Protein AF-0000000085033030 (afdb_homodimer)

Nearest PDB structures (foldseek):
  1t72-assembly1_A  TM=8.599E-01  e=4.851E-03  Aquifex aeolicus
  2iiu-assembly1_A  TM=5.570E-01  e=2.449E-01  Shewanella oneidensis
  4nqi-assembly2_D  TM=3.067E-01  e=5.147E+00  Dictyostelium discoideum
  4nqi-assembly1_A  TM=3.037E-01  e=9.820E+00  Dictyostelium discoideum
  1t72-assembly1_A  TM=8.599E-01  e=5.139E-03  Aquifex aeolicus

Radius of gyration: 25.36 Å; Cα contacts (8 Å, |Δi|>4): 1031; chains: 2; bounding box: 78×80×55 Å

Foldseek 3Di:
DDDWDWDDDPPDDIDTDDDPCVCVVQPHDVVFDWDWQDDPVDIDIGRPPCCVPQAEDEEEDADLVVVLVVVLVCLLLQHFKYKYYYPCPPSNCVSPPPQAPQWDWDQDPRIIMIGRRDDLPDDLLVLLVVLVVLLLLLLVLLLVCLVHPLPVSLVVLVVSLSVSSRSLSVSSSNCNSCCVNPVVLCVLSNLSSVLSNLLSVLSNVLSVLPVVDDDPPSVQVSVLSVVLSVLLVLLVVLQSVLPQVSLVVSLVCLVVSLVVLCDDPDPSCNSNSVSSSSNSVSSNSSSVSSNVNNVVD/DDDWDWDDDPPDDIDTDDDPVVCVVQPHDVVFDWDWQDDPVDIDIGRPCCCVPQAEDEEEDADLVVVLVVVLVCLLLQHFKYKYYYPCPPSNCVSPPPQAPQWDWDQDPRIIMIGRRDDLPDDLLVLLVVLVVLLLLLLVLLLVCLVDPLPVSLVVLVVSLSVSSRSLSVSSSNCNSCCSNPVVLCVLSNLSSVLSNLLSVLSNVLSVLPVVDDDPPSVQVSVLSVVLSVLLVLLVVLQSVLPQVSLVVSLVCLVVSLVVLCDDPDPSCNSNSVSSSSNSVSSNSSSVSSNVNNVVD

Organism: Pyrobaculum neutrophilum (strain DSM 2338 / JCM 9278 / NBRC 100436 / V24Sta) (NCBI:txid444157)

pLDDT: mean 90.23, std 9.38, range [47.38, 98.81]

Sequence (594 aa):
MELRRIIRVGERSFGVTLPKEWVESHGLTVGSPVKLLVDRDKITIFPSSEATAARRVRVGGEDVEKLTRDVIAYYIEGVDEIEVETGDISALVTKIEGKLPGVVLMEVGGLLRLKIVTREDVDIDEAVRSMYTTVDAMFALFLQMLSGGALKYAEEILRLDDQLDKLYFFSLRTVKRNIAQRPEHYVDYVITIKNLEHVGDAIDRATNYYLQNEMLCTAGVKTIFEKVYRYLQDSFNAFYNNDAGKALEVLLRRADLARETLQPPCPQATAVMHEAASIVGFAADIAEAAYSKASRRMELRRIIRVGERSFGVTLPKEWVESHGLTVGSPVKLLVDRDKITIFPSSEATAARRVRVGGEDVEKLTRDVIAYYIEGVDEIEVETGDISALVTKIEGKLPGVVLMEVGGLLRLKIVTREDVDIDEAVRSMYTTVDAMFALFLQMLSGGALKYAEEILRLDDQLDKLYFFSLRTVKRNIAQRPEHYVDYVITIKNLEHVGDAIDRATNYYLQNEMLCTAGVKTIFEKVYRYLQDSFNAFYNNDAGKALEVLLRRADLARETLQPPCPQATAVMHEAASIVGFAADIAEAAYSKASRR

Structure (mmCIF, N/CA/C/O backbone):
data_AF-0000000085033030-model_v1
#
loop_
_entity.id
_entity.type
_entity.pdbx_description
1 polymer 'Phosphate uptake regulator, PhoU'
#
loop_
_atom_site.group_PDB
_atom_site.id
_atom_site.type_symbol
_atom_site.label_atom_id
_atom_site.label_alt_id
_atom_site.label_comp_id
_atom_site.label_asym_id
_atom_site.label_entity_id
_atom_site.label_seq_id
_atom_site.pdbx_PDB_ins_code
_atom_site.Cartn_x
_atom_site.Cartn_y
_atom_site.Cartn_z
_atom_site.occupancy
_atom_site.B_iso_or_equiv
_atom_site.auth_seq_id
_atom_site.auth_comp_id
_atom_site.auth_asym_id
_atom_site.auth_atom_id
_atom_site.pdbx_PDB_model_num
ATOM 1 N N . MET A 1 1 ? -0.149 17.125 21.844 1 65.62 1 MET A N 1
ATOM 2 C CA . MET A 1 1 ? -1.284 17.922 21.406 1 65.62 1 MET A CA 1
ATOM 3 C C . MET A 1 1 ? -1.633 18.984 22.422 1 65.62 1 MET A C 1
ATOM 5 O O . MET A 1 1 ? -1.578 18.734 23.641 1 65.62 1 MET A O 1
ATOM 9 N N . GLU A 1 2 ? -1.591 20.219 21.938 1 81.44 2 GLU A N 1
ATOM 10 C CA . GLU A 1 2 ? -1.804 21.359 22.828 1 81.44 2 GLU A CA 1
ATOM 11 C C . GLU A 1 2 ? -3.041 22.156 22.422 1 81.44 2 GLU A C 1
ATOM 13 O O . GLU A 1 2 ? -3.338 22.281 21.234 1 81.44 2 GLU A O 1
ATOM 18 N N . LEU A 1 3 ? -3.871 22.438 23.359 1 88.12 3 LEU A N 1
ATOM 19 C CA . LEU A 1 3 ? -5.023 23.312 23.109 1 88.12 3 LEU A CA 1
ATOM 20 C C . LEU A 1 3 ? -4.633 24.781 23.188 1 88.12 3 LEU A C 1
ATOM 22 O O . LEU A 1 3 ? -3.871 25.172 24.078 1 88.12 3 LEU A O 1
ATOM 26 N N . ARG A 1 4 ? -5 25.469 22.188 1 91.62 4 ARG A N 1
ATOM 27 C CA . ARG A 1 4 ? -4.82 26.922 22.172 1 91.62 4 ARG A CA 1
ATOM 28 C C . ARG A 1 4 ? -6.133 27.625 21.828 1 91.62 4 ARG A C 1
ATOM 30 O O . ARG A 1 4 ? -7.125 26.969 21.516 1 91.62 4 ARG A O 1
ATOM 37 N N . ARG A 1 5 ? -6.156 28.875 22.047 1 92.19 5 ARG A N 1
ATOM 38 C CA . ARG A 1 5 ? -7.344 29.656 21.734 1 92.19 5 ARG A CA 1
ATOM 39 C C . ARG A 1 5 ? -7.051 30.688 20.641 1 92.19 5 ARG A C 1
ATOM 41 O O . ARG A 1 5 ? -5.957 31.25 20.594 1 92.19 5 ARG A O 1
ATOM 48 N N . ILE A 1 6 ? -8.031 30.812 19.828 1 94.19 6 ILE A N 1
ATOM 49 C CA . ILE A 1 6 ? -7.93 31.859 18.812 1 94.19 6 ILE A CA 1
ATOM 50 C C . ILE A 1 6 ? -7.859 33.219 19.469 1 94.19 6 ILE A C 1
ATOM 52 O O . ILE A 1 6 ? -8.586 33.5 20.422 1 94.19 6 ILE A O 1
ATOM 56 N N . ILE A 1 7 ? -6.949 33.969 19.047 1 93.62 7 ILE A N 1
ATOM 57 C CA . ILE A 1 7 ? -6.797 35.312 19.609 1 93.62 7 ILE A CA 1
ATOM 58 C C . ILE A 1 7 ? -7.039 36.344 18.516 1 93.62 7 ILE A C 1
ATOM 60 O O . ILE A 1 7 ? -7.004 36.031 17.328 1 93.62 7 ILE A O 1
ATOM 64 N N . ARG A 1 8 ? -7.336 37.531 18.906 1 91.62 8 ARG A N 1
ATOM 65 C CA . ARG A 1 8 ? -7.461 38.688 18 1 91.62 8 ARG A CA 1
ATOM 66 C C . ARG A 1 8 ? -6.105 39.312 17.734 1 91.62 8 ARG A C 1
ATOM 68 O O . ARG A 1 8 ? -5.324 39.531 18.656 1 91.62 8 ARG A O 1
ATOM 75 N N . VAL A 1 9 ? -5.785 39.281 16.516 1 88.44 9 VAL A N 1
ATOM 76 C CA . VAL A 1 9 ? -4.574 40 16.109 1 88.44 9 VAL A CA 1
ATOM 77 C C . VAL A 1 9 ? -4.949 41.281 15.367 1 88.44 9 VAL A C 1
ATOM 79 O O . VAL A 1 9 ? -5.492 41.219 14.258 1 88.44 9 VAL A O 1
ATOM 82 N N . GLY A 1 10 ? -4.531 42.469 15.93 1 81.44 10 GLY A N 1
ATOM 83 C CA . GLY A 1 10 ? -4.973 43.719 15.367 1 81.44 10 GLY A CA 1
ATOM 84 C C . GLY A 1 10 ? -6.477 43.906 15.445 1 81.44 10 GLY A C 1
ATOM 85 O O . GLY A 1 10 ? -7.121 43.438 16.391 1 81.44 10 GLY A O 1
ATOM 86 N N . GLU A 1 11 ? -7.078 44.688 14.578 1 79.56 11 GLU A N 1
ATOM 87 C CA . GLU A 1 11 ? -8.508 45 14.609 1 79.56 11 GLU A CA 1
ATOM 88 C C . GLU A 1 11 ? -9.312 43.938 13.875 1 79.56 11 GLU A C 1
ATOM 90 O O . GLU A 1 11 ? -10.477 43.688 14.195 1 79.56 11 GLU A O 1
ATOM 95 N N . ARG A 1 12 ? -8.742 43.188 12.961 1 86 12 ARG A N 1
ATOM 96 C CA . ARG A 1 12 ? -9.602 42.406 12.086 1 86 12 ARG A CA 1
ATOM 97 C C . ARG A 1 12 ? -8.977 41.031 11.805 1 86 12 ARG A C 1
ATOM 99 O O . ARG A 1 12 ? -9.383 40.344 10.859 1 86 12 ARG A O 1
ATOM 106 N N . SER A 1 13 ? -7.941 40.719 12.578 1 90.06 13 SER A N 1
ATOM 107 C CA . SER A 1 13 ? -7.277 39.469 12.211 1 90.06 13 SER A CA 1
ATOM 108 C C . SER A 1 13 ? -7.305 38.469 13.367 1 90.06 13 SER A C 1
ATOM 110 O O . SER A 1 13 ? -7.363 38.875 14.531 1 90.06 13 SER A O 1
ATOM 112 N N . PHE A 1 14 ? -7.508 37.25 12.922 1 94.31 14 PHE A N 1
ATOM 113 C CA . PHE A 1 14 ? -7.434 36.156 13.875 1 94.31 14 PHE A CA 1
ATOM 114 C C . PHE A 1 14 ? -6.031 35.562 13.906 1 94.31 14 PHE A C 1
ATOM 116 O O . PHE A 1 14 ? -5.316 35.594 12.906 1 94.31 14 PHE A O 1
ATOM 123 N N . GLY A 1 15 ? -5.648 35.094 15.062 1 94.56 15 GLY A N 1
ATOM 124 C CA . GLY A 1 15 ? -4.352 34.438 15.188 1 94.56 15 GLY A CA 1
ATOM 125 C C . GLY A 1 15 ? -4.332 33.344 16.25 1 94.56 15 GLY A C 1
ATOM 126 O O . GLY A 1 15 ? -5.336 33.125 16.922 1 94.56 15 GLY A O 1
ATOM 127 N N . VAL A 1 16 ? -3.238 32.656 16.266 1 94.5 16 VAL A N 1
ATOM 128 C CA . VAL A 1 16 ? -3 31.641 17.281 1 94.5 16 VAL A CA 1
ATOM 129 C C . VAL A 1 16 ? -1.549 31.703 17.766 1 94.5 16 VAL A C 1
ATOM 131 O O . VAL A 1 16 ? -0.658 32.062 16.984 1 94.5 16 VAL A O 1
ATOM 134 N N . THR A 1 17 ? -1.376 31.469 19.016 1 94.31 17 THR A N 1
ATOM 135 C CA . THR A 1 17 ? -0.016 31.453 19.547 1 94.31 17 THR A CA 1
ATOM 136 C C . THR A 1 17 ? 0.703 30.172 19.172 1 94.31 17 THR A C 1
ATOM 138 O O . THR A 1 17 ? 0.092 29.094 19.125 1 94.31 17 THR A O 1
ATOM 141 N N . LEU A 1 18 ? 1.915 30.25 18.859 1 94.25 18 LEU A N 1
ATOM 142 C CA . LEU A 1 18 ? 2.762 29.109 18.516 1 94.25 18 LEU A CA 1
ATOM 143 C C . LEU A 1 18 ? 3.648 28.719 19.688 1 94.25 18 LEU A C 1
ATOM 145 O O . LEU A 1 18 ? 4.047 29.578 20.484 1 94.25 18 LEU A O 1
ATOM 149 N N . PRO A 1 19 ? 3.914 27.453 19.797 1 92.88 19 PRO A N 1
ATOM 150 C CA . PRO A 1 19 ? 4.848 27.047 20.844 1 92.88 19 PRO A CA 1
ATOM 151 C C . PRO A 1 19 ? 6.227 27.688 20.688 1 92.88 19 PRO A C 1
ATOM 153 O O . PRO A 1 19 ? 6.844 27.578 19.625 1 92.88 19 PRO A O 1
ATOM 156 N N . LYS A 1 20 ? 6.684 28.297 21.828 1 90.69 20 LYS A N 1
ATOM 157 C CA . LYS A 1 20 ? 7.961 29.016 21.812 1 90.69 20 LYS A CA 1
ATOM 158 C C . LYS A 1 20 ? 9.102 28.078 21.406 1 90.69 20 LYS A C 1
ATOM 160 O O . LYS A 1 20 ? 9.969 28.453 20.625 1 90.69 20 LYS A O 1
ATOM 165 N N . GLU A 1 21 ? 9.086 26.922 21.953 1 89.88 21 GLU A N 1
ATOM 166 C CA . GLU A 1 21 ? 10.141 25.953 21.672 1 89.88 21 GLU A CA 1
ATOM 167 C C . GLU A 1 21 ? 10.234 25.641 20.188 1 89.88 21 GLU A C 1
ATOM 169 O O . GLU A 1 21 ? 11.336 25.5 19.641 1 89.88 21 GLU A O 1
ATOM 174 N N . TRP A 1 22 ? 9.109 25.469 19.516 1 89.25 22 TRP A N 1
ATOM 175 C CA . TRP A 1 22 ? 9.086 25.172 18.078 1 89.25 22 TRP A CA 1
ATOM 176 C C . TRP A 1 22 ? 9.656 26.328 17.281 1 89.25 22 TRP A C 1
ATOM 178 O O . TRP A 1 22 ? 10.461 26.125 16.375 1 89.25 22 TRP A O 1
ATOM 188 N N . VAL A 1 23 ? 9.352 27.547 17.641 1 89.94 23 VAL A N 1
ATOM 189 C CA . VAL A 1 23 ? 9.805 28.75 16.953 1 89.94 23 VAL A CA 1
ATOM 190 C C . VAL A 1 23 ? 11.32 28.891 17.094 1 89.94 23 VAL A C 1
ATOM 192 O O . VAL A 1 23 ? 12.023 29.109 16.109 1 89.94 23 VAL A O 1
ATOM 195 N N . GLU A 1 24 ? 11.703 28.641 18.266 1 88.31 24 GLU A N 1
ATOM 196 C CA . GLU A 1 24 ? 13.125 28.812 18.547 1 88.31 24 GLU A CA 1
ATOM 197 C C . GLU A 1 24 ? 13.945 27.703 17.922 1 88.31 24 GLU A C 1
ATOM 199 O O . GLU A 1 24 ? 15.047 27.938 17.422 1 88.31 24 GLU A O 1
ATOM 204 N N . SER A 1 25 ? 13.391 26.531 17.969 1 86.19 25 SER A N 1
ATOM 205 C CA . SER A 1 25 ? 14.117 25.391 17.438 1 86.19 25 SER A CA 1
ATOM 206 C C . SER A 1 25 ? 14.328 25.531 15.93 1 86.19 25 SER A C 1
ATOM 208 O O . SER A 1 25 ? 15.273 24.969 15.375 1 86.19 25 SER A O 1
ATOM 210 N N . HIS A 1 26 ? 13.516 26.344 15.281 1 85.31 26 HIS A N 1
ATOM 211 C CA . HIS A 1 26 ? 13.625 26.547 13.836 1 85.31 26 HIS A CA 1
ATOM 212 C C . HIS A 1 26 ? 14.305 27.875 13.516 1 85.31 26 HIS A C 1
ATOM 214 O O . HIS A 1 26 ? 14.328 28.312 12.367 1 85.31 26 HIS A O 1
ATOM 220 N N . GLY A 1 27 ? 14.75 28.453 14.594 1 85.88 27 GLY A N 1
ATOM 221 C CA . GLY A 1 27 ? 15.453 29.703 14.422 1 85.88 27 GLY A CA 1
ATOM 222 C C . GLY A 1 27 ? 14.555 30.828 13.922 1 85.88 27 GLY A C 1
ATOM 223 O O . GLY A 1 27 ? 15.008 31.719 13.211 1 85.88 27 GLY A O 1
ATOM 224 N N . LEU A 1 28 ? 13.344 30.672 14.172 1 88.56 28 LEU A N 1
ATOM 225 C CA . LEU A 1 28 ? 12.391 31.688 13.734 1 88.56 28 LEU A CA 1
ATOM 226 C C . LEU A 1 28 ? 12.289 32.812 14.758 1 88.56 28 LEU A C 1
ATOM 228 O O . LEU A 1 28 ? 12.492 32.594 15.953 1 88.56 28 LEU A O 1
ATOM 232 N N . THR A 1 29 ? 12.141 33.969 14.219 1 90.31 29 THR A N 1
ATOM 233 C CA . THR A 1 29 ? 11.938 35.156 15.031 1 90.31 29 THR A CA 1
ATOM 234 C C . THR A 1 29 ? 10.719 35.938 14.547 1 90.31 29 THR A C 1
ATOM 236 O O . THR A 1 29 ? 10.094 35.562 13.555 1 90.31 29 THR A O 1
ATOM 239 N N . VAL A 1 30 ? 10.391 36.938 15.305 1 92.06 30 VAL A N 1
ATOM 240 C CA . VAL A 1 30 ? 9.328 37.812 14.852 1 92.06 30 VAL A CA 1
ATOM 241 C C . VAL A 1 30 ? 9.664 38.375 13.469 1 92.06 30 VAL A C 1
ATOM 243 O O . VAL A 1 30 ? 10.781 38.844 13.234 1 92.06 30 VAL A O 1
ATOM 246 N N . GLY A 1 31 ? 8.719 38.25 12.602 1 92.5 31 GLY A N 1
ATOM 247 C CA . GLY A 1 31 ? 8.953 38.656 11.234 1 92.5 31 GLY A CA 1
ATOM 248 C C . GLY A 1 31 ? 9.359 37.531 10.305 1 92.5 31 GLY A C 1
ATOM 249 O O . GLY A 1 31 ? 9.297 37.688 9.086 1 92.5 31 GLY A O 1
ATOM 250 N N . SER A 1 32 ? 9.867 36.438 10.852 1 90.62 32 SER A N 1
ATOM 251 C CA . SER A 1 32 ? 10.242 35.281 10.047 1 90.62 32 SER A CA 1
ATOM 252 C C . SER A 1 32 ? 9.055 34.75 9.25 1 90.62 32 SER A C 1
ATOM 254 O O . SER A 1 32 ? 7.934 34.688 9.766 1 90.62 32 SER A O 1
ATOM 256 N N . PRO A 1 33 ? 9.32 34.438 8.008 1 91.06 33 PRO A N 1
ATOM 257 C CA . PRO A 1 33 ? 8.227 33.906 7.195 1 91.06 33 PRO A CA 1
ATOM 258 C C . PRO A 1 33 ? 7.914 32.438 7.527 1 91.06 33 PRO A C 1
ATOM 260 O O . PRO A 1 33 ? 8.82 31.656 7.84 1 91.06 33 PRO A O 1
ATOM 263 N N . VAL A 1 34 ? 6.605 32.156 7.59 1 90.44 34 VAL A N 1
ATOM 264 C CA . VAL A 1 34 ? 6.141 30.781 7.703 1 90.44 34 VAL A CA 1
ATOM 265 C C . VAL A 1 34 ? 5.117 30.484 6.609 1 90.44 34 VAL A C 1
ATOM 267 O O . VAL A 1 34 ? 4.422 31.391 6.141 1 90.44 34 VAL A O 1
ATOM 270 N N . LYS A 1 35 ? 5.176 29.219 6.125 1 87.75 35 LYS A N 1
ATOM 271 C CA . LYS A 1 35 ? 4.23 28.781 5.102 1 87.75 35 LYS A CA 1
ATOM 272 C C . LYS A 1 35 ? 3.004 28.125 5.738 1 87.75 35 LYS A C 1
ATOM 274 O O . LYS A 1 35 ? 3.133 27.234 6.578 1 87.75 35 LYS A O 1
ATOM 279 N N . LEU A 1 36 ? 1.797 28.688 5.355 1 88.12 36 LEU A N 1
ATOM 280 C CA . LEU A 1 36 ? 0.544 28.109 5.816 1 88.12 36 LEU A CA 1
ATOM 281 C C . LEU A 1 36 ? -0.129 27.312 4.699 1 88.12 36 LEU A C 1
ATOM 283 O O . LEU A 1 36 ? -0.34 27.828 3.602 1 88.12 36 LEU A O 1
ATOM 287 N N . LEU A 1 37 ? -0.273 26.016 4.934 1 82.56 37 LEU A N 1
ATOM 288 C CA . LEU A 1 37 ? -1.14 25.219 4.082 1 82.56 37 LEU A CA 1
ATOM 289 C C . LEU A 1 37 ? -2.531 25.078 4.691 1 82.56 37 LEU A C 1
ATOM 291 O O . LEU A 1 37 ? -2.689 24.484 5.758 1 82.56 37 LEU A O 1
ATOM 295 N N . VAL A 1 38 ? -3.531 25.703 3.982 1 81.38 38 VAL A N 1
ATOM 296 C CA . VAL A 1 38 ? -4.891 25.734 4.512 1 81.38 38 VAL A CA 1
ATOM 297 C C . VAL A 1 38 ? -5.73 24.656 3.842 1 81.38 38 VAL A C 1
ATOM 299 O O . VAL A 1 38 ? -5.859 24.625 2.617 1 81.38 38 VAL A O 1
ATOM 302 N N . ASP A 1 39 ? -6.09 23.797 4.648 1 74.31 39 ASP A N 1
ATOM 303 C CA . ASP A 1 39 ? -7.039 22.781 4.219 1 74.31 39 ASP A CA 1
ATOM 304 C C . ASP A 1 39 ? -8.414 23.016 4.836 1 74.31 39 ASP A C 1
ATOM 306 O O . ASP A 1 39 ? -8.594 23.938 5.629 1 74.31 39 ASP A O 1
ATOM 310 N N . ARG A 1 40 ? -9.344 22.203 4.395 1 68.94 40 ARG A N 1
ATOM 311 C CA . ARG A 1 40 ? -10.719 22.359 4.859 1 68.94 40 ARG A CA 1
ATOM 312 C C . ARG A 1 40 ? -10.797 22.266 6.379 1 68.94 40 ARG A C 1
ATOM 314 O O . ARG A 1 40 ? -11.461 23.078 7.027 1 68.94 40 ARG A O 1
ATOM 321 N N . ASP A 1 41 ? -10.047 21.328 6.871 1 70.5 41 ASP A N 1
ATOM 322 C CA . ASP A 1 41 ? -10.297 21.062 8.281 1 70.5 41 ASP A CA 1
ATOM 323 C C . ASP A 1 41 ? -9.039 21.312 9.117 1 70.5 41 ASP A C 1
ATOM 325 O O . ASP A 1 41 ? -9.023 21.031 10.32 1 70.5 41 ASP A O 1
ATOM 329 N N . LYS A 1 42 ? -8.047 21.781 8.383 1 81.25 42 LYS A N 1
ATOM 330 C CA . LYS A 1 42 ? -6.82 22 9.156 1 81.25 42 LYS A CA 1
ATOM 331 C C . LYS A 1 42 ? -5.945 23.078 8.5 1 81.25 42 LYS A C 1
ATOM 333 O O . LYS A 1 42 ? -6.109 23.375 7.32 1 81.25 42 LYS A O 1
ATOM 338 N N . ILE A 1 43 ? -5.125 23.734 9.281 1 86.75 43 ILE A N 1
ATOM 339 C CA . ILE A 1 43 ? -4.051 24.594 8.805 1 86.75 43 ILE A CA 1
ATOM 340 C C . ILE A 1 43 ? -2.699 24.016 9.203 1 86.75 43 ILE A C 1
ATOM 342 O O . ILE A 1 43 ? -2.506 23.609 10.352 1 86.75 43 ILE A O 1
ATOM 346 N N . THR A 1 44 ? -1.874 23.844 8.25 1 85.69 44 THR A N 1
ATOM 347 C CA . THR A 1 44 ? -0.518 23.391 8.531 1 85.69 44 THR A CA 1
ATOM 348 C C . THR A 1 44 ? 0.488 24.516 8.336 1 85.69 44 THR A C 1
ATOM 350 O O . THR A 1 44 ? 0.469 25.203 7.316 1 85.69 44 THR A O 1
ATOM 353 N N . ILE A 1 45 ? 1.283 24.766 9.383 1 88.44 45 ILE A N 1
ATOM 354 C CA . ILE A 1 45 ? 2.283 25.828 9.367 1 88.44 45 ILE A CA 1
ATOM 355 C C . ILE A 1 45 ? 3.676 25.219 9.195 1 88.44 45 ILE A C 1
ATOM 357 O O . ILE A 1 45 ? 4.066 24.328 9.945 1 88.44 45 ILE A O 1
ATOM 361 N N . PHE A 1 46 ? 4.383 25.688 8.203 1 84.25 46 PHE A N 1
ATOM 362 C CA . PHE A 1 46 ? 5.766 25.297 7.949 1 84.25 46 PHE A CA 1
ATOM 363 C C . PHE A 1 46 ? 6.699 26.5 8.078 1 84.25 46 PHE A C 1
ATOM 365 O O . PHE A 1 46 ? 6.348 27.609 7.695 1 84.25 46 PHE A O 1
ATOM 372 N N . PRO A 1 47 ? 7.867 26.359 8.734 1 80.88 47 PRO A N 1
ATOM 373 C CA . PRO A 1 47 ? 8.852 27.422 8.625 1 80.88 47 PRO A CA 1
ATOM 374 C C . PRO A 1 47 ? 9.227 27.734 7.172 1 80.88 47 PRO A C 1
ATOM 376 O O . PRO A 1 47 ? 9.273 26.828 6.336 1 80.88 47 PRO A O 1
ATOM 379 N N . SER A 1 48 ? 9.016 29.141 6.547 1 68.88 48 SER A N 1
ATOM 380 C CA . SER A 1 48 ? 9.32 29.5 5.168 1 68.88 48 SER A CA 1
ATOM 381 C C . SER A 1 48 ? 10.773 29.188 4.828 1 68.88 48 SER A C 1
ATOM 383 O O . SER A 1 48 ? 11.086 28.844 3.689 1 68.88 48 SER A O 1
ATOM 385 N N . SER A 1 49 ? 11.711 29.953 5.484 1 56.12 49 SER A N 1
ATOM 386 C CA . SER A 1 49 ? 13.133 29.734 5.211 1 56.12 49 SER A CA 1
ATOM 387 C C . SER A 1 49 ? 13.516 28.266 5.406 1 56.12 49 SER A C 1
ATOM 389 O O . SER A 1 49 ? 14.016 27.891 6.465 1 56.12 49 SER A O 1
ATOM 391 N N . GLU A 1 50 ? 12.609 27.5 5.262 1 49.38 50 GLU A N 1
ATOM 392 C CA . GLU A 1 50 ? 13.086 26.156 5.582 1 49.38 50 GLU A CA 1
ATOM 393 C C . GLU A 1 50 ? 14.461 25.891 4.969 1 49.38 50 GLU A C 1
ATOM 395 O O . GLU A 1 50 ? 14.555 25.406 3.836 1 49.38 50 GLU A O 1
ATOM 400 N N . ALA A 1 51 ? 15.297 26.781 4.84 1 47.38 51 ALA A N 1
ATOM 401 C CA . ALA A 1 51 ? 16.625 26.188 4.875 1 47.38 51 ALA A CA 1
ATOM 402 C C . ALA A 1 51 ? 16.672 25 5.824 1 47.38 51 ALA A C 1
ATOM 404 O O . ALA A 1 51 ? 16.875 25.156 7.027 1 47.38 51 ALA A O 1
ATOM 405 N N . THR A 1 52 ? 15.562 24.203 5.809 1 52 52 THR A N 1
ATOM 406 C CA . THR A 1 52 ? 15.539 23.047 6.695 1 52 52 THR A CA 1
ATOM 407 C C . THR A 1 52 ? 16.922 22.406 6.805 1 52 52 THR A C 1
ATOM 409 O O . THR A 1 52 ? 17.609 22.25 5.797 1 52 52 THR A O 1
ATOM 412 N N . ALA A 1 53 ? 17.531 22.703 7.949 1 59.97 53 ALA A N 1
ATOM 413 C CA . ALA A 1 53 ? 18.797 22.016 8.18 1 59.97 53 ALA A CA 1
ATOM 414 C C . ALA A 1 53 ? 18.781 20.641 7.512 1 59.97 53 ALA A C 1
ATOM 416 O O . ALA A 1 53 ? 17.797 19.906 7.582 1 59.97 53 ALA A O 1
ATOM 417 N N . ALA A 1 54 ? 19.641 20.453 6.648 1 72.69 54 ALA A N 1
ATOM 418 C CA . ALA A 1 54 ? 19.812 19.141 6.008 1 72.69 54 ALA A CA 1
ATOM 419 C C . ALA A 1 54 ? 19.734 18.016 7.035 1 72.69 54 ALA A C 1
ATOM 421 O O . ALA A 1 54 ? 20.344 18.109 8.109 1 72.69 54 ALA A O 1
ATOM 422 N N . ARG A 1 55 ? 18.812 17.094 6.883 1 79.12 55 ARG A N 1
ATOM 423 C CA . ARG A 1 55 ? 18.781 15.883 7.684 1 79.12 55 ARG A CA 1
ATOM 424 C C . ARG A 1 55 ? 19.969 14.984 7.375 1 79.12 55 ARG A C 1
ATOM 426 O O . ARG A 1 55 ? 20.141 14.531 6.238 1 79.12 55 ARG A O 1
ATOM 433 N N . ARG A 1 56 ? 20.797 14.859 8.414 1 86.12 56 ARG A N 1
ATOM 434 C CA . ARG A 1 56 ? 22 14.062 8.242 1 86.12 56 ARG A CA 1
ATOM 435 C C . ARG A 1 56 ? 21.984 12.844 9.164 1 86.12 56 ARG A C 1
ATOM 437 O O . ARG A 1 56 ? 21.516 12.93 10.297 1 86.12 56 ARG A O 1
ATOM 444 N N . VAL A 1 57 ? 22.422 11.688 8.609 1 88.44 57 VAL A N 1
ATOM 445 C CA . VAL A 1 57 ? 22.531 10.477 9.422 1 88.44 57 VAL A CA 1
ATOM 446 C C . VAL A 1 57 ? 23.859 9.789 9.172 1 88.44 57 VAL A C 1
ATOM 448 O O . VAL A 1 57 ? 24.438 9.922 8.086 1 88.44 57 VAL A O 1
ATOM 451 N N . ARG A 1 58 ? 24.391 9.188 10.172 1 89.25 58 ARG A N 1
ATOM 452 C CA . ARG A 1 58 ? 25.609 8.391 10.07 1 89.25 58 ARG A CA 1
ATOM 453 C C . ARG A 1 58 ? 25.328 6.926 10.391 1 89.25 58 ARG A C 1
ATOM 455 O O . ARG A 1 58 ? 24.656 6.613 11.367 1 89.25 58 ARG A O 1
ATOM 462 N N . VAL A 1 59 ? 25.75 6.086 9.422 1 89.69 59 VAL A N 1
ATOM 463 C CA . VAL A 1 59 ? 25.625 4.652 9.656 1 89.69 59 VAL A CA 1
ATOM 464 C C . VAL A 1 59 ? 26.969 3.969 9.453 1 89.69 59 VAL A C 1
ATOM 466 O O . VAL A 1 59 ? 27.875 4.531 8.828 1 89.69 59 VAL A O 1
ATOM 469 N N . GLY A 1 60 ? 27.125 2.854 10.141 1 89.69 60 GLY A N 1
ATOM 470 C CA . GLY A 1 60 ? 28.391 2.135 10.023 1 89.69 60 GLY A CA 1
ATOM 471 C C . GLY A 1 60 ? 28.234 0.641 10.242 1 89.69 60 GLY A C 1
ATOM 472 O O . GLY A 1 60 ? 27.219 0.178 10.742 1 89.69 60 GLY A O 1
ATOM 473 N N . GLY A 1 61 ? 29.203 -0.143 9.68 1 89.06 61 GLY A N 1
ATOM 474 C CA . GLY A 1 61 ? 29.219 -1.588 9.836 1 89.06 61 GLY A CA 1
ATOM 475 C C . GLY A 1 61 ? 30.047 -2.293 8.773 1 89.06 61 GLY A C 1
ATOM 476 O O . GLY A 1 61 ? 30.609 -1.646 7.887 1 89.06 61 GLY A O 1
ATOM 477 N N . GLU A 1 62 ? 30.109 -3.58 8.984 1 90.62 62 GLU A N 1
ATOM 478 C CA . GLU A 1 62 ? 30.906 -4.375 8.055 1 90.62 62 GLU A CA 1
ATOM 479 C C . GLU A 1 62 ? 30.016 -5.195 7.121 1 90.62 62 GLU A C 1
ATOM 481 O O . GLU A 1 62 ? 30.484 -5.695 6.094 1 90.62 62 GLU A O 1
ATOM 486 N N . ASP A 1 63 ? 28.828 -5.316 7.457 1 90.94 63 ASP A N 1
ATOM 487 C CA . ASP A 1 63 ? 27.891 -6.066 6.629 1 90.94 63 ASP A CA 1
ATOM 488 C C . ASP A 1 63 ? 27.312 -5.188 5.52 1 90.94 63 ASP A C 1
ATOM 490 O O . ASP A 1 63 ? 26.391 -4.402 5.762 1 90.94 63 ASP A O 1
ATOM 494 N N . VAL A 1 64 ? 27.719 -5.477 4.316 1 92 64 VAL A N 1
ATOM 495 C CA . VAL A 1 64 ? 27.391 -4.637 3.172 1 92 64 VAL A CA 1
ATOM 496 C C . VAL A 1 64 ? 25.891 -4.715 2.887 1 92 64 VAL A C 1
ATOM 498 O O . VAL A 1 64 ? 25.266 -3.723 2.5 1 92 64 VAL A O 1
ATOM 501 N N . GLU A 1 65 ? 25.328 -5.883 3.066 1 89.69 65 GLU A N 1
ATOM 502 C CA . GLU A 1 65 ? 23.891 -6.043 2.822 1 89.69 65 GLU A CA 1
ATOM 503 C C . GLU A 1 65 ? 23.062 -5.203 3.795 1 89.69 65 GLU A C 1
ATOM 505 O O . GLU A 1 65 ? 22.109 -4.539 3.396 1 89.69 65 GLU A O 1
ATOM 510 N N . LYS A 1 66 ? 23.516 -5.301 4.996 1 89.69 66 LYS A N 1
ATOM 511 C CA . LYS A 1 66 ? 22.844 -4.492 6.004 1 89.69 66 LYS A CA 1
ATOM 512 C C . LYS A 1 66 ? 22.984 -3.002 5.699 1 89.69 66 LYS A C 1
ATOM 514 O O . LYS A 1 66 ? 22.016 -2.248 5.809 1 89.69 66 LYS A O 1
ATOM 519 N N . LEU A 1 67 ? 24.172 -2.545 5.379 1 91.62 67 LEU A N 1
ATOM 520 C CA . LEU A 1 67 ? 24.422 -1.137 5.09 1 91.62 67 LEU A CA 1
ATOM 521 C C . LEU A 1 67 ? 23.578 -0.665 3.908 1 91.62 67 LEU A C 1
ATOM 523 O O . LEU A 1 67 ? 23.078 0.46 3.91 1 91.62 67 LEU A O 1
ATOM 527 N N . THR A 1 68 ? 23.469 -1.508 2.941 1 92.12 68 THR A N 1
ATOM 528 C CA . THR A 1 68 ? 22.656 -1.184 1.779 1 92.12 68 THR A CA 1
ATOM 529 C C . THR A 1 68 ? 21.203 -0.933 2.193 1 92.12 68 THR A C 1
ATOM 531 O O . THR A 1 68 ? 20.594 0.045 1.762 1 92.12 68 THR A O 1
ATOM 534 N N . ARG A 1 69 ? 20.734 -1.774 3.039 1 89.44 69 ARG A N 1
ATOM 535 C CA . ARG A 1 69 ? 19.375 -1.628 3.525 1 89.44 69 ARG A CA 1
ATOM 536 C C . ARG A 1 69 ? 19.203 -0.339 4.324 1 89.44 69 ARG A C 1
ATOM 538 O O . ARG A 1 69 ? 18.188 0.344 4.211 1 89.44 69 ARG A O 1
ATOM 545 N N . ASP A 1 70 ? 20.188 -0.007 5.133 1 89.56 70 ASP A N 1
ATOM 546 C CA . ASP A 1 70 ? 20.156 1.236 5.895 1 89.56 70 ASP A CA 1
ATOM 547 C C . ASP A 1 70 ? 20.078 2.447 4.969 1 89.56 70 ASP A C 1
ATOM 549 O O . ASP A 1 70 ? 19.25 3.336 5.176 1 89.56 70 ASP A O 1
ATOM 553 N N . VAL A 1 71 ? 20.922 2.41 4.023 1 91 71 VAL A N 1
ATOM 554 C CA . VAL A 1 71 ? 21 3.537 3.104 1 91 71 VAL A CA 1
ATOM 555 C C . VAL A 1 71 ? 19.656 3.725 2.398 1 91 71 VAL A C 1
ATOM 557 O O . VAL A 1 71 ? 19.141 4.844 2.322 1 91 71 VAL A O 1
ATOM 560 N N . ILE A 1 72 ? 19.078 2.66 1.955 1 91.25 72 ILE A N 1
ATOM 561 C CA . ILE A 1 72 ? 17.812 2.719 1.241 1 91.25 72 ILE A CA 1
ATOM 562 C C . ILE A 1 72 ? 16.719 3.246 2.172 1 91.25 72 ILE A C 1
ATOM 564 O O . ILE A 1 72 ? 15.93 4.105 1.782 1 91.25 72 ILE A O 1
ATOM 568 N N . ALA A 1 73 ? 16.703 2.736 3.367 1 89.12 73 ALA A N 1
ATOM 569 C CA . ALA A 1 73 ? 15.695 3.166 4.34 1 89.12 73 ALA A CA 1
ATOM 570 C C . ALA A 1 73 ? 15.797 4.664 4.602 1 89.12 73 ALA A C 1
ATOM 572 O O . ALA A 1 73 ? 14.789 5.371 4.578 1 89.12 73 ALA A O 1
ATOM 573 N N . TYR A 1 74 ? 16.953 5.156 4.809 1 88.88 74 TYR A N 1
ATOM 574 C CA . TYR A 1 74 ? 17.141 6.574 5.102 1 88.88 74 TYR A CA 1
ATOM 575 C C . TYR A 1 74 ? 16.844 7.43 3.877 1 88.88 74 TYR A C 1
ATOM 577 O O . TYR A 1 74 ? 16.312 8.539 4.004 1 88.88 74 TYR A O 1
ATOM 585 N N . TYR A 1 75 ? 17.25 6.906 2.727 1 90.75 75 TYR A N 1
ATOM 586 C CA . TYR A 1 75 ? 16.875 7.59 1.494 1 90.75 75 TYR A CA 1
ATOM 587 C C . TYR A 1 75 ? 15.367 7.781 1.417 1 90.75 75 TYR A C 1
ATOM 589 O O . TYR A 1 75 ? 14.883 8.898 1.196 1 90.75 75 TYR A O 1
ATOM 597 N N . ILE A 1 76 ? 14.594 6.781 1.661 1 89.44 76 ILE A N 1
ATOM 598 C CA . ILE A 1 76 ? 13.141 6.801 1.572 1 89.44 76 ILE A CA 1
ATOM 599 C C . ILE A 1 76 ? 12.57 7.758 2.617 1 89.44 76 ILE A C 1
ATOM 601 O O . ILE A 1 76 ? 11.602 8.469 2.355 1 89.44 76 ILE A O 1
ATOM 605 N N . GLU A 1 77 ? 13.25 7.828 3.74 1 86.56 77 GLU A N 1
ATOM 606 C CA . GLU A 1 77 ? 12.773 8.68 4.832 1 86.56 77 GLU A CA 1
ATOM 607 C C . GLU A 1 77 ? 13.078 10.148 4.559 1 86.56 77 GLU A C 1
ATOM 609 O O . GLU A 1 77 ? 12.727 11.016 5.355 1 86.56 77 GLU A O 1
ATOM 614 N N . GLY A 1 78 ? 13.781 10.422 3.453 1 85.56 78 GLY A N 1
ATOM 615 C CA . GLY A 1 78 ? 13.977 11.805 3.049 1 85.56 78 GLY A CA 1
ATOM 616 C C . GLY A 1 78 ? 15.234 12.422 3.637 1 85.56 78 GLY A C 1
ATOM 617 O O . GLY A 1 78 ? 15.328 13.648 3.756 1 85.56 78 GLY A O 1
ATOM 618 N N . VAL A 1 79 ? 16.141 11.57 4.066 1 86.38 79 VAL A N 1
ATOM 619 C CA . VAL A 1 79 ? 17.406 12.086 4.582 1 86.38 79 VAL A CA 1
ATOM 620 C C . VAL A 1 79 ? 18.203 12.742 3.455 1 86.38 79 VAL A C 1
ATOM 622 O O . VAL A 1 79 ? 18.25 12.227 2.338 1 86.38 79 VAL A O 1
ATOM 625 N N . ASP A 1 80 ? 18.875 13.859 3.82 1 87.06 80 ASP A N 1
ATOM 626 C CA . ASP A 1 80 ? 19.562 14.633 2.793 1 87.06 80 ASP A CA 1
ATOM 627 C C . ASP A 1 80 ? 20.984 14.148 2.604 1 87.06 80 ASP A C 1
ATOM 629 O O . ASP A 1 80 ? 21.531 14.203 1.497 1 87.06 80 ASP A O 1
ATOM 633 N N . GLU A 1 81 ? 21.531 13.773 3.703 1 89.25 81 GLU A N 1
ATOM 634 C CA . GLU A 1 81 ? 22.922 13.297 3.65 1 89.25 81 GLU A CA 1
ATOM 635 C C . GLU A 1 81 ? 23.109 12.07 4.539 1 89.25 81 GLU A C 1
ATOM 637 O O . GLU A 1 81 ? 22.719 12.078 5.707 1 89.25 81 GLU A O 1
ATOM 642 N N . ILE A 1 82 ? 23.766 11.039 3.916 1 90 82 ILE A N 1
ATOM 643 C CA . ILE A 1 82 ? 24.078 9.82 4.648 1 90 82 ILE A CA 1
ATOM 644 C C . ILE A 1 82 ? 25.578 9.586 4.652 1 90 82 ILE A C 1
ATOM 646 O O . ILE A 1 82 ? 26.203 9.508 3.59 1 90 82 ILE A O 1
ATOM 650 N N . GLU A 1 83 ? 26.141 9.594 5.816 1 91.88 83 GLU A N 1
ATOM 651 C CA . GLU A 1 83 ? 27.547 9.227 5.961 1 91.88 83 GLU A CA 1
ATOM 652 C C . GLU A 1 83 ? 27.703 7.766 6.379 1 91.88 83 GLU A C 1
ATOM 654 O O . GLU A 1 83 ? 27.125 7.34 7.379 1 91.88 83 GLU A O 1
ATOM 659 N N . VAL A 1 84 ? 28.484 7.02 5.598 1 93 84 VAL A N 1
ATOM 660 C CA . VAL A 1 84 ? 28.625 5.59 5.848 1 93 84 VAL A CA 1
ATOM 661 C C . VAL A 1 84 ? 30.078 5.254 6.176 1 93 84 VAL A C 1
ATOM 663 O O . VAL A 1 84 ? 30.984 5.566 5.402 1 93 84 VAL A O 1
ATOM 666 N N . GLU A 1 85 ? 30.281 4.656 7.281 1 92.12 85 GLU A N 1
ATOM 667 C CA . GLU A 1 85 ? 31.578 4.125 7.676 1 92.12 85 GLU A CA 1
ATOM 668 C C . GLU A 1 85 ? 31.641 2.609 7.488 1 92.12 85 GLU A C 1
ATOM 670 O O . GLU A 1 85 ? 30.938 1.867 8.172 1 92.12 85 GLU A O 1
ATOM 675 N N . THR A 1 86 ? 32.438 2.176 6.562 1 92.44 86 THR A N 1
ATOM 676 C CA . THR A 1 86 ? 32.562 0.744 6.312 1 92.44 86 THR A CA 1
ATOM 677 C C . THR A 1 86 ? 33.969 0.417 5.758 1 92.44 86 THR A C 1
ATOM 679 O O . THR A 1 86 ? 34.625 1.281 5.184 1 92.44 86 THR A O 1
ATOM 682 N N . GLY A 1 87 ? 34.438 -0.762 6.039 1 88.56 87 GLY A N 1
ATOM 683 C CA . GLY A 1 87 ? 35.688 -1.233 5.492 1 88.56 87 GLY A CA 1
ATOM 684 C C . GLY A 1 87 ? 35.594 -1.601 4.023 1 88.56 87 GLY A C 1
ATOM 685 O O . GLY A 1 87 ? 36.625 -1.748 3.352 1 88.56 87 GLY A O 1
ATOM 686 N N . ASP A 1 88 ? 34.438 -1.671 3.5 1 92 88 ASP A N 1
ATOM 687 C CA . ASP A 1 88 ? 34.25 -2.092 2.115 1 92 88 ASP A CA 1
ATOM 688 C C . ASP A 1 88 ? 33.406 -1.08 1.34 1 92 88 ASP A C 1
ATOM 690 O O . ASP A 1 88 ? 32.344 -1.415 0.827 1 92 88 ASP A O 1
ATOM 694 N N . ILE A 1 89 ? 34.062 -0.035 1.081 1 92.06 89 ILE A N 1
ATOM 695 C CA . ILE A 1 89 ? 33.375 1.071 0.419 1 92.06 89 ILE A CA 1
ATOM 696 C C . ILE A 1 89 ? 33 0.672 -1.01 1 92.06 89 ILE A C 1
ATOM 698 O O . ILE A 1 89 ? 31.891 0.931 -1.469 1 92.06 89 ILE A O 1
ATOM 702 N N . SER A 1 90 ? 33.844 0.018 -1.646 1 92 90 SER A N 1
ATOM 703 C CA . SER A 1 90 ? 33.625 -0.354 -3.043 1 92 90 SER A CA 1
ATOM 704 C C . SER A 1 90 ? 32.438 -1.263 -3.203 1 92 90 SER A C 1
ATOM 706 O O . SER A 1 90 ? 31.609 -1.072 -4.113 1 92 90 SER A O 1
ATOM 708 N N . ALA A 1 91 ? 32.312 -2.189 -2.326 1 93.06 91 ALA A N 1
ATOM 709 C CA . ALA A 1 91 ? 31.203 -3.121 -2.389 1 93.06 91 ALA A CA 1
ATOM 710 C C . ALA A 1 91 ? 29.875 -2.396 -2.172 1 93.06 91 ALA A C 1
ATOM 712 O O . ALA A 1 91 ? 28.891 -2.684 -2.848 1 93.06 91 ALA A O 1
ATOM 713 N N . LEU A 1 92 ? 29.875 -1.483 -1.323 1 93 92 LEU A N 1
ATOM 714 C CA . LEU A 1 92 ? 28.641 -0.739 -1.037 1 93 92 LEU A CA 1
ATOM 715 C C . LEU A 1 92 ? 28.266 0.162 -2.209 1 93 92 LEU A C 1
ATOM 717 O O . LEU A 1 92 ? 27.094 0.235 -2.592 1 93 92 LEU A O 1
ATOM 721 N N . VAL A 1 93 ? 29.234 0.816 -2.771 1 92.12 93 VAL A N 1
ATOM 722 C CA . VAL A 1 93 ? 29 1.704 -3.906 1 92.12 93 VAL A CA 1
ATOM 723 C C . VAL A 1 93 ? 28.406 0.917 -5.066 1 92.12 93 VAL A C 1
ATOM 725 O O . VAL A 1 93 ? 27.453 1.376 -5.711 1 92.12 93 VAL A O 1
ATOM 728 N N . THR A 1 94 ? 28.859 -0.204 -5.266 1 91.44 94 THR A N 1
ATOM 729 C CA . THR A 1 94 ? 28.359 -1.053 -6.344 1 91.44 94 THR A CA 1
ATOM 730 C C . THR A 1 94 ? 26.891 -1.4 -6.129 1 91.44 94 THR A C 1
ATOM 732 O O . THR A 1 94 ? 26.109 -1.443 -7.086 1 91.44 94 THR A O 1
ATOM 735 N N . LYS A 1 95 ? 26.547 -1.627 -4.922 1 90.56 95 LYS A N 1
ATOM 736 C CA . LYS A 1 95 ? 25.188 -2.047 -4.598 1 90.56 95 LYS A CA 1
ATOM 737 C C . LYS A 1 95 ? 24.203 -0.878 -4.699 1 90.56 95 LYS A C 1
ATOM 739 O O . LYS A 1 95 ? 23.031 -1.066 -5.043 1 90.56 95 LYS A O 1
ATOM 744 N N . ILE A 1 96 ? 24.719 0.288 -4.41 1 91.12 96 ILE A N 1
ATOM 745 C CA . ILE A 1 96 ? 23.812 1.42 -4.266 1 91.12 96 ILE A CA 1
ATOM 746 C C . ILE A 1 96 ? 23.781 2.225 -5.566 1 91.12 96 ILE A C 1
ATOM 748 O O . ILE A 1 96 ? 22.781 2.879 -5.875 1 91.12 96 ILE A O 1
ATOM 752 N N . GLU A 1 97 ? 24.875 2.17 -6.191 1 86.75 97 GLU A N 1
ATOM 753 C CA . GLU A 1 97 ? 25 2.975 -7.402 1 86.75 97 GLU A CA 1
ATOM 754 C C . GLU A 1 97 ? 23.875 2.645 -8.391 1 86.75 97 GLU A C 1
ATOM 756 O O . GLU A 1 97 ? 23.656 1.477 -8.719 1 86.75 97 GLU A O 1
ATOM 761 N N . GLY A 1 98 ? 23.094 3.605 -8.789 1 85.88 98 GLY A N 1
ATOM 762 C CA . GLY A 1 98 ? 22.047 3.438 -9.773 1 85.88 98 GLY A CA 1
ATOM 763 C C . GLY A 1 98 ? 20.719 3.037 -9.164 1 85.88 98 GLY A C 1
ATOM 764 O O . GLY A 1 98 ? 19.703 2.936 -9.867 1 85.88 98 GLY A O 1
ATOM 765 N N . LYS A 1 99 ? 20.688 2.779 -7.91 1 89.94 99 LYS A N 1
ATOM 766 C CA . LYS A 1 99 ? 19.453 2.324 -7.27 1 89.94 99 LYS A CA 1
ATOM 767 C C . LYS A 1 99 ? 18.672 3.5 -6.691 1 89.94 99 LYS A C 1
ATOM 769 O O . LYS A 1 99 ? 17.469 3.393 -6.461 1 89.94 99 LYS A O 1
ATOM 774 N N . LEU A 1 100 ? 19.391 4.57 -6.492 1 91.62 100 LEU A N 1
ATOM 775 C CA . LEU A 1 100 ? 18.766 5.699 -5.812 1 91.62 100 LEU A CA 1
ATOM 776 C C . LEU A 1 100 ? 18.875 6.969 -6.645 1 91.62 100 LEU A C 1
ATOM 778 O O . LEU A 1 100 ? 19.953 7.582 -6.707 1 91.62 100 LEU A O 1
ATOM 782 N N . PRO A 1 101 ? 17.766 7.371 -7.188 1 87.56 101 PRO A N 1
ATOM 783 C CA . PRO A 1 101 ? 17.812 8.578 -8.016 1 87.56 101 PRO A CA 1
ATOM 784 C C . PRO A 1 101 ? 18.203 9.82 -7.219 1 87.56 101 PRO A C 1
ATOM 786 O O . PRO A 1 101 ? 17.75 10 -6.082 1 87.56 101 PRO A O 1
ATOM 789 N N . GLY A 1 102 ? 19.094 10.633 -7.852 1 85.25 102 GLY A N 1
ATOM 790 C CA . GLY A 1 102 ? 19.453 11.914 -7.277 1 85.25 102 GLY A CA 1
ATOM 791 C C . GLY A 1 102 ? 20.531 11.812 -6.215 1 85.25 102 GLY A C 1
ATOM 792 O O . GLY A 1 102 ? 20.688 12.719 -5.398 1 85.25 102 GLY A O 1
ATOM 793 N N . VAL A 1 103 ? 21.25 10.695 -6.18 1 88.06 103 VAL A N 1
ATOM 794 C CA . VAL A 1 103 ? 22.25 10.508 -5.141 1 88.06 103 VAL A CA 1
ATOM 795 C C . VAL A 1 103 ? 23.641 10.68 -5.734 1 88.06 103 VAL A C 1
ATOM 797 O O . VAL A 1 103 ? 23.938 10.141 -6.805 1 88.06 103 VAL A O 1
ATOM 800 N N . VAL A 1 104 ? 24.406 11.477 -5.035 1 86 104 VAL A N 1
ATOM 801 C CA . VAL A 1 104 ? 25.812 11.617 -5.363 1 86 104 VAL A CA 1
ATOM 802 C C . VAL A 1 104 ? 26.656 10.93 -4.297 1 86 104 VAL A C 1
ATOM 804 O O . VAL A 1 104 ? 26.469 11.156 -3.098 1 86 104 VAL A O 1
ATOM 807 N N . LEU A 1 105 ? 27.562 10.031 -4.77 1 88.62 105 LEU A N 1
ATOM 808 C CA . LEU A 1 105 ? 28.438 9.289 -3.877 1 88.62 105 LEU A CA 1
ATOM 809 C C . LEU A 1 105 ? 29.828 9.938 -3.828 1 88.62 105 LEU A C 1
ATOM 811 O O . LEU A 1 105 ? 30.422 10.219 -4.871 1 88.62 105 LEU A O 1
ATOM 815 N N . MET A 1 106 ? 30.266 10.18 -2.604 1 87 106 MET A N 1
ATOM 816 C CA . MET A 1 106 ? 31.578 10.773 -2.434 1 87 106 MET A CA 1
ATOM 817 C C . MET A 1 106 ? 32.375 10.062 -1.342 1 87 106 MET A C 1
ATOM 819 O O . MET A 1 106 ? 31.812 9.703 -0.302 1 87 106 MET A O 1
ATOM 823 N N . GLU A 1 107 ? 33.562 9.719 -1.696 1 86.5 107 GLU A N 1
ATOM 824 C CA . GLU A 1 107 ? 34.469 9.195 -0.661 1 86.5 107 GLU A CA 1
ATOM 825 C C . GLU A 1 107 ? 35.312 10.305 -0.051 1 86.5 107 GLU A C 1
ATOM 827 O O . GLU A 1 107 ? 36.062 10.984 -0.76 1 86.5 107 GLU A O 1
ATOM 832 N N . VAL A 1 108 ? 35.125 10.57 1.195 1 80.25 108 VAL A N 1
ATOM 833 C CA . VAL A 1 108 ? 35.875 11.617 1.9 1 80.25 108 VAL A CA 1
ATOM 834 C C . VAL A 1 108 ? 36.469 11.047 3.18 1 80.25 108 VAL A C 1
ATOM 836 O O . VAL A 1 108 ? 35.75 10.594 4.074 1 80.25 108 VAL A O 1
ATOM 839 N N . GLY A 1 109 ? 37.844 11.117 3.324 1 81.62 109 GLY A N 1
ATOM 840 C CA . GLY A 1 109 ? 38.5 10.695 4.543 1 81.62 109 GLY A CA 1
ATOM 841 C C . GLY A 1 109 ? 38.281 9.227 4.875 1 81.62 109 GLY A C 1
ATOM 842 O O . GLY A 1 109 ? 38.062 8.883 6.035 1 81.62 109 GLY A O 1
ATOM 843 N N . GLY A 1 110 ? 38.031 8.43 3.881 1 78.88 110 GLY A N 1
ATOM 844 C CA . GLY A 1 110 ? 37.844 7.008 4.098 1 78.88 110 GLY A CA 1
ATOM 845 C C . GLY A 1 110 ? 36.375 6.641 4.379 1 78.88 110 GLY A C 1
ATOM 846 O O . GLY A 1 110 ? 36.062 5.477 4.645 1 78.88 110 GLY A O 1
ATOM 847 N N . LEU A 1 111 ? 35.562 7.68 4.312 1 85.5 111 LEU A N 1
ATOM 848 C CA . LEU A 1 111 ? 34.125 7.457 4.516 1 85.5 111 LEU A CA 1
ATOM 849 C C . LEU A 1 111 ? 33.344 7.684 3.223 1 85.5 111 LEU A C 1
ATOM 851 O O . LEU A 1 111 ? 33.75 8.5 2.389 1 85.5 111 LEU A O 1
ATOM 855 N N . LEU A 1 112 ? 32.375 6.812 3.102 1 86.38 112 LEU A N 1
ATOM 856 C CA . LEU A 1 112 ? 31.484 7.051 1.982 1 86.38 112 LEU A CA 1
ATOM 857 C C . LEU A 1 112 ? 30.359 8.016 2.381 1 86.38 112 LEU A C 1
ATOM 859 O O . LEU A 1 112 ? 29.719 7.828 3.414 1 86.38 112 LEU A O 1
ATOM 863 N N . ARG A 1 113 ? 30.281 9.023 1.659 1 84.19 113 ARG A N 1
ATOM 864 C CA . ARG A 1 113 ? 29.219 9.992 1.871 1 84.19 113 ARG A CA 1
ATOM 865 C C . ARG A 1 113 ? 28.25 10.023 0.686 1 84.19 113 ARG A C 1
ATOM 867 O O . ARG A 1 113 ? 28.688 10.07 -0.468 1 84.19 113 ARG A O 1
ATOM 874 N N . LEU A 1 114 ? 26.953 9.805 1.065 1 86.44 114 LEU A N 1
ATOM 875 C CA . LEU A 1 114 ? 25.906 9.938 0.062 1 86.44 114 LEU A CA 1
ATOM 876 C C . LEU A 1 114 ? 25.141 11.242 0.254 1 86.44 114 LEU A C 1
ATOM 878 O O . LEU A 1 114 ? 24.641 11.523 1.35 1 86.44 114 LEU A O 1
ATOM 882 N N . LYS A 1 115 ? 25.141 12.078 -0.744 1 82.81 115 LYS A N 1
ATOM 883 C CA . LYS A 1 115 ? 24.359 13.312 -0.732 1 82.81 115 LYS A CA 1
ATOM 884 C C . LYS A 1 115 ? 23.203 13.242 -1.729 1 82.81 115 LYS A C 1
ATOM 886 O O . LYS A 1 115 ? 23.406 12.914 -2.9 1 82.81 115 LYS A O 1
ATOM 891 N N . ILE A 1 116 ? 22.078 13.406 -1.162 1 78.19 116 ILE A N 1
ATOM 892 C CA . ILE A 1 116 ? 20.891 13.383 -2.018 1 78.19 116 ILE A CA 1
ATOM 893 C C . ILE A 1 116 ? 20.594 14.781 -2.541 1 78.19 116 ILE A C 1
ATOM 895 O O . ILE A 1 116 ? 20.359 15.711 -1.76 1 78.19 116 ILE A O 1
ATOM 899 N N . VAL A 1 117 ? 20.656 14.977 -3.752 1 67.19 117 VAL A N 1
ATOM 900 C CA . VAL A 1 117 ? 20.562 16.297 -4.379 1 67.19 117 VAL A CA 1
ATOM 901 C C . VAL A 1 117 ? 19.219 16.422 -5.086 1 67.19 117 VAL A C 1
ATOM 903 O O . VAL A 1 117 ? 18.953 17.422 -5.773 1 67.19 117 VAL A O 1
ATOM 906 N N . THR A 1 118 ? 18.312 15.508 -4.789 1 60.69 118 THR A N 1
ATOM 907 C CA . THR A 1 118 ? 17.062 15.617 -5.516 1 60.69 118 THR A CA 1
ATOM 908 C C . THR A 1 118 ? 16.281 16.859 -5.078 1 60.69 118 THR A C 1
ATOM 910 O O . THR A 1 118 ? 16.328 17.234 -3.904 1 60.69 118 THR A O 1
ATOM 913 N N . ARG A 1 119 ? 15.766 17.672 -6.117 1 56.72 119 ARG A N 1
ATOM 914 C CA . ARG A 1 119 ? 14.945 18.844 -5.84 1 56.72 119 ARG A CA 1
ATOM 915 C C . ARG A 1 119 ? 13.711 18.469 -5.02 1 56.72 119 ARG A C 1
ATOM 917 O O . ARG A 1 119 ? 13.148 17.391 -5.195 1 56.72 119 ARG A O 1
ATOM 924 N N . GLU A 1 120 ? 13.484 19.031 -3.9 1 55.62 120 GLU A N 1
ATOM 925 C CA . GLU A 1 120 ? 12.383 18.844 -2.965 1 55.62 120 GLU A CA 1
ATOM 926 C C . GLU A 1 120 ? 11.031 18.953 -3.672 1 55.62 120 GLU A C 1
ATOM 928 O O . GLU A 1 120 ? 10 18.562 -3.125 1 55.62 120 GLU A O 1
ATOM 933 N N . ASP A 1 121 ? 11.062 19.469 -4.984 1 60.38 121 ASP A N 1
ATOM 934 C CA . ASP A 1 121 ? 9.789 19.828 -5.598 1 60.38 121 ASP A CA 1
ATOM 935 C C . ASP A 1 121 ? 9.305 18.734 -6.559 1 60.38 121 ASP A C 1
ATOM 937 O O . ASP A 1 121 ? 8.531 19.016 -7.473 1 60.38 121 ASP A O 1
ATOM 941 N N . VAL A 1 122 ? 9.719 17.562 -6.246 1 69 122 VAL A N 1
ATOM 942 C CA . VAL A 1 122 ? 9.242 16.578 -7.203 1 69 122 VAL A CA 1
ATOM 943 C C . VAL A 1 122 ? 7.738 16.359 -7.027 1 69 122 VAL A C 1
ATOM 945 O O . VAL A 1 122 ? 7.258 16.188 -5.906 1 69 122 VAL A O 1
ATOM 948 N N . ASP A 1 123 ? 7.051 16.406 -8.258 1 83.44 123 ASP A N 1
ATOM 949 C CA . ASP A 1 123 ? 5.621 16.156 -8.391 1 83.44 123 ASP A CA 1
ATOM 950 C C . ASP A 1 123 ? 5.316 14.656 -8.281 1 83.44 123 ASP A C 1
ATOM 952 O O . ASP A 1 123 ? 5.773 13.859 -9.094 1 83.44 123 ASP A O 1
ATOM 956 N N . ILE A 1 124 ? 4.652 14.234 -7.316 1 89.88 124 ILE A N 1
ATOM 957 C CA . ILE A 1 124 ? 4.297 12.852 -7.055 1 89.88 124 ILE A CA 1
ATOM 958 C C . ILE A 1 124 ? 3.559 12.266 -8.258 1 89.88 124 ILE A C 1
ATOM 960 O O . ILE A 1 124 ? 3.697 11.078 -8.562 1 89.88 124 ILE A O 1
ATOM 964 N N . ASP A 1 125 ? 2.836 13.07 -9.039 1 91.62 125 ASP A N 1
ATOM 965 C CA . ASP A 1 125 ? 2.143 12.609 -10.234 1 91.62 125 ASP A CA 1
ATOM 966 C C . ASP A 1 125 ? 3.133 12.133 -11.297 1 91.62 125 ASP A C 1
ATOM 968 O O . ASP A 1 125 ? 2.904 11.117 -11.953 1 91.62 125 ASP A O 1
ATOM 972 N N . GLU A 1 126 ? 4.16 12.859 -11.352 1 92.12 126 GLU A N 1
ATOM 973 C CA . GLU A 1 126 ? 5.176 12.5 -12.344 1 92.12 126 GLU A CA 1
ATOM 974 C C . GLU A 1 126 ? 5.887 11.211 -11.953 1 92.12 126 GLU A C 1
ATOM 976 O O . GLU A 1 126 ? 6.172 10.367 -12.805 1 92.12 126 GLU A O 1
ATOM 981 N N . ALA A 1 127 ? 6.234 11.086 -10.711 1 92.88 127 ALA A N 1
ATOM 982 C CA . ALA A 1 127 ? 6.895 9.883 -10.227 1 92.88 127 ALA A CA 1
ATOM 983 C C . ALA A 1 127 ? 6.027 8.648 -10.461 1 92.88 127 ALA A C 1
ATOM 985 O O . ALA A 1 127 ? 6.504 7.637 -10.984 1 92.88 127 ALA A O 1
ATOM 986 N N . VAL A 1 128 ? 4.762 8.742 -10.172 1 96.56 128 VAL A N 1
ATOM 987 C CA . VAL A 1 128 ? 3.834 7.625 -10.305 1 96.56 128 VAL A CA 1
ATOM 988 C C . VAL A 1 128 ? 3.617 7.316 -11.789 1 96.56 128 VAL A C 1
ATOM 990 O O . VAL A 1 128 ? 3.533 6.148 -12.18 1 96.56 128 VAL A O 1
ATOM 993 N N . ARG A 1 129 ? 3.525 8.336 -12.609 1 96.38 129 ARG A N 1
ATOM 994 C CA . ARG A 1 129 ? 3.389 8.125 -14.047 1 96.38 129 ARG A CA 1
ATOM 995 C C . ARG A 1 129 ? 4.594 7.379 -14.609 1 96.38 129 ARG A C 1
ATOM 997 O O . ARG A 1 129 ? 4.445 6.504 -15.461 1 96.38 129 ARG A O 1
ATOM 1004 N N . SER A 1 130 ? 5.746 7.75 -14.172 1 96.81 130 SER A N 1
ATOM 1005 C CA . SER A 1 130 ? 6.957 7.062 -14.602 1 96.81 130 SER A CA 1
ATOM 1006 C C . SER A 1 130 ? 6.934 5.594 -14.195 1 96.81 130 SER A C 1
ATOM 1008 O O . SER A 1 130 ? 7.32 4.723 -14.977 1 96.81 130 SER A O 1
ATOM 1010 N N . MET A 1 131 ? 6.512 5.281 -13 1 97.94 131 MET A N 1
ATOM 1011 C CA . MET A 1 131 ? 6.375 3.891 -12.57 1 97.94 131 MET A CA 1
ATOM 1012 C C . MET A 1 131 ? 5.41 3.133 -13.477 1 97.94 131 MET A C 1
ATOM 1014 O O . MET A 1 131 ? 5.711 2.025 -13.922 1 97.94 131 MET A O 1
ATOM 1018 N N . TYR A 1 132 ? 4.293 3.799 -13.742 1 98.56 132 TYR A N 1
ATOM 1019 C CA . TYR A 1 132 ? 3.299 3.15 -14.594 1 98.56 132 TYR A CA 1
ATOM 1020 C C . TYR A 1 132 ? 3.865 2.867 -15.977 1 98.56 132 TYR A C 1
ATOM 1022 O O . TYR A 1 132 ? 3.67 1.779 -16.531 1 98.56 132 TYR A O 1
ATOM 1030 N N . THR A 1 133 ? 4.504 3.875 -16.516 1 98.56 133 THR A N 1
ATOM 1031 C CA . THR A 1 133 ? 5.078 3.699 -17.844 1 98.56 133 THR A CA 1
ATOM 1032 C C . THR A 1 133 ? 6.031 2.508 -17.859 1 98.56 133 THR A C 1
ATOM 1034 O O . THR A 1 133 ? 6.062 1.75 -18.844 1 98.56 133 THR A O 1
ATOM 1037 N N . THR A 1 134 ? 6.809 2.354 -16.828 1 98.56 134 THR A N 1
ATOM 1038 C CA . THR A 1 134 ? 7.73 1.23 -16.703 1 98.56 134 THR A CA 1
ATOM 1039 C C . THR A 1 134 ? 6.969 -0.089 -16.625 1 98.56 134 THR A C 1
ATOM 1041 O O . THR A 1 134 ? 7.289 -1.044 -17.328 1 98.56 134 THR A O 1
ATOM 1044 N N . VAL A 1 135 ? 5.926 -0.167 -15.805 1 98.75 135 VAL A N 1
ATOM 1045 C CA . VAL A 1 135 ? 5.109 -1.364 -15.656 1 98.75 135 VAL A CA 1
ATOM 1046 C C . VAL A 1 135 ? 4.41 -1.682 -16.984 1 98.75 135 VAL A C 1
ATOM 1048 O O . VAL A 1 135 ? 4.305 -2.848 -17.359 1 98.75 135 VAL A O 1
ATOM 1051 N N . ASP A 1 136 ? 3.939 -0.611 -17.594 1 98.56 136 ASP A N 1
ATOM 1052 C CA . ASP A 1 136 ? 3.293 -0.751 -18.891 1 98.56 136 ASP A CA 1
ATOM 1053 C C . ASP A 1 136 ? 4.23 -1.412 -19.906 1 98.56 136 ASP A C 1
ATOM 1055 O O . ASP A 1 136 ? 3.826 -2.322 -20.625 1 98.56 136 ASP A O 1
ATOM 1059 N N . ALA A 1 137 ? 5.402 -0.962 -19.906 1 98.56 137 ALA A N 1
ATOM 1060 C CA . ALA A 1 137 ? 6.406 -1.526 -20.812 1 98.56 137 ALA A CA 1
ATOM 1061 C C . ALA A 1 137 ? 6.707 -2.979 -20.453 1 98.56 137 ALA A C 1
ATOM 1063 O O . ALA A 1 137 ? 6.82 -3.832 -21.344 1 98.56 137 ALA A O 1
ATOM 1064 N N . MET A 1 138 ? 6.91 -3.285 -19.172 1 98.44 138 MET A N 1
ATOM 1065 C CA . MET A 1 138 ? 7.145 -4.656 -18.719 1 98.44 138 MET A CA 1
ATOM 1066 C C . MET A 1 138 ? 6.031 -5.578 -19.203 1 98.44 138 MET A C 1
ATOM 1068 O O . MET A 1 138 ? 6.297 -6.672 -19.703 1 98.44 138 MET A O 1
ATOM 1072 N N . PHE A 1 139 ? 4.801 -5.094 -19.016 1 98.5 139 PHE A N 1
ATOM 1073 C CA . PHE A 1 139 ? 3.637 -5.891 -19.359 1 98.5 139 PHE A CA 1
ATOM 1074 C C . PHE A 1 139 ? 3.586 -6.133 -20.875 1 98.5 139 PHE A C 1
ATOM 1076 O O . PHE A 1 139 ? 3.342 -7.258 -21.312 1 98.5 139 PHE A O 1
ATOM 1083 N N . ALA A 1 140 ? 3.83 -5.121 -21.672 1 97.94 140 ALA A N 1
ATOM 1084 C CA . ALA A 1 140 ? 3.85 -5.234 -23.125 1 97.94 140 ALA A CA 1
ATOM 1085 C C . ALA A 1 140 ? 4.902 -6.238 -23.594 1 97.94 140 ALA A C 1
ATOM 1087 O O . ALA A 1 140 ? 4.645 -7.051 -24.484 1 97.94 140 ALA A O 1
ATOM 1088 N N . LEU A 1 141 ? 6.074 -6.176 -23.016 1 98 141 LEU A N 1
ATOM 1089 C CA . LEU A 1 141 ? 7.152 -7.098 -23.359 1 98 141 LEU A CA 1
ATOM 1090 C C . LEU A 1 141 ? 6.781 -8.531 -23 1 98 141 LEU A C 1
ATOM 1092 O O . LEU A 1 141 ? 7.102 -9.469 -23.734 1 98 141 LEU A O 1
ATOM 1096 N N . PHE A 1 142 ? 6.141 -8.711 -21.844 1 98.12 142 PHE A N 1
ATOM 1097 C CA . PHE A 1 142 ? 5.715 -10.047 -21.438 1 98.12 142 PHE A CA 1
ATOM 1098 C C . PHE A 1 142 ? 4.73 -10.633 -22.438 1 98.12 142 PHE A C 1
ATOM 1100 O O . PHE A 1 142 ? 4.828 -11.805 -22.812 1 98.12 142 PHE A O 1
ATOM 1107 N N . LEU A 1 143 ? 3.76 -9.773 -22.906 1 97.38 143 LEU A N 1
ATOM 1108 C CA . LEU A 1 143 ? 2.809 -10.211 -23.922 1 97.38 143 LEU A CA 1
ATOM 1109 C C . LEU A 1 143 ? 3.529 -10.602 -25.203 1 97.38 143 LEU A C 1
ATOM 1111 O O . LEU A 1 143 ? 3.168 -11.594 -25.844 1 97.38 143 LEU A O 1
ATOM 1115 N N . GLN A 1 144 ? 4.527 -9.867 -25.578 1 96.5 144 GLN A N 1
ATOM 1116 C CA . GLN A 1 144 ? 5.32 -10.203 -26.75 1 96.5 144 GLN A CA 1
ATOM 1117 C C . GLN A 1 144 ? 6.074 -11.516 -26.547 1 96.5 144 GLN A C 1
ATOM 1119 O O . GLN A 1 144 ? 6.188 -12.32 -27.484 1 96.5 144 GLN A O 1
ATOM 1124 N N . MET A 1 145 ? 6.578 -11.656 -25.359 1 95.56 145 MET A N 1
ATOM 1125 C CA . MET A 1 145 ? 7.301 -12.875 -25.016 1 95.56 145 MET A CA 1
ATOM 1126 C C . MET A 1 145 ? 6.426 -14.102 -25.234 1 95.56 145 MET A C 1
ATOM 1128 O O . MET A 1 145 ? 6.902 -15.133 -25.703 1 95.56 145 MET A O 1
ATOM 1132 N N . LEU A 1 146 ? 5.129 -13.992 -24.953 1 94.81 146 LEU A N 1
ATOM 1133 C CA . LEU A 1 146 ? 4.188 -15.102 -25.094 1 94.81 146 LEU A CA 1
ATOM 1134 C C . LEU A 1 146 ? 3.939 -15.414 -26.562 1 94.81 146 LEU A C 1
ATOM 1136 O O . LEU A 1 146 ? 3.414 -16.484 -26.891 1 94.81 146 LEU A O 1
ATOM 1140 N N . SER A 1 147 ? 4.344 -14.516 -27.406 1 91.25 147 SER A N 1
ATOM 1141 C CA . SER A 1 147 ? 4.199 -14.734 -28.844 1 91.25 147 SER A CA 1
ATOM 1142 C C . SER A 1 147 ? 5.473 -15.312 -29.438 1 91.25 147 SER A C 1
ATOM 1144 O O . SER A 1 147 ? 5.488 -15.719 -30.609 1 91.25 147 SER A O 1
ATOM 1146 N N . GLY A 1 148 ? 6.582 -15.375 -28.75 1 85.56 148 GLY A N 1
ATOM 1147 C CA . GLY A 1 148 ? 7.855 -15.906 -29.203 1 85.56 148 GLY A CA 1
ATOM 1148 C C . GLY A 1 148 ? 9.031 -14.992 -28.906 1 85.56 148 GLY A C 1
ATOM 1149 O O . GLY A 1 148 ? 8.844 -13.805 -28.656 1 85.56 148 GLY A O 1
ATOM 1150 N N . GLY A 1 149 ? 10.344 -15.547 -28.906 1 79 149 GLY A N 1
ATOM 1151 C CA . GLY A 1 149 ? 11.547 -14.773 -28.625 1 79 149 GLY A CA 1
ATOM 1152 C C . GLY A 1 149 ? 11.727 -14.469 -27.156 1 79 149 GLY A C 1
ATOM 1153 O O . GLY A 1 149 ? 12.148 -13.367 -26.797 1 79 149 GLY A O 1
ATOM 1154 N N . ALA A 1 150 ? 11.555 -15.414 -26.406 1 83.62 150 ALA A N 1
ATOM 1155 C CA . ALA A 1 150 ? 11.312 -15.266 -24.984 1 83.62 150 ALA A CA 1
ATOM 1156 C C . ALA A 1 150 ? 12.539 -14.703 -24.266 1 83.62 150 ALA A C 1
ATOM 1158 O O . ALA A 1 150 ? 12.438 -13.766 -23.484 1 83.62 150 ALA A O 1
ATOM 1159 N N . LEU A 1 151 ? 13.734 -15.062 -24.688 1 87.12 151 LEU A N 1
ATOM 1160 C CA . LEU A 1 151 ? 14.93 -14.711 -23.922 1 87.12 151 LEU A CA 1
ATOM 1161 C C . LEU A 1 151 ? 15.219 -13.219 -24.031 1 87.12 151 LEU A C 1
ATOM 1163 O O . LEU A 1 151 ? 15.547 -12.578 -23.031 1 87.12 151 LEU A O 1
ATOM 1167 N N . LYS A 1 152 ? 15.141 -12.648 -25.188 1 91.44 152 LYS A N 1
ATOM 1168 C CA . LYS A 1 152 ? 15.414 -11.227 -25.406 1 91.44 152 LYS A CA 1
ATOM 1169 C C . LYS A 1 152 ? 14.453 -10.359 -24.594 1 91.44 152 LYS A C 1
ATOM 1171 O O . LYS A 1 152 ? 14.875 -9.398 -23.953 1 91.44 152 LYS A O 1
ATOM 1176 N N . TYR A 1 153 ? 13.227 -10.695 -24.609 1 95.31 153 TYR A N 1
ATOM 1177 C CA . TYR A 1 153 ? 12.219 -9.922 -23.906 1 95.31 153 TYR A CA 1
ATOM 1178 C C . TYR A 1 153 ? 12.383 -10.062 -22.391 1 95.31 153 TYR A C 1
ATOM 1180 O O . TYR A 1 153 ? 12.203 -9.102 -21.641 1 95.31 153 TYR A O 1
ATOM 1188 N N . ALA A 1 154 ? 12.781 -11.25 -21.953 1 96.12 154 ALA A N 1
ATOM 1189 C CA . ALA A 1 154 ? 12.977 -11.484 -20.516 1 96.12 154 ALA A CA 1
ATOM 1190 C C . ALA A 1 154 ? 14.094 -10.602 -19.969 1 96.12 154 ALA A C 1
ATOM 1192 O O . ALA A 1 154 ? 13.977 -10.078 -18.859 1 96.12 154 ALA A O 1
ATOM 1193 N N . GLU A 1 155 ? 15.133 -10.477 -20.719 1 95.94 155 GLU A N 1
ATOM 1194 C CA . GLU A 1 155 ? 16.234 -9.617 -20.297 1 95.94 155 GLU A CA 1
ATOM 1195 C C . GLU A 1 155 ? 15.797 -8.164 -20.156 1 95.94 155 GLU A C 1
ATOM 1197 O O . GLU A 1 155 ? 16.188 -7.48 -19.219 1 95.94 155 GLU A O 1
ATOM 1202 N N . GLU A 1 156 ? 15.055 -7.758 -21.094 1 97 156 GLU A N 1
ATOM 1203 C CA . GLU A 1 156 ? 14.562 -6.387 -21.047 1 97 156 GLU A CA 1
ATOM 1204 C C . GLU A 1 156 ? 13.602 -6.188 -19.875 1 97 156 GLU A C 1
ATOM 1206 O O . GLU A 1 156 ? 13.602 -5.133 -19.234 1 97 156 GLU A O 1
ATOM 1211 N N . ILE A 1 157 ? 12.742 -7.164 -19.609 1 97.75 157 ILE A N 1
ATOM 1212 C CA . ILE A 1 157 ? 11.82 -7.09 -18.484 1 97.75 157 ILE A CA 1
ATOM 1213 C C . ILE A 1 157 ? 12.609 -6.996 -17.172 1 97.75 157 ILE A C 1
ATOM 1215 O O . ILE A 1 157 ? 12.25 -6.23 -16.281 1 97.75 157 ILE A O 1
ATOM 1219 N N . LEU A 1 158 ? 13.711 -7.738 -17.094 1 95.81 158 LEU A N 1
ATOM 1220 C CA . LEU A 1 158 ? 14.562 -7.691 -15.906 1 95.81 158 LEU A CA 1
ATOM 1221 C C . LEU A 1 158 ? 15.148 -6.297 -15.719 1 95.81 158 LEU A C 1
ATOM 1223 O O . LEU A 1 158 ? 15.195 -5.789 -14.594 1 95.81 158 LEU A O 1
ATOM 1227 N N . ARG A 1 159 ? 15.578 -5.723 -16.781 1 95.81 159 ARG A N 1
ATOM 1228 C CA . ARG A 1 159 ? 16.125 -4.371 -16.719 1 95.81 159 ARG A CA 1
ATOM 1229 C C . ARG A 1 159 ? 15.07 -3.371 -16.266 1 95.81 159 ARG A C 1
ATOM 1231 O O . ARG A 1 159 ? 15.352 -2.498 -15.438 1 95.81 159 ARG A O 1
ATOM 1238 N N . LEU A 1 160 ? 13.922 -3.504 -16.812 1 97.06 160 LEU A N 1
ATOM 1239 C CA . LEU A 1 160 ? 12.836 -2.604 -16.438 1 97.06 160 LEU A CA 1
ATOM 1240 C C . LEU A 1 160 ? 12.43 -2.807 -14.984 1 97.06 160 LEU A C 1
ATOM 1242 O O . LEU A 1 160 ? 12.031 -1.855 -14.312 1 97.06 160 LEU A O 1
ATOM 1246 N N . ASP A 1 161 ? 12.547 -4.059 -14.547 1 96.62 161 ASP A N 1
ATOM 1247 C CA . ASP A 1 161 ? 12.266 -4.328 -13.141 1 96.62 161 ASP A CA 1
ATOM 1248 C C . ASP A 1 161 ? 13.219 -3.549 -12.234 1 96.62 161 ASP A C 1
ATOM 1250 O O . ASP A 1 161 ? 12.805 -3.027 -11.195 1 96.62 161 ASP A O 1
ATOM 1254 N N . ASP A 1 162 ? 14.469 -3.453 -12.609 1 95 162 ASP A N 1
ATOM 1255 C CA . ASP A 1 162 ? 15.438 -2.652 -11.867 1 95 162 ASP A CA 1
ATOM 1256 C C . ASP A 1 162 ? 15.047 -1.177 -11.867 1 95 162 ASP A C 1
ATOM 1258 O O . ASP A 1 162 ? 15.148 -0.5 -10.844 1 95 162 ASP A O 1
ATOM 1262 N N . GLN A 1 163 ? 14.641 -0.724 -12.992 1 96.31 163 GLN A N 1
ATOM 1263 C CA . GLN A 1 163 ? 14.203 0.662 -13.125 1 96.31 163 GLN A CA 1
ATOM 1264 C C . GLN A 1 163 ? 12.977 0.932 -12.266 1 96.31 163 GLN A C 1
ATOM 1266 O O . GLN A 1 163 ? 12.867 1.984 -11.633 1 96.31 163 GLN A O 1
ATOM 1271 N N . LEU A 1 164 ? 12.055 0.01 -12.266 1 97.69 164 LEU A N 1
ATOM 1272 C CA . LEU A 1 164 ? 10.852 0.149 -11.453 1 97.69 164 LEU A CA 1
ATOM 1273 C C . LEU A 1 164 ? 11.203 0.248 -9.969 1 97.69 164 LEU A C 1
ATOM 1275 O O . LEU A 1 164 ? 10.609 1.046 -9.242 1 97.69 164 LEU A O 1
ATOM 1279 N N . ASP A 1 165 ? 12.172 -0.532 -9.539 1 94.81 165 ASP A N 1
ATOM 1280 C CA . ASP A 1 165 ? 12.625 -0.494 -8.148 1 94.81 165 ASP A CA 1
ATOM 1281 C C . ASP A 1 165 ? 13.141 0.894 -7.773 1 94.81 165 ASP A C 1
ATOM 1283 O O . ASP A 1 165 ? 12.82 1.409 -6.699 1 94.81 165 ASP A O 1
ATOM 1287 N N . LYS A 1 166 ? 13.891 1.495 -8.641 1 94.06 166 LYS A N 1
ATOM 1288 C CA . LYS A 1 166 ? 14.414 2.84 -8.422 1 94.06 166 LYS A CA 1
ATOM 1289 C C . LYS A 1 166 ? 13.281 3.854 -8.281 1 94.06 166 LYS A C 1
ATOM 1291 O O . LYS A 1 166 ? 13.297 4.695 -7.379 1 94.06 166 LYS A O 1
ATOM 1296 N N . LEU A 1 167 ? 12.406 3.742 -9.156 1 95.25 167 LEU A N 1
ATOM 1297 C CA . LEU A 1 167 ? 11.281 4.672 -9.156 1 95.25 167 LEU A CA 1
ATOM 1298 C C . LEU A 1 167 ? 10.414 4.473 -7.918 1 95.25 167 LEU A C 1
ATOM 1300 O O . LEU A 1 167 ? 9.852 5.434 -7.391 1 95.25 167 LEU A O 1
ATOM 1304 N N . TYR A 1 168 ? 10.367 3.254 -7.516 1 96.5 168 TYR A N 1
ATOM 1305 C CA . TYR A 1 168 ? 9.641 2.936 -6.297 1 96.5 168 TYR A CA 1
ATOM 1306 C C . TYR A 1 168 ? 10.234 3.664 -5.098 1 96.5 168 TYR A C 1
ATOM 1308 O O . TYR A 1 168 ? 9.516 4.336 -4.352 1 96.5 168 TYR A O 1
ATOM 1316 N N . PHE A 1 169 ? 11.523 3.531 -4.902 1 93.19 169 PHE A N 1
ATOM 1317 C CA . PHE A 1 169 ? 12.195 4.207 -3.803 1 93.19 169 PHE A CA 1
ATOM 1318 C C . PHE A 1 169 ? 12.023 5.719 -3.904 1 93.19 169 PHE A C 1
ATOM 1320 O O . PHE A 1 169 ? 11.727 6.383 -2.91 1 93.19 169 PHE A O 1
ATOM 1327 N N . PHE A 1 170 ? 12.156 6.195 -5.055 1 92.88 170 PHE A N 1
ATOM 1328 C CA . PHE A 1 170 ? 12.031 7.625 -5.316 1 92.88 170 PHE A CA 1
ATOM 1329 C C . PHE A 1 170 ? 10.625 8.109 -5.004 1 92.88 170 PHE A C 1
ATOM 1331 O O . PHE A 1 170 ? 10.445 9.18 -4.414 1 92.88 170 PHE A O 1
ATOM 1338 N N . SER A 1 171 ? 9.664 7.375 -5.391 1 95.12 171 SER A N 1
ATOM 1339 C CA . SER A 1 171 ? 8.273 7.75 -5.168 1 95.12 171 SER A CA 1
ATOM 1340 C C . SER A 1 171 ? 7.938 7.773 -3.68 1 95.12 171 SER A C 1
ATOM 1342 O O . SER A 1 171 ? 7.289 8.703 -3.197 1 95.12 171 SER A O 1
ATOM 1344 N N . LEU A 1 172 ? 8.414 6.773 -2.986 1 93.62 172 LEU A N 1
ATOM 1345 C CA . LEU A 1 172 ? 8.156 6.742 -1.55 1 93.62 172 LEU A CA 1
ATOM 1346 C C . LEU A 1 172 ? 8.852 7.902 -0.85 1 93.62 172 LEU A C 1
ATOM 1348 O O . LEU A 1 172 ? 8.305 8.5 0.078 1 93.62 172 LEU A O 1
ATOM 1352 N N . ARG A 1 173 ? 10.039 8.258 -1.265 1 90.62 173 ARG A N 1
ATOM 1353 C CA . ARG A 1 173 ? 10.734 9.43 -0.739 1 90.62 173 ARG A CA 1
ATOM 1354 C C . ARG A 1 173 ? 9.922 10.695 -0.976 1 90.62 173 ARG A C 1
ATOM 1356 O O . ARG A 1 173 ? 9.781 11.523 -0.073 1 90.62 173 ARG A O 1
ATOM 1363 N N . THR A 1 174 ? 9.43 10.781 -2.16 1 90.12 174 THR A N 1
ATOM 1364 C CA . THR A 1 174 ? 8.625 11.945 -2.516 1 90.12 174 THR A CA 1
ATOM 1365 C C . THR A 1 174 ? 7.391 12.039 -1.624 1 90.12 174 THR A C 1
ATOM 1367 O O . THR A 1 174 ? 7.043 13.125 -1.152 1 90.12 174 THR A O 1
ATOM 1370 N N . VAL A 1 175 ? 6.77 10.945 -1.394 1 91.25 175 VAL A N 1
ATOM 1371 C CA . VAL A 1 175 ? 5.602 10.914 -0.517 1 91.25 175 VAL A CA 1
ATOM 1372 C C . VAL A 1 175 ? 6 11.367 0.888 1 91.25 175 VAL A C 1
ATOM 1374 O O . VAL A 1 175 ? 5.391 12.273 1.452 1 91.25 175 VAL A O 1
ATOM 1377 N N . LYS A 1 176 ? 7.043 10.781 1.428 1 85.88 176 LYS A N 1
ATOM 1378 C CA . LYS A 1 176 ? 7.453 11.047 2.805 1 85.88 176 LYS A CA 1
ATOM 1379 C C . LYS A 1 176 ? 7.84 12.508 2.996 1 85.88 176 LYS A C 1
ATOM 1381 O O . LYS A 1 176 ? 7.582 13.094 4.051 1 85.88 176 LYS A O 1
ATOM 1386 N N . ARG A 1 177 ? 8.305 13.102 2.041 1 81.12 177 ARG A N 1
ATOM 1387 C CA . ARG A 1 177 ? 8.766 14.484 2.133 1 81.12 177 ARG A CA 1
ATOM 1388 C C . ARG A 1 177 ? 7.598 15.461 1.976 1 81.12 177 ARG A C 1
ATOM 1390 O O . ARG A 1 177 ? 7.66 16.594 2.453 1 81.12 177 ARG A O 1
ATOM 1397 N N . ASN A 1 178 ? 6.523 14.93 1.35 1 80.19 178 ASN A N 1
ATOM 1398 C CA . ASN A 1 178 ? 5.516 15.914 0.962 1 80.19 178 ASN A CA 1
ATOM 1399 C C . ASN A 1 178 ? 4.168 15.617 1.615 1 80.19 178 ASN A C 1
ATOM 1401 O O . ASN A 1 178 ? 3.258 16.453 1.572 1 80.19 178 ASN A O 1
ATOM 1405 N N . ILE A 1 179 ? 4.008 14.539 2.205 1 81.62 179 ILE A N 1
ATOM 1406 C CA . ILE A 1 179 ? 2.705 14.047 2.639 1 81.62 179 ILE A CA 1
ATOM 1407 C C . ILE A 1 179 ? 2.107 15 3.67 1 81.62 179 ILE A C 1
ATOM 1409 O O . ILE A 1 179 ? 0.886 15.141 3.762 1 81.62 179 ILE A O 1
ATOM 1413 N N . ALA A 1 180 ? 2.898 15.664 4.383 1 74.12 180 ALA A N 1
ATOM 1414 C CA . ALA A 1 180 ? 2.402 16.594 5.398 1 74.12 180 ALA A CA 1
ATOM 1415 C C . ALA A 1 180 ? 1.552 17.688 4.766 1 74.12 180 ALA A C 1
ATOM 1417 O O . ALA A 1 180 ? 0.64 18.219 5.402 1 74.12 180 ALA A O 1
ATOM 1418 N N . GLN A 1 181 ? 1.755 17.922 3.551 1 70.38 181 GLN A N 1
ATOM 1419 C CA . GLN A 1 181 ? 1.065 19.016 2.863 1 70.38 181 GLN A CA 1
ATOM 1420 C C . GLN A 1 181 ? -0.353 18.609 2.473 1 70.38 181 GLN A C 1
ATOM 1422 O O . GLN A 1 181 ? -1.271 19.422 2.506 1 70.38 181 GLN A O 1
ATOM 1427 N N . ARG A 1 182 ? -0.593 17.438 2.115 1 76.44 182 ARG A N 1
ATOM 1428 C CA . ARG A 1 182 ? -1.875 16.891 1.682 1 76.44 182 ARG A CA 1
ATOM 1429 C C . ARG A 1 182 ? -2.031 15.445 2.127 1 76.44 182 ARG A C 1
ATOM 1431 O O . ARG A 1 182 ? -2.074 14.531 1.296 1 76.44 182 ARG A O 1
ATOM 1438 N N . PRO A 1 183 ? -2.174 15.227 3.379 1 77.88 183 PRO A N 1
ATOM 1439 C CA . PRO A 1 183 ? -2.072 13.875 3.938 1 77.88 183 PRO A CA 1
ATOM 1440 C C . PRO A 1 183 ? -3.082 12.906 3.328 1 77.88 183 PRO A C 1
ATOM 1442 O O . PRO A 1 183 ? -2.717 11.805 2.922 1 77.88 183 PRO A O 1
ATOM 1445 N N . GLU A 1 184 ? -4.336 13.289 3.191 1 76.38 184 GLU A N 1
ATOM 1446 C CA . GLU A 1 184 ? -5.363 12.375 2.697 1 76.38 184 GLU A CA 1
ATOM 1447 C C . GLU A 1 184 ? -5.117 12.008 1.237 1 76.38 184 GLU A C 1
ATOM 1449 O O . GLU A 1 184 ? -5.344 10.859 0.834 1 76.38 184 GLU A O 1
ATOM 1454 N N . HIS A 1 185 ? -4.535 12.961 0.586 1 77.62 185 HIS A N 1
ATOM 1455 C CA . HIS A 1 185 ? -4.258 12.773 -0.833 1 77.62 185 HIS A CA 1
ATOM 1456 C C . HIS A 1 185 ? -3.127 11.766 -1.044 1 77.62 185 HIS A C 1
ATOM 1458 O O . HIS A 1 185 ? -3.193 10.93 -1.949 1 77.62 185 HIS A O 1
ATOM 1464 N N . TYR A 1 186 ? -2.221 11.75 -0.261 1 87.81 186 TYR A N 1
ATOM 1465 C CA . TYR A 1 186 ? -1.022 10.945 -0.469 1 87.81 186 TYR A CA 1
ATOM 1466 C C . TYR A 1 186 ? -1.271 9.492 -0.095 1 87.81 186 TYR A C 1
ATOM 1468 O O . TYR A 1 186 ? -0.528 8.602 -0.514 1 87.81 186 TYR A O 1
ATOM 1476 N N . VAL A 1 187 ? -2.355 9.219 0.67 1 91.19 187 VAL A N 1
ATOM 1477 C CA . VAL A 1 187 ? -2.723 7.832 0.958 1 91.19 187 VAL A CA 1
ATOM 1478 C C . VAL A 1 187 ? -2.988 7.09 -0.348 1 91.19 187 VAL A C 1
ATOM 1480 O O . VAL A 1 187 ? -2.492 5.977 -0.547 1 91.19 187 VAL A O 1
ATOM 1483 N N . ASP A 1 188 ? -3.721 7.688 -1.225 1 94.62 188 ASP A N 1
ATOM 1484 C CA . ASP A 1 188 ? -4.066 7.078 -2.504 1 94.62 188 ASP A CA 1
ATOM 1485 C C . ASP A 1 188 ? -2.818 6.832 -3.35 1 94.62 188 ASP A C 1
ATOM 1487 O O . ASP A 1 188 ? -2.738 5.832 -4.07 1 94.62 188 ASP A O 1
ATOM 1491 N N . TYR A 1 189 ? -1.884 7.738 -3.246 1 95.19 189 TYR A N 1
ATOM 1492 C CA . TYR A 1 189 ? -0.643 7.578 -3.996 1 95.19 189 TYR A CA 1
ATOM 1493 C C . TYR A 1 189 ? 0.183 6.422 -3.447 1 95.19 189 TYR A C 1
ATOM 1495 O O . TYR A 1 189 ? 0.774 5.656 -4.211 1 95.19 189 TYR A O 1
ATOM 1503 N N . VAL A 1 190 ? 0.237 6.281 -2.166 1 96.56 190 VAL A N 1
ATOM 1504 C CA . VAL A 1 190 ? 0.972 5.176 -1.562 1 96.56 190 VAL A CA 1
ATOM 1505 C C . VAL A 1 190 ? 0.384 3.848 -2.031 1 96.56 190 VAL A C 1
ATOM 1507 O O . VAL A 1 190 ? 1.122 2.936 -2.414 1 96.56 190 VAL A O 1
ATOM 1510 N N . ILE A 1 191 ? -0.918 3.754 -2.037 1 97.56 191 ILE A N 1
ATOM 1511 C CA . ILE A 1 191 ? -1.602 2.551 -2.498 1 97.56 191 ILE A CA 1
ATOM 1512 C C . ILE A 1 191 ? -1.233 2.273 -3.953 1 97.56 191 ILE A C 1
ATOM 1514 O O . ILE A 1 191 ? -0.883 1.145 -4.309 1 97.56 191 ILE A O 1
ATOM 1518 N N . THR A 1 192 ? -1.271 3.252 -4.719 1 98.19 192 THR A N 1
ATOM 1519 C CA . THR A 1 192 ? -0.983 3.105 -6.141 1 98.19 192 THR A CA 1
ATOM 1520 C C . THR A 1 192 ? 0.471 2.697 -6.359 1 98.19 192 THR A C 1
ATOM 1522 O O . THR A 1 192 ? 0.754 1.771 -7.117 1 98.19 192 THR A O 1
ATOM 1525 N N . ILE A 1 193 ? 1.389 3.361 -5.703 1 98.25 193 ILE A N 1
ATOM 1526 C CA . ILE A 1 193 ? 2.818 3.086 -5.809 1 98.25 193 ILE A CA 1
ATOM 1527 C C . ILE A 1 193 ? 3.086 1.619 -5.477 1 98.25 193 ILE A C 1
ATOM 1529 O O . ILE A 1 193 ? 3.744 0.913 -6.246 1 98.25 193 ILE A O 1
ATOM 1533 N N . LYS A 1 194 ? 2.582 1.175 -4.406 1 97.94 194 LYS A N 1
ATOM 1534 C CA . LYS A 1 194 ? 2.834 -0.19 -3.953 1 97.94 194 LYS A CA 1
ATOM 1535 C C . LYS A 1 194 ? 2.234 -1.21 -4.918 1 97.94 194 LYS A C 1
ATOM 1537 O O . LYS A 1 194 ? 2.869 -2.217 -5.238 1 97.94 194 LYS A O 1
ATOM 1542 N N . ASN A 1 195 ? 1.04 -0.918 -5.348 1 98.62 195 ASN A N 1
ATOM 1543 C CA . ASN A 1 195 ? 0.398 -1.876 -6.242 1 98.62 195 ASN A CA 1
ATOM 1544 C C . ASN A 1 195 ? 1.092 -1.928 -7.602 1 98.62 195 ASN A C 1
ATOM 1546 O O . ASN A 1 195 ? 1.179 -2.99 -8.219 1 98.62 195 ASN A O 1
ATOM 1550 N N . LEU A 1 196 ? 1.608 -0.811 -8.07 1 98.69 196 LEU A N 1
ATOM 1551 C CA . LEU A 1 196 ? 2.383 -0.838 -9.305 1 98.69 196 LEU A CA 1
ATOM 1552 C C . LEU A 1 196 ? 3.643 -1.68 -9.141 1 98.69 196 LEU A C 1
ATOM 1554 O O . LEU A 1 196 ? 4 -2.451 -10.031 1 98.69 196 LEU A O 1
ATOM 1558 N N . GLU A 1 197 ? 4.305 -1.474 -8.039 1 98.44 197 GLU A N 1
ATOM 1559 C CA . GLU A 1 197 ? 5.477 -2.295 -7.746 1 98.44 197 GLU A CA 1
ATOM 1560 C C . GLU A 1 197 ? 5.117 -3.779 -7.73 1 98.44 197 GLU A C 1
ATOM 1562 O O . GLU A 1 197 ? 5.848 -4.605 -8.289 1 98.44 197 GLU A O 1
ATOM 1567 N N . HIS A 1 198 ? 3.98 -4.102 -7.164 1 98.5 198 HIS A N 1
ATOM 1568 C CA . HIS A 1 198 ? 3.549 -5.492 -7.078 1 98.5 198 HIS A CA 1
ATOM 1569 C C . HIS A 1 198 ? 3.199 -6.047 -8.453 1 98.5 198 HIS A C 1
ATOM 1571 O O . HIS A 1 198 ? 3.41 -7.234 -8.727 1 98.5 198 HIS A O 1
ATOM 1577 N N . VAL A 1 199 ? 2.615 -5.23 -9.297 1 98.75 199 VAL A N 1
ATOM 1578 C CA . VAL A 1 199 ? 2.365 -5.672 -10.664 1 98.75 199 VAL A CA 1
ATOM 1579 C C . VAL A 1 199 ? 3.684 -6.059 -11.328 1 98.75 199 VAL A C 1
ATOM 1581 O O . VAL A 1 199 ? 3.777 -7.102 -11.984 1 98.75 199 VAL A O 1
ATOM 1584 N N . GLY A 1 200 ? 4.715 -5.195 -11.195 1 98.62 200 GLY A N 1
ATOM 1585 C CA . GLY A 1 200 ? 6.031 -5.523 -11.727 1 98.62 200 GLY A CA 1
ATOM 1586 C C . GLY A 1 200 ? 6.559 -6.855 -11.227 1 98.62 200 GLY A C 1
ATOM 1587 O O . GLY A 1 200 ? 7.07 -7.66 -12.008 1 98.62 200 GLY A O 1
ATOM 1588 N N . ASP A 1 201 ? 6.434 -7.082 -9.945 1 97.5 201 ASP A N 1
ATOM 1589 C CA . ASP A 1 201 ? 6.883 -8.336 -9.352 1 97.5 201 ASP A CA 1
ATOM 1590 C C . ASP A 1 201 ? 6.148 -9.531 -9.961 1 97.5 201 ASP A C 1
ATOM 1592 O O . ASP A 1 201 ? 6.75 -10.57 -10.219 1 97.5 201 ASP A O 1
ATOM 1596 N N . ALA A 1 202 ? 4.828 -9.367 -10.125 1 98.44 202 ALA A N 1
ATOM 1597 C CA . ALA A 1 202 ? 4.027 -10.453 -10.703 1 98.44 202 ALA A CA 1
ATOM 1598 C C . ALA A 1 202 ? 4.477 -10.766 -12.125 1 98.44 202 ALA A C 1
ATOM 1600 O O . ALA A 1 202 ? 4.59 -11.938 -12.5 1 98.44 202 ALA A O 1
ATOM 1601 N N . ILE A 1 203 ? 4.742 -9.727 -12.891 1 98.44 203 ILE A N 1
ATOM 1602 C CA . ILE A 1 203 ? 5.203 -9.922 -14.266 1 98.44 203 ILE A CA 1
ATOM 1603 C C . ILE A 1 203 ? 6.559 -10.617 -14.258 1 98.44 203 ILE A C 1
ATOM 1605 O O . ILE A 1 203 ? 6.809 -11.508 -15.078 1 98.44 203 ILE A O 1
ATOM 1609 N N . ASP A 1 204 ? 7.395 -10.211 -13.359 1 97.56 204 ASP A N 1
ATOM 1610 C CA . ASP A 1 204 ? 8.703 -10.844 -13.227 1 97.56 204 ASP A CA 1
ATOM 1611 C C . ASP A 1 204 ? 8.562 -12.336 -12.93 1 97.56 204 ASP A C 1
ATOM 1613 O O . ASP A 1 204 ? 9.227 -13.164 -13.555 1 97.56 204 ASP A O 1
ATOM 1617 N N . ARG A 1 205 ? 7.734 -12.719 -12.023 1 97.06 205 ARG A N 1
ATOM 1618 C CA . ARG A 1 205 ? 7.539 -14.125 -11.68 1 97.06 205 ARG A CA 1
ATOM 1619 C C . ARG A 1 205 ? 6.941 -14.898 -12.852 1 97.06 205 ARG A C 1
ATOM 1621 O O . ARG A 1 205 ? 7.355 -16.016 -13.133 1 97.06 205 ARG A O 1
ATOM 1628 N N . ALA A 1 206 ? 5.941 -14.281 -13.508 1 97.44 206 ALA A N 1
ATOM 1629 C CA . ALA A 1 206 ? 5.348 -14.906 -14.688 1 97.44 206 ALA A CA 1
ATOM 1630 C C . ALA A 1 206 ? 6.395 -15.141 -15.773 1 97.44 206 ALA A C 1
ATOM 1632 O O . ALA A 1 206 ? 6.422 -16.203 -16.406 1 97.44 206 ALA A O 1
ATOM 1633 N N . THR A 1 207 ? 7.258 -14.148 -15.961 1 97.38 207 THR A N 1
ATOM 1634 C CA . THR A 1 207 ? 8.336 -14.227 -16.953 1 97.38 207 THR A CA 1
ATOM 1635 C C . THR A 1 207 ? 9.281 -15.383 -16.625 1 97.38 207 THR A C 1
ATOM 1637 O O . THR A 1 207 ? 9.578 -16.203 -17.484 1 97.38 207 THR A O 1
ATOM 1640 N N . ASN A 1 208 ? 9.711 -15.445 -15.406 1 95.5 208 ASN A N 1
ATOM 1641 C CA . ASN A 1 208 ? 10.617 -16.5 -14.977 1 95.5 208 ASN A CA 1
ATOM 1642 C C . ASN A 1 208 ? 10 -17.875 -15.141 1 95.5 208 ASN A C 1
ATOM 1644 O O . ASN A 1 208 ? 10.672 -18.812 -15.57 1 95.5 208 ASN A O 1
ATOM 1648 N N . TYR A 1 209 ? 8.781 -17.984 -14.812 1 95.62 209 TYR A N 1
ATOM 1649 C CA . TYR A 1 209 ? 8.086 -19.266 -14.984 1 95.62 209 TYR A CA 1
ATOM 1650 C C . TYR A 1 209 ? 8.047 -19.672 -16.453 1 95.62 209 TYR A C 1
ATOM 1652 O O . TYR A 1 209 ? 8.352 -20.812 -16.797 1 95.62 209 TYR A O 1
ATOM 1660 N N . TYR A 1 210 ? 7.664 -18.75 -17.266 1 94.62 210 TYR A N 1
ATOM 1661 C CA . TYR A 1 210 ? 7.527 -19.031 -18.688 1 94.62 210 TYR A CA 1
ATOM 1662 C C . TYR A 1 210 ? 8.852 -19.5 -19.281 1 94.62 210 TYR A C 1
ATOM 1664 O O . TYR A 1 210 ? 8.883 -20.375 -20.141 1 94.62 210 TYR A O 1
ATOM 1672 N N . LEU A 1 211 ? 9.945 -18.953 -18.828 1 94 211 LEU A N 1
ATOM 1673 C CA . LEU A 1 211 ? 11.266 -19.297 -19.344 1 94 211 LEU A CA 1
ATOM 1674 C C . LEU A 1 211 ? 11.648 -20.719 -18.938 1 94 211 LEU A C 1
ATOM 1676 O O . LEU A 1 211 ? 12.414 -21.375 -19.656 1 94 211 LEU A O 1
ATOM 1680 N N . GLN A 1 212 ? 11.078 -21.188 -17.891 1 92.19 212 GLN A N 1
ATOM 1681 C CA . GLN A 1 212 ? 11.547 -22.438 -17.312 1 92.19 212 GLN A CA 1
ATOM 1682 C C . GLN A 1 212 ? 10.57 -23.578 -17.625 1 92.19 212 GLN A C 1
ATOM 1684 O O . GLN A 1 212 ? 10.859 -24.734 -17.359 1 92.19 212 GLN A O 1
ATOM 1689 N N . ASN A 1 213 ? 9.422 -23.219 -18.188 1 90.75 213 ASN A N 1
ATOM 1690 C CA . ASN A 1 213 ? 8.391 -24.234 -18.391 1 90.75 213 ASN A CA 1
ATOM 1691 C C . ASN A 1 213 ? 7.816 -24.172 -19.797 1 90.75 213 ASN A C 1
ATOM 1693 O O . ASN A 1 213 ? 7.777 -23.094 -20.406 1 90.75 213 ASN A O 1
ATOM 1697 N N . GLU A 1 214 ? 7.523 -25.297 -20.266 1 86.69 214 GLU A N 1
ATOM 1698 C CA . GLU A 1 214 ? 6.828 -25.344 -21.547 1 86.69 214 GLU A CA 1
ATOM 1699 C C . GLU A 1 214 ? 5.332 -25.109 -21.375 1 86.69 214 GLU A C 1
ATOM 1701 O O . GLU A 1 214 ? 4.676 -25.812 -20.594 1 86.69 214 GLU A O 1
ATOM 1706 N N . MET A 1 215 ? 4.848 -24.078 -21.953 1 88.88 215 MET A N 1
ATOM 1707 C CA . MET A 1 215 ? 3.422 -23.766 -21.938 1 88.88 215 MET A CA 1
ATOM 1708 C C . MET A 1 215 ? 2.822 -23.844 -23.328 1 88.88 215 MET A C 1
ATOM 1710 O O . MET A 1 215 ? 2.994 -22.938 -24.141 1 88.88 215 MET A O 1
ATOM 1714 N N . LEU A 1 216 ? 2.104 -24.953 -23.594 1 89.31 216 LEU A N 1
ATOM 1715 C CA . LEU A 1 216 ? 1.573 -25.234 -24.922 1 89.31 216 LEU A CA 1
ATOM 1716 C C . LEU A 1 216 ? 0.371 -24.359 -25.234 1 89.31 216 LEU A C 1
ATOM 1718 O O . LEU A 1 216 ? -0.008 -24.203 -26.406 1 89.31 216 LEU A O 1
ATOM 1722 N N . CYS A 1 217 ? -0.201 -23.719 -24.281 1 95.12 217 CYS A N 1
ATOM 1723 C CA . CYS A 1 217 ? -1.422 -22.938 -24.453 1 95.12 217 CYS A CA 1
ATOM 1724 C C . CYS A 1 217 ? -1.128 -21.453 -24.391 1 95.12 217 CYS A C 1
ATOM 1726 O O . CYS A 1 217 ? -1.894 -20.688 -23.812 1 95.12 217 CYS A O 1
ATOM 1728 N N . THR A 1 218 ? -0.048 -21.078 -24.969 1 94.88 218 THR A N 1
ATOM 1729 C CA . THR A 1 218 ? 0.435 -19.703 -24.875 1 94.88 218 THR A CA 1
ATOM 1730 C C . THR A 1 218 ? -0.58 -18.719 -25.469 1 94.88 218 THR A C 1
ATOM 1732 O O . THR A 1 218 ? -0.751 -17.609 -24.953 1 94.88 218 THR A O 1
ATOM 1735 N N . ALA A 1 219 ? -1.271 -19.125 -26.516 1 95.5 219 ALA A N 1
ATOM 1736 C CA . ALA A 1 219 ? -2.256 -18.25 -27.141 1 95.5 219 ALA A CA 1
ATOM 1737 C C . ALA A 1 219 ? -3.398 -17.938 -26.188 1 95.5 219 ALA A C 1
ATOM 1739 O O . ALA A 1 219 ? -3.84 -16.781 -26.094 1 95.5 219 ALA A O 1
ATOM 1740 N N . GLY A 1 220 ? -3.918 -18.969 -25.5 1 96.81 220 GLY A N 1
ATOM 1741 C CA . GLY A 1 220 ? -4.961 -18.766 -24.5 1 96.81 220 GLY A CA 1
ATOM 1742 C C . GLY A 1 220 ? -4.512 -17.906 -23.344 1 96.81 220 GLY A C 1
ATOM 1743 O O . GLY A 1 220 ? -5.262 -17.047 -22.875 1 96.81 220 GLY A O 1
ATOM 1744 N N . VAL A 1 221 ? -3.324 -18.125 -22.906 1 97.56 221 VAL A N 1
ATOM 1745 C CA . VAL A 1 221 ? -2.748 -17.344 -21.812 1 97.56 221 VAL A CA 1
ATOM 1746 C C . VAL A 1 221 ? -2.627 -15.883 -22.25 1 97.56 221 VAL A C 1
ATOM 1748 O O . VAL A 1 221 ? -3.01 -14.977 -21.5 1 97.56 221 VAL A O 1
ATOM 1751 N N . LYS A 1 222 ? -2.125 -15.695 -23.453 1 97.62 222 LYS A N 1
ATOM 1752 C CA . LYS A 1 222 ? -1.941 -14.352 -23.984 1 97.62 222 LYS A CA 1
ATOM 1753 C C . LYS A 1 222 ? -3.268 -13.602 -24.047 1 97.62 222 LYS A C 1
ATOM 1755 O O . LYS A 1 222 ? -3.336 -12.422 -23.703 1 97.62 222 LYS A O 1
ATOM 1760 N N . THR A 1 223 ? -4.273 -14.242 -24.422 1 98.12 223 THR A N 1
ATOM 1761 C CA . THR A 1 223 ? -5.594 -13.625 -24.547 1 98.12 223 THR A CA 1
ATOM 1762 C C . THR A 1 223 ? -6.074 -13.117 -23.188 1 98.12 223 THR A C 1
ATOM 1764 O O . THR A 1 223 ? -6.559 -11.992 -23.078 1 98.12 223 THR A O 1
ATOM 1767 N N . ILE A 1 224 ? -5.914 -13.906 -22.172 1 98.31 224 ILE A N 1
ATOM 1768 C CA . ILE A 1 224 ? -6.359 -13.531 -20.844 1 98.31 224 ILE A CA 1
ATOM 1769 C C . ILE A 1 224 ? -5.48 -12.398 -20.297 1 98.31 224 ILE A C 1
ATOM 1771 O O . ILE A 1 224 ? -5.988 -11.438 -19.719 1 98.31 224 ILE A O 1
ATOM 1775 N N . PHE A 1 225 ? -4.195 -12.477 -20.547 1 98.44 225 PHE A N 1
ATOM 1776 C CA . PHE A 1 225 ? -3.281 -11.445 -20.078 1 98.44 225 PHE A CA 1
ATOM 1777 C C . PHE A 1 225 ? -3.555 -10.117 -20.781 1 98.44 225 PHE A C 1
ATOM 1779 O O . PHE A 1 225 ? -3.363 -9.047 -20.203 1 98.44 225 PHE A O 1
ATOM 1786 N N . GLU A 1 226 ? -3.967 -10.188 -22 1 98.69 226 GLU A N 1
ATOM 1787 C CA . GLU A 1 226 ? -4.344 -8.961 -22.703 1 98.69 226 GLU A CA 1
ATOM 1788 C C . GLU A 1 226 ? -5.516 -8.273 -22.016 1 98.69 226 GLU A C 1
ATOM 1790 O O . GLU A 1 226 ? -5.551 -7.043 -21.922 1 98.69 226 GLU A O 1
ATOM 1795 N N . LYS A 1 227 ? -6.457 -9.039 -21.562 1 98.69 227 LYS A N 1
ATOM 1796 C CA . LYS A 1 227 ? -7.574 -8.477 -20.812 1 98.69 227 LYS A CA 1
ATOM 1797 C C . LYS A 1 227 ? -7.102 -7.875 -19.484 1 98.69 227 LYS A C 1
ATOM 1799 O O . LYS A 1 227 ? -7.551 -6.793 -19.094 1 98.69 227 LYS A O 1
ATOM 1804 N N . VAL A 1 228 ? -6.234 -8.57 -18.828 1 98.81 228 VAL A N 1
ATOM 1805 C CA . VAL A 1 228 ? -5.684 -8.094 -17.562 1 98.81 228 VAL A CA 1
ATOM 1806 C C . VAL A 1 228 ? -4.895 -6.805 -17.797 1 98.81 228 VAL A C 1
ATOM 1808 O O . VAL A 1 228 ? -4.965 -5.875 -16.984 1 98.81 228 VAL A O 1
ATOM 1811 N N . TYR A 1 229 ? -4.18 -6.785 -18.922 1 98.81 229 TYR A N 1
ATOM 1812 C CA . TYR A 1 229 ? -3.416 -5.602 -19.312 1 98.81 229 TYR A CA 1
ATOM 1813 C C . TYR A 1 229 ? -4.332 -4.398 -19.484 1 98.81 229 TYR A C 1
ATOM 1815 O O . TYR A 1 229 ? -4.062 -3.32 -18.953 1 98.81 229 TYR A O 1
ATOM 1823 N N . ARG A 1 230 ? -5.336 -4.559 -20.156 1 98.62 230 ARG A N 1
ATOM 1824 C CA . ARG A 1 230 ? -6.305 -3.488 -20.375 1 98.62 230 ARG A CA 1
ATOM 1825 C C . ARG A 1 230 ? -6.945 -3.053 -19.062 1 98.62 230 ARG A C 1
ATOM 1827 O O . ARG A 1 230 ? -7.184 -1.863 -18.844 1 98.62 230 ARG A O 1
ATOM 1834 N N . TYR A 1 231 ? -7.227 -4.004 -18.25 1 98.75 231 TYR A N 1
ATOM 1835 C CA . TYR A 1 231 ? -7.789 -3.723 -16.938 1 98.75 231 TYR A CA 1
ATOM 1836 C C . TYR A 1 231 ? -6.863 -2.822 -16.125 1 98.75 231 TYR A C 1
ATOM 1838 O O . TYR A 1 231 ? -7.312 -1.846 -15.516 1 98.75 231 TYR A O 1
ATOM 1846 N N . LEU A 1 232 ? -5.574 -3.146 -16.141 1 98.75 232 LEU A N 1
ATOM 1847 C CA . LEU A 1 232 ? -4.574 -2.338 -15.453 1 98.75 232 LEU A CA 1
ATOM 1848 C C . LEU A 1 232 ? -4.504 -0.937 -16.047 1 98.75 232 LEU A C 1
ATOM 1850 O O . LEU A 1 232 ? -4.445 0.053 -15.32 1 98.75 232 LEU A O 1
ATOM 1854 N N . GLN A 1 233 ? -4.535 -0.845 -17.328 1 98.75 233 GLN A N 1
ATOM 1855 C CA . GLN A 1 233 ? -4.496 0.445 -18.016 1 98.75 233 GLN A CA 1
ATOM 1856 C C . GLN A 1 233 ? -5.691 1.31 -17.625 1 98.75 233 GLN A C 1
ATOM 1858 O O . GLN A 1 233 ? -5.535 2.492 -17.312 1 98.75 233 GLN A O 1
ATOM 1863 N N . ASP A 1 234 ? -6.812 0.705 -17.656 1 98.62 234 ASP A N 1
ATOM 1864 C CA . ASP A 1 234 ? -8.023 1.422 -17.297 1 98.62 234 ASP A CA 1
ATOM 1865 C C . ASP A 1 234 ? -7.957 1.915 -15.844 1 98.62 234 ASP A C 1
ATOM 1867 O O . ASP A 1 234 ? -8.375 3.035 -15.547 1 98.62 234 ASP A O 1
ATOM 1871 N N . SER A 1 235 ? -7.496 1.07 -14.992 1 98.56 235 SER A N 1
ATOM 1872 C CA . SER A 1 235 ? -7.391 1.419 -13.578 1 98.56 235 SER A CA 1
ATOM 1873 C C . SER A 1 235 ? -6.469 2.617 -13.375 1 98.56 235 SER A C 1
ATOM 1875 O O . SER A 1 235 ? -6.828 3.572 -12.68 1 98.56 235 SER A O 1
ATOM 1877 N N . PHE A 1 236 ? -5.32 2.551 -14.008 1 98.56 236 PHE A N 1
ATOM 1878 C CA . PHE A 1 236 ? -4.371 3.641 -13.82 1 98.56 236 PHE A CA 1
ATOM 1879 C C . PHE A 1 236 ? -4.887 4.922 -14.469 1 98.56 236 PHE A C 1
ATOM 1881 O O . PHE A 1 236 ? -4.723 6.012 -13.914 1 98.56 236 PHE A O 1
ATOM 1888 N N . ASN A 1 237 ? -5.426 4.816 -15.633 1 98.06 237 ASN A N 1
ATOM 1889 C CA . ASN A 1 237 ? -5.992 5.996 -16.281 1 98.06 237 ASN A CA 1
ATOM 1890 C C . ASN A 1 237 ? -7.051 6.664 -15.406 1 98.06 237 ASN A C 1
ATOM 1892 O O . ASN A 1 237 ? -7.133 7.891 -15.352 1 98.06 237 ASN A O 1
ATOM 1896 N N . ALA A 1 238 ? -7.863 5.871 -14.773 1 97.56 238 ALA A N 1
ATOM 1897 C CA . ALA A 1 238 ? -8.852 6.418 -13.844 1 97.56 238 ALA A CA 1
ATOM 1898 C C . ALA A 1 238 ? -8.172 7.184 -12.711 1 97.56 238 ALA A C 1
ATOM 1900 O O . ALA A 1 238 ? -8.625 8.266 -12.328 1 97.56 238 ALA A O 1
ATOM 1901 N N . PHE A 1 239 ? -7.133 6.68 -12.234 1 97.38 239 PHE A N 1
ATOM 1902 C CA . PHE A 1 239 ? -6.406 7.305 -11.141 1 97.38 239 PHE A CA 1
ATOM 1903 C C . PHE A 1 239 ? -5.746 8.602 -11.594 1 97.38 239 PHE A C 1
ATOM 1905 O O . PHE A 1 239 ? -5.898 9.641 -10.945 1 97.38 239 PHE A O 1
ATOM 1912 N N . TYR A 1 240 ? -5.062 8.508 -12.703 1 95.12 240 TYR A N 1
ATOM 1913 C CA . TYR A 1 240 ? -4.293 9.641 -13.219 1 95.12 240 TYR A CA 1
ATOM 1914 C C . TYR A 1 240 ? -5.203 10.805 -13.578 1 95.12 240 TYR A C 1
ATOM 1916 O O . TYR A 1 240 ? -4.859 11.961 -13.344 1 95.12 240 TYR A O 1
ATOM 1924 N N . ASN A 1 241 ? -6.328 10.531 -14.047 1 94.88 241 ASN A N 1
ATOM 1925 C CA . ASN A 1 241 ? -7.242 11.562 -14.523 1 94.88 241 ASN A CA 1
ATOM 1926 C C . ASN A 1 241 ? -8.297 11.914 -13.477 1 94.88 241 ASN A C 1
ATOM 1928 O O . ASN A 1 241 ? -9.211 12.688 -13.75 1 94.88 241 ASN A O 1
ATOM 1932 N N . ASN A 1 242 ? -8.188 11.328 -12.406 1 92.31 242 ASN A N 1
ATOM 1933 C CA . ASN A 1 242 ? -9.18 11.555 -11.359 1 92.31 242 ASN A CA 1
ATOM 1934 C C . ASN A 1 242 ? -10.594 11.32 -11.875 1 92.31 242 ASN A C 1
ATOM 1936 O O . ASN A 1 242 ? -11.469 12.172 -11.719 1 92.31 242 ASN A O 1
ATOM 1940 N N . ASP A 1 243 ? -10.781 10.195 -12.492 1 93.94 243 ASP A N 1
ATOM 1941 C CA . ASP A 1 243 ? -12.039 9.844 -13.141 1 93.94 243 ASP A CA 1
ATOM 1942 C C . ASP A 1 243 ? -12.797 8.789 -12.328 1 93.94 243 ASP A C 1
ATOM 1944 O O . ASP A 1 243 ? -12.562 7.59 -12.484 1 93.94 243 ASP A O 1
ATOM 1948 N N . ALA A 1 244 ? -13.789 9.227 -11.594 1 90 244 ALA A N 1
ATOM 1949 C CA . ALA A 1 244 ? -14.555 8.336 -10.727 1 90 244 ALA A CA 1
ATOM 1950 C C . ALA A 1 244 ? -15.367 7.34 -11.547 1 90 244 ALA A C 1
ATOM 1952 O O . ALA A 1 244 ? -15.508 6.176 -11.164 1 90 244 ALA A O 1
ATOM 1953 N N . GLY A 1 245 ? -15.953 7.77 -12.578 1 90.5 245 GLY A N 1
ATOM 1954 C CA . GLY A 1 245 ? -16.75 6.898 -13.422 1 90.5 245 GLY A CA 1
ATOM 1955 C C . GLY A 1 245 ? -15.969 5.734 -13.992 1 90.5 245 GLY A C 1
ATOM 1956 O O . GLY A 1 245 ? -16.406 4.586 -13.914 1 90.5 245 GLY A O 1
ATOM 1957 N N . LYS A 1 246 ? -14.844 6.027 -14.508 1 95.19 246 LYS A N 1
ATOM 1958 C CA . LYS A 1 246 ? -13.984 4.98 -15.047 1 95.19 246 LYS A CA 1
ATOM 1959 C C . LYS A 1 246 ? -13.508 4.039 -13.945 1 95.19 246 LYS A C 1
ATOM 1961 O O . LYS A 1 246 ? -13.422 2.824 -14.148 1 95.19 246 LYS A O 1
ATOM 1966 N N . ALA A 1 247 ? -13.148 4.613 -12.836 1 95.88 247 ALA A N 1
ATOM 1967 C CA . ALA A 1 247 ? -12.734 3.789 -11.703 1 95.88 247 ALA A CA 1
ATOM 1968 C C . ALA A 1 247 ? -13.828 2.795 -11.32 1 95.88 247 ALA A C 1
ATOM 1970 O O . ALA A 1 247 ? -13.555 1.613 -11.102 1 95.88 247 ALA A O 1
ATOM 1971 N N . LEU A 1 248 ? -15.008 3.242 -11.305 1 90.75 248 LEU A N 1
ATOM 1972 C CA . LEU A 1 248 ? -16.141 2.396 -10.961 1 90.75 248 LEU A CA 1
ATOM 1973 C C . LEU A 1 248 ? -16.328 1.292 -11.992 1 90.75 248 LEU A C 1
ATOM 1975 O O . LEU A 1 248 ? -16.578 0.137 -11.641 1 90.75 248 LEU A O 1
ATOM 1979 N N . GLU A 1 249 ? -16.281 1.638 -13.18 1 93.69 249 GLU A N 1
ATOM 1980 C CA . GLU A 1 249 ? -16.406 0.646 -14.242 1 93.69 249 GLU A CA 1
ATOM 1981 C C . GLU A 1 249 ? -15.375 -0.471 -14.086 1 93.69 249 GLU A C 1
ATOM 1983 O O . GLU A 1 249 ? -15.695 -1.648 -14.25 1 93.69 249 GLU A O 1
ATOM 1988 N N . VAL A 1 250 ? -14.156 -0.112 -13.789 1 96.88 250 VAL A N 1
ATOM 1989 C CA . VAL A 1 250 ? -13.094 -1.083 -13.57 1 96.88 250 VAL A CA 1
ATOM 1990 C C . VAL A 1 250 ? -13.469 -2.008 -12.414 1 96.88 250 VAL A C 1
ATOM 1992 O O . VAL A 1 250 ? -13.391 -3.232 -12.547 1 96.88 250 VAL A O 1
ATOM 1995 N N . LEU A 1 251 ? -13.914 -1.456 -11.367 1 94.5 251 LEU A N 1
ATOM 1996 C CA . LEU A 1 251 ? -14.211 -2.219 -10.164 1 94.5 251 LEU A CA 1
ATOM 1997 C C . LEU A 1 251 ? -15.367 -3.18 -10.398 1 94.5 251 LEU A C 1
ATOM 1999 O O . LEU A 1 251 ? -15.391 -4.281 -9.844 1 94.5 251 LEU A O 1
ATOM 2003 N N . LEU A 1 252 ? -16.266 -2.826 -11.227 1 92.31 252 LEU A N 1
ATOM 2004 C CA . LEU A 1 252 ? -17.438 -3.652 -11.5 1 92.31 252 LEU A CA 1
ATOM 2005 C C . LEU A 1 252 ? -17.062 -4.863 -12.352 1 92.31 252 LEU A C 1
ATOM 2007 O O . LEU A 1 252 ? -17.75 -5.879 -12.328 1 92.31 252 LEU A O 1
ATOM 2011 N N . ARG A 1 253 ? -15.984 -4.758 -13.023 1 95.06 253 ARG A N 1
ATOM 2012 C CA . ARG A 1 253 ? -15.555 -5.852 -13.891 1 95.06 253 ARG A CA 1
ATOM 2013 C C . ARG A 1 253 ? -14.594 -6.785 -13.164 1 95.06 253 ARG A C 1
ATOM 2015 O O . ARG A 1 253 ? -14.156 -7.793 -13.727 1 95.06 253 ARG A O 1
ATOM 2022 N N . ARG A 1 254 ? -14.281 -6.52 -11.961 1 95.62 254 ARG A N 1
ATOM 2023 C CA . ARG A 1 254 ? -13.227 -7.215 -11.242 1 95.62 254 ARG A CA 1
ATOM 2024 C C . ARG A 1 254 ? -13.547 -8.695 -11.086 1 95.62 254 ARG A C 1
ATOM 2026 O O . ARG A 1 254 ? -12.727 -9.555 -11.414 1 95.62 254 ARG A O 1
ATOM 2033 N N . ALA A 1 255 ? -14.727 -8.969 -10.602 1 93.56 255 ALA A N 1
ATOM 2034 C CA . ALA A 1 255 ? -15.102 -10.336 -10.25 1 93.56 255 ALA A CA 1
ATOM 2035 C C . ALA A 1 255 ? -15.039 -11.258 -11.469 1 93.56 255 ALA A C 1
ATOM 2037 O O . ALA A 1 255 ? -14.492 -12.359 -11.398 1 93.56 255 ALA A O 1
ATOM 2038 N N . ASP A 1 256 ? -15.547 -10.805 -12.547 1 96.44 256 ASP A N 1
ATOM 2039 C CA . ASP A 1 256 ? -15.562 -11.609 -13.766 1 96.44 256 ASP A CA 1
ATOM 2040 C C . ASP A 1 256 ? -14.148 -11.883 -14.266 1 96.44 256 ASP A C 1
ATOM 2042 O O . ASP A 1 256 ? -13.82 -13.008 -14.641 1 96.44 256 ASP A O 1
ATOM 2046 N N . LEU A 1 257 ? -13.359 -10.891 -14.273 1 97.88 257 LEU A N 1
ATOM 2047 C CA . LEU A 1 257 ? -11.992 -11.047 -14.758 1 97.88 257 LEU A CA 1
ATOM 2048 C C . LEU A 1 257 ? -11.188 -11.945 -13.828 1 97.88 257 LEU A C 1
ATOM 2050 O O . LEU A 1 257 ? -10.398 -12.773 -14.281 1 97.88 257 LEU A O 1
ATOM 2054 N N . ALA A 1 258 ? -11.367 -11.781 -12.547 1 96.88 258 ALA A N 1
ATOM 2055 C CA . ALA A 1 258 ? -10.688 -12.633 -11.578 1 96.88 258 ALA A CA 1
ATOM 2056 C C . ALA A 1 258 ? -11.062 -14.102 -11.773 1 96.88 258 ALA A C 1
ATOM 2058 O O . ALA A 1 258 ? -10.195 -14.977 -11.75 1 96.88 258 ALA A O 1
ATOM 2059 N N . ARG A 1 259 ? -12.328 -14.344 -12 1 96.25 259 ARG A N 1
ATOM 2060 C CA . ARG A 1 259 ? -12.781 -15.703 -12.258 1 96.25 259 ARG A CA 1
ATOM 2061 C C . ARG A 1 259 ? -12.141 -16.281 -13.516 1 96.25 259 ARG A C 1
ATOM 2063 O O . ARG A 1 259 ? -11.727 -17.438 -13.539 1 96.25 259 ARG A O 1
ATOM 2070 N N . GLU A 1 260 ? -12.102 -15.461 -14.469 1 97.38 260 GLU A N 1
ATOM 2071 C CA . GLU A 1 260 ? -11.516 -15.898 -15.734 1 97.38 260 GLU A CA 1
ATOM 2072 C C . GLU A 1 260 ? -10.039 -16.266 -15.562 1 97.38 260 GLU A C 1
ATOM 2074 O O . GLU A 1 260 ? -9.57 -17.266 -16.125 1 97.38 260 GLU A O 1
ATOM 2079 N N . THR A 1 261 ? -9.281 -15.492 -14.781 1 97.44 261 THR A N 1
ATOM 2080 C CA . THR A 1 261 ? -7.859 -15.742 -14.578 1 97.44 261 THR A CA 1
ATOM 2081 C C . THR A 1 261 ? -7.641 -17.031 -13.789 1 97.44 261 THR A C 1
ATOM 2083 O O . THR A 1 261 ? -6.602 -17.688 -13.922 1 97.44 261 THR A O 1
ATOM 2086 N N . LEU A 1 262 ? -8.609 -17.406 -13.047 1 94.56 262 LEU A N 1
ATOM 2087 C CA . LEU A 1 262 ? -8.445 -18.594 -12.219 1 94.56 262 LEU A CA 1
ATOM 2088 C C . LEU A 1 262 ? -8.938 -19.828 -12.953 1 94.56 262 LEU A C 1
ATOM 2090 O O . LEU A 1 262 ? -9.016 -20.922 -12.367 1 94.56 262 LEU A O 1
ATOM 2094 N N . GLN A 1 263 ? -9.289 -19.703 -14.242 1 94.69 263 GLN A N 1
ATOM 2095 C CA . GLN A 1 263 ? -9.586 -20.812 -15.148 1 94.69 263 GLN A CA 1
ATOM 2096 C C . GLN A 1 263 ? -8.539 -20.906 -16.25 1 94.69 263 GLN A C 1
ATOM 2098 O O . GLN A 1 263 ? -8.766 -20.469 -17.375 1 94.69 263 GLN A O 1
ATOM 2103 N N . PRO A 1 264 ? -7.449 -21.547 -15.914 1 94.62 264 PRO A N 1
ATOM 2104 C CA . PRO A 1 264 ? -6.344 -21.578 -16.875 1 94.62 264 PRO A CA 1
ATOM 2105 C C . PRO A 1 264 ? -6.684 -22.375 -18.125 1 94.62 264 PRO A C 1
ATOM 2107 O O . PRO A 1 264 ? -7.387 -23.391 -18.047 1 94.62 264 PRO A O 1
ATOM 2110 N N . PRO A 1 265 ? -6.156 -21.922 -19.25 1 95.56 265 PRO A N 1
ATOM 2111 C CA . PRO A 1 265 ? -6.41 -22.625 -20.516 1 95.56 265 PRO A CA 1
ATOM 2112 C C . PRO A 1 265 ? -5.789 -24.016 -20.547 1 95.56 265 PRO A C 1
ATOM 2114 O O . PRO A 1 265 ? -6.23 -24.875 -21.328 1 95.56 265 PRO A O 1
ATOM 2117 N N . CYS A 1 266 ? -4.77 -24.234 -19.844 1 94.5 266 CYS A N 1
ATOM 2118 C CA . CYS A 1 266 ? -4.125 -25.531 -19.656 1 94.5 266 CYS A CA 1
ATOM 2119 C C . CYS A 1 266 ? -3.471 -25.625 -18.297 1 94.5 266 CYS A C 1
ATOM 2121 O O . CYS A 1 266 ? -3.209 -24.609 -17.641 1 94.5 266 CYS A O 1
ATOM 2123 N N . PRO A 1 267 ? -3.223 -26.797 -17.828 1 91.25 267 PRO A N 1
ATOM 2124 C CA . PRO A 1 267 ? -2.66 -26.969 -16.5 1 91.25 267 PRO A CA 1
ATOM 2125 C C . PRO A 1 267 ? -1.304 -26.281 -16.328 1 91.25 267 PRO A C 1
ATOM 2127 O O . PRO A 1 267 ? -1.001 -25.75 -15.258 1 91.25 267 PRO A O 1
ATOM 2130 N N . GLN A 1 268 ? -0.521 -26.234 -17.375 1 93.38 268 GLN A N 1
ATOM 2131 C CA . GLN A 1 268 ? 0.828 -25.688 -17.297 1 93.38 268 GLN A CA 1
ATOM 2132 C C . GLN A 1 268 ? 0.793 -24.172 -17.078 1 93.38 268 GLN A C 1
ATOM 2134 O O . GLN A 1 268 ? 1.801 -23.578 -16.703 1 93.38 268 GLN A O 1
ATOM 2139 N N . ALA A 1 269 ? -0.385 -23.578 -17.328 1 96 269 ALA A N 1
ATOM 2140 C CA . ALA A 1 269 ? -0.492 -22.125 -17.25 1 96 269 ALA A CA 1
ATOM 2141 C C . ALA A 1 269 ? -0.963 -21.672 -15.867 1 96 269 ALA A C 1
ATOM 2143 O O . ALA A 1 269 ? -1.048 -20.469 -15.586 1 96 269 ALA A O 1
ATOM 2144 N N . THR A 1 270 ? -1.185 -22.594 -14.969 1 95.62 270 THR A N 1
ATOM 2145 C CA . THR A 1 270 ? -1.859 -22.297 -13.711 1 95.62 270 THR A CA 1
ATOM 2146 C C . THR A 1 270 ? -1.052 -21.297 -12.891 1 95.62 270 THR A C 1
ATOM 2148 O O . THR A 1 270 ? -1.608 -20.344 -12.352 1 95.62 270 THR A O 1
ATOM 2151 N N . ALA A 1 271 ? 0.241 -21.5 -12.844 1 95.62 271 ALA A N 1
ATOM 2152 C CA . ALA A 1 271 ? 1.086 -20.594 -12.062 1 95.62 271 ALA A CA 1
ATOM 2153 C C . ALA A 1 271 ? 1.062 -19.188 -12.625 1 95.62 271 ALA A C 1
ATOM 2155 O O . ALA A 1 271 ? 0.897 -18.219 -11.883 1 95.62 271 ALA A O 1
ATOM 2156 N N . VAL A 1 272 ? 1.137 -19.078 -13.922 1 97.19 272 VAL A N 1
ATOM 2157 C CA . VAL A 1 272 ? 1.146 -17.766 -14.578 1 97.19 272 VAL A CA 1
ATOM 2158 C C . VAL A 1 272 ? -0.225 -17.109 -14.438 1 97.19 272 VAL A C 1
ATOM 2160 O O . VAL A 1 272 ? -0.323 -15.891 -14.297 1 97.19 272 VAL A O 1
ATOM 2163 N N . MET A 1 273 ? -1.233 -17.922 -14.453 1 97.69 273 MET A N 1
ATOM 2164 C CA . MET A 1 273 ? -2.586 -17.391 -14.305 1 97.69 273 MET A CA 1
ATOM 2165 C C . MET A 1 273 ? -2.82 -16.875 -12.891 1 97.69 273 MET A C 1
ATOM 2167 O O . MET A 1 273 ? -3.561 -15.914 -12.695 1 97.69 273 MET A O 1
ATOM 2171 N N . HIS A 1 274 ? -2.201 -17.469 -11.906 1 97.69 274 HIS A N 1
ATOM 2172 C CA . HIS A 1 274 ? -2.268 -16.922 -10.555 1 97.69 274 HIS A CA 1
ATOM 2173 C C . HIS A 1 274 ? -1.619 -15.547 -10.477 1 97.69 274 HIS A C 1
ATOM 2175 O O . HIS A 1 274 ? -2.092 -14.672 -9.75 1 97.69 274 HIS A O 1
ATOM 2181 N N . GLU A 1 275 ? -0.526 -15.375 -11.227 1 98.38 275 GLU A N 1
ATOM 2182 C CA . GLU A 1 275 ? 0.053 -14.031 -11.312 1 98.38 275 GLU A CA 1
ATOM 2183 C C . GLU A 1 275 ? -0.928 -13.047 -11.93 1 98.38 275 GLU A C 1
ATOM 2185 O O . GLU A 1 275 ? -1.051 -11.906 -11.469 1 98.38 275 GLU A O 1
ATOM 2190 N N . ALA A 1 276 ? -1.623 -13.484 -12.969 1 98.62 276 ALA A N 1
ATOM 2191 C CA . ALA A 1 276 ? -2.635 -12.648 -13.602 1 98.62 276 ALA A CA 1
ATOM 2192 C C . ALA A 1 276 ? -3.727 -12.258 -12.609 1 98.62 276 ALA A C 1
ATOM 2194 O O . ALA A 1 276 ? -4.145 -11.102 -12.547 1 98.62 276 ALA A O 1
ATOM 2195 N N . ALA A 1 277 ? -4.164 -13.211 -11.836 1 98.31 277 ALA A N 1
ATOM 2196 C CA . ALA A 1 277 ? -5.191 -12.969 -10.836 1 98.31 277 ALA A CA 1
ATOM 2197 C C . ALA A 1 277 ? -4.723 -11.938 -9.805 1 98.31 277 ALA A C 1
ATOM 2199 O O . ALA A 1 277 ? -5.492 -11.07 -9.391 1 98.31 277 ALA A O 1
ATOM 2200 N N . SER A 1 278 ? -3.471 -12.062 -9.406 1 98.31 278 SER A N 1
ATOM 2201 C CA . SER A 1 278 ? -2.902 -11.094 -8.477 1 98.31 278 SER A CA 1
ATOM 2202 C C . SER A 1 278 ? -2.904 -9.688 -9.07 1 98.31 278 SER A C 1
ATOM 2204 O O . SER A 1 278 ? -3.238 -8.719 -8.383 1 98.31 278 SER A O 1
ATOM 2206 N N . ILE A 1 279 ? -2.543 -9.602 -10.344 1 98.81 279 ILE A N 1
ATOM 2207 C CA . ILE A 1 279 ? -2.486 -8.305 -11.008 1 98.81 279 ILE A CA 1
ATOM 2208 C C . ILE A 1 279 ? -3.881 -7.684 -11.055 1 98.81 279 ILE A C 1
ATOM 2210 O O . ILE A 1 279 ? -4.035 -6.473 -10.883 1 98.81 279 ILE A O 1
ATOM 2214 N N . VAL A 1 280 ? -4.855 -8.5 -11.258 1 98.75 280 VAL A N 1
ATOM 2215 C CA . VAL A 1 280 ? -6.23 -8 -11.227 1 98.75 280 VAL A CA 1
ATOM 2216 C C . VAL A 1 280 ? -6.52 -7.367 -9.875 1 98.75 280 VAL A C 1
ATOM 2218 O O . VAL A 1 280 ? -7.102 -6.281 -9.805 1 98.75 280 VAL A O 1
ATOM 2221 N N . GLY A 1 281 ? -6.098 -8.008 -8.812 1 97.75 281 GLY A N 1
ATOM 2222 C CA . GLY A 1 281 ? -6.266 -7.449 -7.477 1 97.75 281 GLY A CA 1
ATOM 2223 C C . GLY A 1 281 ? -5.523 -6.141 -7.277 1 97.75 281 GLY A C 1
ATOM 2224 O O . GLY A 1 281 ? -6.07 -5.188 -6.719 1 97.75 281 GLY A O 1
ATOM 2225 N N . PHE A 1 282 ? -4.32 -6.09 -7.777 1 98.69 282 PHE A N 1
ATOM 2226 C CA . PHE A 1 282 ? -3.516 -4.879 -7.648 1 98.69 282 PHE A CA 1
ATOM 2227 C C . PHE A 1 282 ? -4.141 -3.727 -8.43 1 98.69 282 PHE A C 1
ATOM 2229 O O . PHE A 1 282 ? -4.211 -2.602 -7.926 1 98.69 282 PHE A O 1
ATOM 2236 N N . ALA A 1 283 ? -4.562 -4.023 -9.609 1 98.69 283 ALA A N 1
ATOM 2237 C CA . ALA A 1 283 ? -5.203 -3.004 -10.438 1 98.69 283 ALA A CA 1
ATOM 2238 C C . ALA A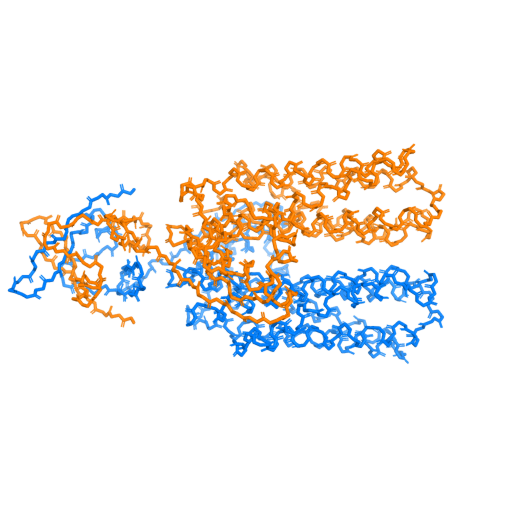 1 283 ? -6.504 -2.521 -9.812 1 98.69 283 ALA A C 1
ATOM 2240 O O . ALA A 1 283 ? -6.836 -1.335 -9.883 1 98.69 283 ALA A O 1
ATOM 2241 N N . ALA A 1 284 ? -7.246 -3.41 -9.234 1 97.62 284 ALA A N 1
ATOM 2242 C CA . ALA A 1 284 ? -8.477 -3.029 -8.547 1 97.62 284 ALA A CA 1
ATOM 2243 C C . ALA A 1 284 ? -8.195 -2.064 -7.402 1 97.62 284 ALA A C 1
ATOM 2245 O O . ALA A 1 284 ? -8.953 -1.119 -7.172 1 97.62 284 ALA A O 1
ATOM 2246 N N . ASP A 1 285 ? -7.16 -2.297 -6.684 1 97.5 285 ASP A N 1
ATOM 2247 C CA . ASP A 1 285 ? -6.762 -1.401 -5.598 1 97.5 285 ASP A CA 1
ATOM 2248 C C . ASP A 1 285 ? -6.484 0.006 -6.125 1 97.5 285 ASP A C 1
ATOM 2250 O O . ASP A 1 285 ? -6.836 0.995 -5.477 1 97.5 285 ASP A O 1
ATOM 2254 N N . ILE A 1 286 ? -5.82 0.043 -7.242 1 98.19 286 ILE A N 1
ATOM 2255 C CA . ILE A 1 286 ? -5.531 1.333 -7.859 1 98.19 286 ILE A CA 1
ATOM 2256 C C . ILE A 1 286 ? -6.84 2.023 -8.242 1 98.19 286 ILE A C 1
ATOM 2258 O O . ILE A 1 286 ? -6.996 3.229 -8.031 1 98.19 286 ILE A O 1
ATOM 2262 N N . ALA A 1 287 ? -7.75 1.275 -8.789 1 97.31 287 ALA A N 1
ATOM 2263 C CA . ALA A 1 287 ? -9.055 1.829 -9.141 1 97.31 287 ALA A CA 1
ATOM 2264 C C . ALA A 1 287 ? -9.797 2.312 -7.902 1 97.31 287 ALA A C 1
ATOM 2266 O O . ALA A 1 287 ? -10.477 3.34 -7.941 1 97.31 287 ALA A O 1
ATOM 2267 N N . GLU A 1 288 ? -9.688 1.594 -6.852 1 94.31 288 GLU A N 1
ATOM 2268 C CA . GLU A 1 288 ? -10.312 2.014 -5.602 1 94.31 288 GLU A CA 1
ATOM 2269 C C . GLU A 1 288 ? -9.711 3.322 -5.098 1 94.31 288 GLU A C 1
ATOM 2271 O O . GLU A 1 288 ? -10.43 4.203 -4.629 1 94.31 288 GLU A O 1
ATOM 2276 N N . ALA A 1 289 ? -8.43 3.383 -5.168 1 94.25 289 ALA A N 1
ATOM 2277 C CA . ALA A 1 289 ? -7.754 4.629 -4.809 1 94.25 289 ALA A CA 1
ATOM 2278 C C . ALA A 1 289 ? -8.227 5.781 -5.691 1 94.25 289 ALA A C 1
ATOM 2280 O O . ALA A 1 289 ? -8.43 6.898 -5.211 1 94.25 289 ALA A O 1
ATOM 2281 N N . ALA A 1 290 ? -8.383 5.457 -6.988 1 94.88 290 ALA A N 1
ATOM 2282 C CA . ALA A 1 290 ? -8.875 6.461 -7.926 1 94.88 290 ALA A CA 1
ATOM 2283 C C . ALA A 1 290 ? -10.266 6.945 -7.527 1 94.88 290 ALA A C 1
ATOM 2285 O O . ALA A 1 290 ? -10.547 8.148 -7.562 1 94.88 290 ALA A O 1
ATOM 2286 N N . TYR A 1 291 ? -11.078 6.008 -7.191 1 91.19 291 TYR A N 1
ATOM 2287 C CA . TYR A 1 291 ? -12.453 6.32 -6.805 1 91.19 291 TYR A CA 1
ATOM 2288 C C . TYR A 1 291 ? -12.477 7.191 -5.551 1 91.19 291 TYR A C 1
ATOM 2290 O O . TYR A 1 291 ? -13.203 8.188 -5.496 1 91.19 291 TYR A O 1
ATOM 2298 N N . SER A 1 292 ? -11.672 6.852 -4.59 1 85.44 292 SER A N 1
ATOM 2299 C CA . SER A 1 292 ? -11.562 7.613 -3.35 1 85.44 292 SER A CA 1
ATOM 2300 C C . SER A 1 292 ? -11.039 9.016 -3.605 1 85.44 292 SER A C 1
ATOM 2302 O O . SER A 1 292 ? -11.586 10 -3.102 1 85.44 292 SER A O 1
ATOM 2304 N N . LYS A 1 293 ? -10 9.055 -4.371 1 84.31 293 LYS A N 1
ATOM 2305 C CA . LYS A 1 293 ? -9.375 10.328 -4.727 1 84.31 293 LYS A CA 1
ATOM 2306 C C . LYS A 1 293 ? -10.383 11.258 -5.402 1 84.31 293 LYS A C 1
ATOM 2308 O O . LYS A 1 293 ? -10.414 12.453 -5.109 1 84.31 293 LYS A O 1
ATOM 2313 N N . ALA A 1 294 ? -11.172 10.734 -6.207 1 83.31 294 ALA A N 1
ATOM 2314 C CA . ALA A 1 294 ? -12.125 11.516 -6.98 1 83.31 294 ALA A CA 1
ATOM 2315 C C . ALA A 1 294 ? -13.305 11.961 -6.113 1 83.31 294 ALA A C 1
ATOM 2317 O O . ALA A 1 294 ? -13.945 12.969 -6.398 1 83.31 294 ALA A O 1
ATOM 2318 N N . SER A 1 295 ? -13.688 11.281 -5.117 1 75.19 295 SER A N 1
ATOM 2319 C CA . SER A 1 295 ? -14.844 11.562 -4.27 1 75.19 295 SER A CA 1
ATOM 2320 C C . SER A 1 295 ? -14.562 12.734 -3.332 1 75.19 295 SER A C 1
ATOM 2322 O O . SER A 1 295 ? -15.492 13.328 -2.783 1 75.19 295 SER A O 1
ATOM 2324 N N . ARG A 1 296 ? -13.336 13.109 -3.104 1 66 296 ARG A N 1
ATOM 2325 C CA . ARG A 1 296 ? -12.969 14.219 -2.23 1 66 296 ARG A CA 1
ATOM 2326 C C . ARG A 1 296 ? -13.188 15.555 -2.93 1 66 296 ARG A C 1
ATOM 2328 O O . ARG A 1 296 ? -13.188 16.609 -2.285 1 66 296 ARG A O 1
ATOM 2335 N N . ARG A 1 297 ? -13.406 15.523 -4.262 1 56.91 297 ARG A N 1
ATOM 2336 C CA . ARG A 1 297 ? -13.625 16.781 -4.965 1 56.91 297 ARG A CA 1
ATOM 2337 C C . ARG A 1 297 ? -15.047 17.281 -4.766 1 56.91 297 ARG A C 1
ATOM 2339 O O . ARG A 1 297 ? -15.992 16.5 -4.707 1 56.91 297 ARG A O 1
ATOM 2346 N N . MET B 1 1 ? -1.359 27.875 -0.786 1 64.88 1 MET B N 1
ATOM 2347 C CA . MET B 1 1 ? -0.252 28.094 0.139 1 64.88 1 MET B CA 1
ATOM 2348 C C . MET B 1 1 ? -0 29.594 0.336 1 64.88 1 MET B C 1
ATOM 2350 O O . MET B 1 1 ? -0.079 30.359 -0.616 1 64.88 1 MET B O 1
ATOM 2354 N N . GLU B 1 2 ? -0.102 29.969 1.606 1 80.81 2 GLU B N 1
ATOM 2355 C CA . GLU B 1 2 ? 0.011 31.391 1.934 1 80.81 2 GLU B CA 1
ATOM 2356 C C . GLU B 1 2 ? 1.206 31.641 2.846 1 80.81 2 GLU B C 1
ATOM 2358 O O . GLU B 1 2 ? 1.539 30.812 3.695 1 80.81 2 GLU B O 1
ATOM 2363 N N . LEU B 1 3 ? 1.989 32.594 2.504 1 88.06 3 LEU B N 1
ATOM 2364 C CA . LEU B 1 3 ? 3.09 33.031 3.363 1 88.06 3 LEU B CA 1
ATOM 2365 C C . LEU B 1 3 ? 2.6 34 4.438 1 88.06 3 LEU B C 1
ATOM 2367 O O . LEU B 1 3 ? 1.779 34.875 4.164 1 88.06 3 LEU B O 1
ATOM 2371 N N . ARG B 1 4 ? 2.947 33.656 5.625 1 91.56 4 ARG B N 1
ATOM 2372 C CA . ARG B 1 4 ? 2.678 34.562 6.762 1 91.56 4 ARG B CA 1
ATOM 2373 C C . ARG B 1 4 ? 3.949 34.812 7.562 1 91.56 4 ARG B C 1
ATOM 2375 O O . ARG B 1 4 ? 4.996 34.219 7.293 1 91.56 4 ARG B O 1
ATOM 2382 N N . ARG B 1 5 ? 3.887 35.75 8.406 1 92.38 5 ARG B N 1
ATOM 2383 C CA . ARG B 1 5 ? 5.035 36.094 9.25 1 92.38 5 ARG B CA 1
ATOM 2384 C C . ARG B 1 5 ? 4.711 35.844 10.719 1 92.38 5 ARG B C 1
ATOM 2386 O O . ARG B 1 5 ? 3.588 36.094 11.164 1 92.38 5 ARG B O 1
ATOM 2393 N N . ILE B 1 6 ? 5.707 35.375 11.359 1 94.25 6 ILE B N 1
ATOM 2394 C CA . ILE B 1 6 ? 5.578 35.25 12.805 1 94.25 6 ILE B CA 1
ATOM 2395 C C . ILE B 1 6 ? 5.391 36.625 13.453 1 94.25 6 ILE B C 1
ATOM 2397 O O . ILE B 1 6 ? 6.066 37.562 13.078 1 94.25 6 ILE B O 1
ATOM 2401 N N . ILE B 1 7 ? 4.449 36.719 14.281 1 93.62 7 ILE B N 1
ATOM 2402 C CA . ILE B 1 7 ? 4.191 37.969 14.961 1 93.62 7 ILE B CA 1
ATOM 2403 C C . ILE B 1 7 ? 4.395 37.781 16.469 1 93.62 7 ILE B C 1
ATOM 2405 O O . ILE B 1 7 ? 4.422 36.688 16.969 1 93.62 7 ILE B O 1
ATOM 2409 N N . ARG B 1 8 ? 4.598 38.875 17.141 1 91.75 8 ARG B N 1
ATOM 2410 C CA . ARG B 1 8 ? 4.672 38.875 18.594 1 91.75 8 ARG B CA 1
ATOM 2411 C C . ARG B 1 8 ? 3.285 39 19.219 1 91.75 8 ARG B C 1
ATOM 2413 O O . ARG B 1 8 ? 2.469 39.812 18.766 1 91.75 8 ARG B O 1
ATOM 2420 N N . VAL B 1 9 ? 3.004 38.031 19.953 1 88.38 9 VAL B N 1
ATOM 2421 C CA . VAL B 1 9 ? 1.761 38.062 20.719 1 88.38 9 VAL B CA 1
ATOM 2422 C C . VAL B 1 9 ? 2.066 38.344 22.188 1 88.38 9 VAL B C 1
ATOM 2424 O O . VAL B 1 9 ? 2.643 37.5 22.875 1 88.38 9 VAL B O 1
ATOM 2427 N N . GLY B 1 10 ? 1.541 39.5 22.734 1 81.62 10 GLY B N 1
ATOM 2428 C CA . GLY B 1 10 ? 1.913 39.906 24.078 1 81.62 10 GLY B CA 1
ATOM 2429 C C . GLY B 1 10 ? 3.396 40.188 24.234 1 81.62 10 GLY B C 1
ATOM 2430 O O . GLY B 1 10 ? 4.035 40.688 23.297 1 81.62 10 GLY B O 1
ATOM 2431 N N . GLU B 1 11 ? 3.99 40.031 25.375 1 79.69 11 GLU B N 1
ATOM 2432 C CA . GLU B 1 11 ? 5.391 40.312 25.656 1 79.69 11 GLU B CA 1
ATOM 2433 C C . GLU B 1 11 ? 6.293 39.156 25.312 1 79.69 11 GLU B C 1
ATOM 2435 O O . GLU B 1 11 ? 7.461 39.312 24.953 1 79.69 11 GLU B O 1
ATOM 2440 N N . ARG B 1 12 ? 5.809 37.938 25.312 1 85.94 12 ARG B N 1
ATOM 2441 C CA . ARG B 1 12 ? 6.746 36.812 25.266 1 85.94 12 ARG B CA 1
ATOM 2442 C C . ARG B 1 12 ? 6.234 35.688 24.375 1 85.94 12 ARG B C 1
ATOM 2444 O O . ARG B 1 12 ? 6.738 34.562 24.422 1 85.94 12 ARG B O 1
ATOM 2451 N N . SER B 1 13 ? 5.172 36 23.625 1 90.19 13 SER B N 1
ATOM 2452 C CA . SER B 1 13 ? 4.609 34.906 22.875 1 90.19 13 SER B CA 1
ATOM 2453 C C . SER B 1 13 ? 4.668 35.156 21.375 1 90.19 13 SER B C 1
ATOM 2455 O O . SER B 1 13 ? 4.656 36.312 20.938 1 90.19 13 SER B O 1
ATOM 2457 N N . PHE B 1 14 ? 4.973 34.062 20.703 1 94.31 14 PHE B N 1
ATOM 2458 C CA . PHE B 1 14 ? 4.941 34.094 19.25 1 94.31 14 PHE B CA 1
ATOM 2459 C C . PHE B 1 14 ? 3.582 33.656 18.734 1 94.31 14 PHE B C 1
ATOM 2461 O O . PHE B 1 14 ? 2.896 32.844 19.359 1 94.31 14 PHE B O 1
ATOM 2468 N N . GLY B 1 15 ? 3.205 34.219 17.609 1 94.56 15 GLY B N 1
ATOM 2469 C CA . GLY B 1 15 ? 1.949 33.844 16.984 1 94.56 15 GLY B CA 1
ATOM 2470 C C . GLY B 1 15 ? 1.966 33.969 15.477 1 94.56 15 GLY B C 1
ATOM 2471 O O . GLY B 1 15 ? 2.965 34.406 14.898 1 94.56 15 GLY B O 1
ATOM 2472 N N . VAL B 1 16 ? 0.925 33.469 14.883 1 94.5 16 VAL B N 1
ATOM 2473 C CA . VAL B 1 16 ? 0.721 33.594 13.445 1 94.5 16 VAL B CA 1
ATOM 2474 C C . VAL B 1 16 ? -0.745 33.906 13.156 1 94.5 16 VAL B C 1
ATOM 2476 O O . VAL B 1 16 ? -1.634 33.5 13.906 1 94.5 16 VAL B O 1
ATOM 2479 N N . THR B 1 17 ? -0.937 34.719 12.164 1 94.31 17 THR B N 1
ATOM 2480 C CA . THR B 1 17 ? -2.307 35.062 11.781 1 94.31 17 THR B CA 1
ATOM 2481 C C . THR B 1 17 ? -2.934 33.906 11 1 94.31 17 THR B C 1
ATOM 2483 O O . THR B 1 17 ? -2.256 33.219 10.219 1 94.31 17 THR B O 1
ATOM 2486 N N . LEU B 1 18 ? -4.148 33.625 11.234 1 94.19 18 LEU B N 1
ATOM 2487 C CA . LEU B 1 18 ? -4.91 32.594 10.547 1 94.19 18 LEU B CA 1
ATOM 2488 C C . LEU B 1 18 ? -5.805 33.219 9.469 1 94.19 18 LEU B C 1
ATOM 2490 O O . LEU B 1 18 ? -6.281 34.344 9.617 1 94.19 18 LEU B O 1
ATOM 2494 N N . PRO B 1 19 ? -5.984 32.469 8.406 1 92.81 19 PRO B N 1
ATOM 2495 C CA . PRO B 1 19 ? -6.922 32.969 7.402 1 92.81 19 PRO B CA 1
ATOM 2496 C C . PRO B 1 19 ? -8.336 33.156 7.957 1 92.81 19 PRO B C 1
ATOM 2498 O O . PRO B 1 19 ? -8.914 32.25 8.523 1 92.81 19 PRO B O 1
ATOM 2501 N N . LYS B 1 20 ? -8.867 34.406 7.684 1 90.62 20 LYS B N 1
ATOM 2502 C CA . LYS B 1 20 ? -10.188 34.75 8.195 1 90.62 20 LYS B CA 1
ATOM 2503 C C . LYS B 1 20 ? -11.25 33.781 7.695 1 90.62 20 LYS B C 1
ATOM 2505 O O . LYS B 1 20 ? -12.117 33.344 8.461 1 90.62 20 LYS B O 1
ATOM 2510 N N . GLU B 1 21 ? -11.164 33.469 6.48 1 89.88 21 GLU B N 1
ATOM 2511 C CA . GLU B 1 21 ? -12.141 32.594 5.859 1 89.88 21 GLU B CA 1
ATOM 2512 C C . GLU B 1 21 ? -12.172 31.234 6.555 1 89.88 21 GLU B C 1
ATOM 2514 O O . GLU B 1 21 ? -13.242 30.656 6.766 1 89.88 21 GLU B O 1
ATOM 2519 N N . TRP B 1 22 ? -11.023 30.656 6.883 1 89.12 22 TRP B N 1
ATOM 2520 C CA . TRP B 1 22 ? -10.938 29.375 7.559 1 89.12 22 TRP B CA 1
ATOM 2521 C C . TRP B 1 22 ? -11.555 29.438 8.953 1 89.12 22 TRP B C 1
ATOM 2523 O O . TRP B 1 22 ? -12.32 28.562 9.344 1 89.12 22 TRP B O 1
ATOM 2533 N N . VAL B 1 23 ? -11.344 30.516 9.672 1 89.75 23 VAL B N 1
ATOM 2534 C CA . VAL B 1 23 ? -11.844 30.688 11.023 1 89.75 23 VAL B CA 1
ATOM 2535 C C . VAL B 1 23 ? -13.367 30.797 11 1 89.75 23 VAL B C 1
ATOM 2537 O O . VAL B 1 23 ? -14.055 30.125 11.773 1 89.75 23 VAL B O 1
ATOM 2540 N N . GLU B 1 24 ? -13.773 31.531 10.039 1 88.25 24 GLU B N 1
ATOM 2541 C CA . GLU B 1 24 ? -15.211 31.766 9.945 1 88.25 24 GLU B CA 1
ATOM 2542 C C . GLU B 1 24 ? -15.938 30.516 9.461 1 88.25 24 GLU B C 1
ATOM 2544 O O . GLU B 1 24 ? -17.031 30.203 9.922 1 88.25 24 GLU B O 1
ATOM 2549 N N . SER B 1 25 ? -15.305 29.859 8.547 1 86.06 25 SER B N 1
ATOM 2550 C CA . SER B 1 25 ? -15.945 28.672 7.984 1 86.06 25 SER B CA 1
ATOM 2551 C C . SER B 1 25 ? -16.109 27.594 9.039 1 86.06 25 SER B C 1
ATOM 2553 O O . SER B 1 25 ? -17 26.75 8.922 1 86.06 25 SER B O 1
ATOM 2555 N N . HIS B 1 26 ? -15.344 27.656 10.102 1 85 26 HIS B N 1
ATOM 2556 C CA . HIS B 1 26 ? -15.43 26.656 11.164 1 85 26 HIS B CA 1
ATOM 2557 C C . HIS B 1 26 ? -16.188 27.203 12.375 1 85 26 HIS B C 1
ATOM 2559 O O . HIS B 1 26 ? -16.203 26.578 13.438 1 85 26 HIS B O 1
ATOM 2565 N N . GLY B 1 27 ? -16.703 28.375 12.109 1 85.69 27 GLY B N 1
ATOM 2566 C CA . GLY B 1 27 ? -17.469 28.984 13.18 1 85.69 27 GLY B CA 1
ATOM 2567 C C . GLY B 1 27 ? -16.641 29.359 14.383 1 85.69 27 GLY B C 1
ATOM 2568 O O . GLY B 1 27 ? -17.125 29.344 15.516 1 85.69 27 GLY B O 1
ATOM 2569 N N . LEU B 1 28 ? -15.43 29.531 14.148 1 88.5 28 LEU B N 1
ATOM 2570 C CA . LEU B 1 28 ? -14.531 29.891 15.242 1 88.5 28 LEU B CA 1
ATOM 2571 C C . LEU B 1 28 ? -14.523 31.406 15.469 1 88.5 28 LEU B C 1
ATOM 2573 O O . LEU B 1 28 ? -14.758 32.188 14.539 1 88.5 28 LEU B O 1
ATOM 2577 N N . THR B 1 29 ? -14.438 31.703 16.719 1 90.25 29 THR B N 1
ATOM 2578 C CA . THR B 1 29 ? -14.336 33.094 17.125 1 90.25 29 THR B CA 1
ATOM 2579 C C . THR B 1 29 ? -13.156 33.312 18.078 1 90.25 29 THR B C 1
ATOM 2581 O O . THR B 1 29 ? -12.477 32.344 18.438 1 90.25 29 THR B O 1
ATOM 2584 N N . VAL B 1 30 ? -12.922 34.531 18.359 1 92 30 VAL B N 1
ATOM 2585 C CA . VAL B 1 30 ? -11.898 34.812 19.375 1 92 30 VAL B CA 1
ATOM 2586 C C . VAL B 1 30 ? -12.234 34.062 20.656 1 92 30 VAL B C 1
ATOM 2588 O O . VAL B 1 30 ? -13.375 34.094 21.141 1 92 30 VAL B O 1
ATOM 2591 N N . GLY B 1 31 ? -11.25 33.375 21.156 1 92.44 31 GLY B N 1
ATOM 2592 C CA . GLY B 1 31 ? -11.477 32.562 22.344 1 92.44 31 GLY B CA 1
ATOM 2593 C C . GLY B 1 31 ? -11.781 31.109 22.047 1 92.44 31 GLY B C 1
ATOM 2594 O O . GLY B 1 31 ? -11.695 30.25 22.922 1 92.44 31 GLY B O 1
ATOM 2595 N N . SER B 1 32 ? -12.234 30.797 20.812 1 90.62 32 SER B N 1
ATOM 2596 C CA . SER B 1 32 ? -12.508 29.422 20.422 1 90.62 32 SER B CA 1
ATOM 2597 C C . SER B 1 32 ? -11.258 28.562 20.547 1 90.62 32 SER B C 1
ATOM 2599 O O . SER B 1 32 ? -10.156 29 20.203 1 90.62 32 SER B O 1
ATOM 2601 N N . PRO B 1 33 ? -11.469 27.375 21.078 1 91.06 33 PRO B N 1
ATOM 2602 C CA . PRO B 1 33 ? -10.32 26.484 21.203 1 91.06 33 PRO B CA 1
ATOM 2603 C C . PRO B 1 33 ? -9.914 25.844 19.875 1 91.06 33 PRO B C 1
ATOM 2605 O O . PRO B 1 33 ? -10.781 25.547 19.047 1 91.06 33 PRO B O 1
ATOM 2608 N N . VAL B 1 34 ? -8.602 25.797 19.656 1 90.44 34 VAL B N 1
ATOM 2609 C CA . VAL B 1 34 ? -8.047 25.062 18.531 1 90.44 34 VAL B CA 1
ATOM 2610 C C . VAL B 1 34 ? -6.977 24.094 19.031 1 90.44 34 VAL B C 1
ATOM 2612 O O . VAL B 1 34 ? -6.336 24.344 20.062 1 90.44 34 VAL B O 1
ATOM 2615 N N . LYS B 1 35 ? -6.93 22.938 18.359 1 88 35 LYS B N 1
ATOM 2616 C CA . LYS B 1 35 ? -5.93 21.922 18.688 1 88 35 LYS B CA 1
ATOM 2617 C C . LYS B 1 35 ? -4.684 22.078 17.812 1 88 35 LYS B C 1
ATOM 2619 O O . LYS B 1 35 ? -4.781 22.172 16.594 1 88 35 LYS B O 1
ATOM 2624 N N . LEU B 1 36 ? -3.5 22.219 18.531 1 88.31 36 LEU B N 1
ATOM 2625 C CA . LEU B 1 36 ? -2.229 22.281 17.828 1 88.31 36 LEU B CA 1
ATOM 2626 C C . LEU B 1 36 ? -1.474 20.953 17.938 1 88.31 36 LEU B C 1
ATOM 2628 O O . LEU B 1 36 ? -1.267 20.453 19.047 1 88.31 36 LEU B O 1
ATOM 2632 N N . LEU B 1 37 ? -1.249 20.328 16.797 1 82.69 37 LEU B N 1
ATOM 2633 C CA . LEU B 1 37 ? -0.306 19.219 16.734 1 82.69 37 LEU B CA 1
ATOM 2634 C C . LEU B 1 37 ? 1.072 19.703 16.281 1 82.69 37 LEU B C 1
ATOM 2636 O O . LEU B 1 37 ? 1.239 20.156 15.156 1 82.69 37 LEU B O 1
ATOM 2640 N N . VAL B 1 38 ? 2.039 19.609 17.25 1 81.38 38 VAL B N 1
ATOM 2641 C CA . VAL B 1 38 ? 3.377 20.125 16.984 1 81.38 38 VAL B CA 1
ATOM 2642 C C . VAL B 1 38 ? 4.305 18.969 16.578 1 81.38 38 VAL B C 1
ATOM 2644 O O . VAL B 1 38 ? 4.473 18.016 17.344 1 81.38 38 VAL B O 1
ATOM 2647 N N . ASP B 1 39 ? 4.703 19.078 15.43 1 74.44 39 ASP B N 1
ATOM 2648 C CA . ASP B 1 39 ? 5.723 18.156 14.938 1 74.44 39 ASP B CA 1
ATOM 2649 C C . ASP B 1 39 ? 7.066 18.875 14.781 1 74.44 39 ASP B C 1
ATOM 2651 O O . ASP B 1 39 ? 7.176 20.078 15.023 1 74.44 39 ASP B O 1
ATOM 2655 N N . ARG B 1 40 ? 8.055 18.078 14.445 1 68.88 40 ARG B N 1
ATOM 2656 C CA . ARG B 1 40 ? 9.398 18.609 14.328 1 68.88 40 ARG B CA 1
ATOM 2657 C C . ARG B 1 40 ? 9.453 19.734 13.305 1 68.88 40 ARG B C 1
ATOM 2659 O O . ARG B 1 40 ? 10.055 20.781 13.547 1 68.88 40 ARG B O 1
ATOM 2666 N N . ASP B 1 41 ? 8.742 19.5 12.242 1 70.56 41 ASP B N 1
ATOM 2667 C CA . ASP B 1 41 ? 8.977 20.438 11.148 1 70.56 41 ASP B CA 1
ATOM 2668 C C . ASP B 1 41 ? 7.688 21.188 10.781 1 70.56 41 ASP B C 1
ATOM 2670 O O . ASP B 1 41 ? 7.664 21.953 9.82 1 70.56 41 ASP B O 1
ATOM 2674 N N . LYS B 1 42 ? 6.676 20.844 11.57 1 81.25 42 LYS B N 1
ATOM 2675 C CA . LYS B 1 42 ? 5.422 21.5 11.219 1 81.25 42 LYS B CA 1
ATOM 2676 C C . LYS B 1 42 ? 4.496 21.609 12.43 1 81.25 42 LYS B C 1
ATOM 2678 O O . LYS B 1 42 ? 4.676 20.891 13.414 1 81.25 42 LYS B O 1
ATOM 2683 N N . ILE B 1 43 ? 3.6 22.562 12.422 1 86.75 43 ILE B N 1
ATOM 2684 C CA . ILE B 1 43 ? 2.488 22.672 13.359 1 86.75 43 ILE B CA 1
ATOM 2685 C C . ILE B 1 43 ? 1.164 22.531 12.617 1 86.75 43 ILE B C 1
ATOM 2687 O O . ILE B 1 43 ? 0.965 23.156 11.57 1 86.75 43 ILE B O 1
ATOM 2691 N N . THR B 1 44 ? 0.384 21.641 13.062 1 85.69 44 THR B N 1
ATOM 2692 C CA . THR B 1 44 ? -0.947 21.484 12.492 1 85.69 44 THR B CA 1
ATOM 2693 C C . THR B 1 44 ? -2.018 21.984 13.453 1 85.69 44 THR B C 1
ATOM 2695 O O . THR B 1 44 ? -2.01 21.625 14.633 1 85.69 44 THR B O 1
ATOM 2698 N N . ILE B 1 45 ? -2.859 22.891 12.961 1 88.38 45 ILE B N 1
ATOM 2699 C CA . ILE B 1 45 ? -3.924 23.484 13.766 1 88.38 45 ILE B CA 1
ATOM 2700 C C . ILE B 1 45 ? -5.27 22.875 13.367 1 88.38 45 ILE B C 1
ATOM 2702 O O . ILE B 1 45 ? -5.625 22.875 12.188 1 88.38 45 ILE B O 1
ATOM 2706 N N . PHE B 1 46 ? -5.969 22.359 14.344 1 84.25 46 PHE B N 1
ATOM 2707 C CA . PHE B 1 46 ? -7.312 21.828 14.148 1 84.25 46 PHE B CA 1
ATOM 2708 C C . PHE B 1 46 ? -8.328 22.609 14.969 1 84.25 46 PHE B C 1
ATOM 2710 O O . PHE B 1 46 ? -8.039 23.047 16.078 1 84.25 46 PHE B O 1
ATOM 2717 N N . PRO B 1 47 ? -9.5 22.938 14.406 1 80.75 47 PRO B N 1
ATOM 2718 C CA . PRO B 1 47 ? -10.555 23.469 15.281 1 80.75 47 PRO B CA 1
ATOM 2719 C C . PRO B 1 47 ? -10.898 22.516 16.422 1 80.75 47 PRO B C 1
ATOM 2721 O O . PRO B 1 47 ? -10.859 21.297 16.25 1 80.75 47 PRO B O 1
ATOM 2724 N N . SER B 1 48 ? -10.75 22.922 17.906 1 68.94 48 SER B N 1
ATOM 2725 C CA . SER B 1 48 ? -11.039 22.062 19.047 1 68.94 48 SER B CA 1
ATOM 2726 C C . SER B 1 48 ? -12.461 21.516 18.969 1 68.94 48 SER B C 1
ATOM 2728 O O . SER B 1 48 ? -12.719 20.391 19.406 1 68.94 48 SER B O 1
ATOM 2730 N N . SER B 1 49 ? -13.461 22.438 19.094 1 56.47 49 SER B N 1
ATOM 2731 C CA . SER B 1 49 ? -14.852 22 19.062 1 56.47 49 SER B CA 1
ATOM 2732 C C . SER B 1 49 ? -15.148 21.234 17.781 1 56.47 49 SER B C 1
ATOM 2734 O O . SER B 1 49 ? -15.586 21.812 16.781 1 56.47 49 SER B O 1
ATOM 2736 N N . GLU B 1 50 ? -14.211 20.609 17.328 1 49.69 50 GLU B N 1
ATOM 2737 C CA . GLU B 1 50 ? -14.594 19.969 16.078 1 49.69 50 GLU B CA 1
ATOM 2738 C C . GLU B 1 50 ? -15.984 19.344 16.172 1 49.69 50 GLU B C 1
ATOM 2740 O O . GLU B 1 50 ? -16.125 18.188 16.531 1 49.69 50 GLU B O 1
ATOM 2745 N N . ALA B 1 51 ? -16.859 19.828 16.891 1 47.56 51 ALA B N 1
ATOM 2746 C CA . ALA B 1 51 ? -18.172 19.453 16.359 1 47.56 51 ALA B CA 1
ATOM 2747 C C . ALA B 1 51 ? -18.156 19.406 14.836 1 47.56 51 ALA B C 1
ATOM 2749 O O . ALA B 1 51 ? -18.375 20.422 14.172 1 47.56 51 ALA B O 1
ATOM 2750 N N . THR B 1 52 ? -17.016 18.906 14.297 1 52.16 52 THR B N 1
ATOM 2751 C CA . THR B 1 52 ? -16.938 18.844 12.836 1 52.16 52 THR B CA 1
ATOM 2752 C C . THR B 1 52 ? -18.281 18.453 12.242 1 52.16 52 THR B C 1
ATOM 2754 O O . THR B 1 52 ? -18.938 17.531 12.727 1 52.16 52 THR B O 1
ATOM 2757 N N . ALA B 1 53 ? -18.922 19.5 11.727 1 60.28 53 ALA B N 1
ATOM 2758 C CA . ALA B 1 53 ? -20.156 19.172 11 1 60.28 53 ALA B CA 1
ATOM 2759 C C . ALA B 1 53 ? -20.047 17.781 10.359 1 60.28 53 ALA B C 1
ATOM 2761 O O . ALA B 1 53 ? -19.016 17.438 9.789 1 60.28 53 ALA B O 1
ATOM 2762 N N . ALA B 1 54 ? -20.875 16.953 10.727 1 73.19 54 ALA B N 1
ATOM 2763 C CA . ALA B 1 54 ? -20.953 15.617 10.125 1 73.19 54 ALA B CA 1
ATOM 2764 C C . ALA B 1 54 ? -20.844 15.695 8.609 1 73.19 54 ALA B C 1
ATOM 2766 O O . ALA B 1 54 ? -21.469 16.547 7.977 1 73.19 54 ALA B O 1
ATOM 2767 N N . ARG B 1 55 ? -19.844 15.055 8.016 1 79.69 55 ARG B N 1
ATOM 2768 C CA . ARG B 1 55 ? -19.766 14.898 6.566 1 79.69 55 ARG B CA 1
ATOM 2769 C C . ARG B 1 55 ? -20.891 14.023 6.043 1 79.69 55 ARG B C 1
ATOM 2771 O O . ARG B 1 55 ? -21 12.852 6.41 1 79.69 55 ARG B O 1
ATOM 2778 N N . ARG B 1 56 ? -21.734 14.695 5.266 1 86.88 56 ARG B N 1
ATOM 2779 C CA . ARG B 1 56 ? -22.875 13.977 4.723 1 86.88 56 ARG B CA 1
ATOM 2780 C C . ARG B 1 56 ? -22.812 13.922 3.201 1 86.88 56 ARG B C 1
ATOM 2782 O O . ARG B 1 56 ? -22.391 14.875 2.555 1 86.88 56 ARG B O 1
ATOM 2789 N N . VAL B 1 57 ? -23.172 12.734 2.645 1 88.94 57 VAL B N 1
ATOM 2790 C CA . VAL B 1 57 ? -23.219 12.586 1.193 1 88.94 57 VAL B CA 1
ATOM 2791 C C . VAL B 1 57 ? -24.516 11.875 0.785 1 88.94 57 VAL B C 1
ATOM 2793 O O . VAL B 1 57 ? -25.062 11.086 1.555 1 88.94 57 VAL B O 1
ATOM 2796 N N . ARG B 1 58 ? -25.047 12.219 -0.339 1 89.75 58 ARG B N 1
ATOM 2797 C CA . ARG B 1 58 ? -26.219 11.57 -0.927 1 89.75 58 ARG B CA 1
ATOM 2798 C C . ARG B 1 58 ? -25.859 10.891 -2.246 1 89.75 58 ARG B C 1
ATOM 2800 O O . ARG B 1 58 ? -25.188 11.484 -3.092 1 89.75 58 ARG B O 1
ATOM 2807 N N . VAL B 1 59 ? -26.172 9.586 -2.291 1 89.94 59 VAL B N 1
ATOM 2808 C CA . VAL B 1 59 ? -25.953 8.852 -3.535 1 89.94 59 VAL B CA 1
ATOM 2809 C C . VAL B 1 59 ? -27.25 8.188 -3.973 1 89.94 59 VAL B C 1
ATOM 2811 O O . VAL B 1 59 ? -28.172 8.008 -3.166 1 89.94 59 VAL B O 1
ATOM 2814 N N . GLY B 1 60 ? -27.359 7.98 -5.281 1 90.06 60 GLY B N 1
ATOM 2815 C CA . GLY B 1 60 ? -28.562 7.355 -5.793 1 90.06 60 GLY B CA 1
ATOM 2816 C C . GLY B 1 60 ? -28.344 6.582 -7.078 1 90.06 60 GLY B C 1
ATOM 2817 O O . GLY B 1 60 ? -27.297 6.734 -7.727 1 90.06 60 GLY B O 1
ATOM 2818 N N . GLY B 1 61 ? -29.234 5.594 -7.348 1 89.56 61 GLY B N 1
ATOM 2819 C CA . GLY B 1 61 ? -29.172 4.797 -8.562 1 89.56 61 GLY B CA 1
ATOM 2820 C C . GLY B 1 61 ? -29.922 3.48 -8.453 1 89.56 61 GLY B C 1
ATOM 2821 O O . GLY B 1 61 ? -30.5 3.176 -7.406 1 89.56 61 GLY B O 1
ATOM 2822 N N . GLU B 1 62 ? -29.922 2.826 -9.586 1 90.94 62 GLU B N 1
ATOM 2823 C CA . GLU B 1 62 ? -30.641 1.557 -9.625 1 90.94 62 GLU B CA 1
ATOM 2824 C C . GLU B 1 62 ? -29.672 0.374 -9.633 1 90.94 62 GLU B C 1
ATOM 2826 O O . GLU B 1 62 ? -30.078 -0.762 -9.375 1 90.94 62 GLU B O 1
ATOM 2831 N N . ASP B 1 63 ? -28.484 0.63 -9.898 1 91 63 ASP B N 1
ATOM 2832 C CA . ASP B 1 63 ? -27.484 -0.43 -9.914 1 91 63 ASP B CA 1
ATOM 2833 C C . ASP B 1 63 ? -26.922 -0.685 -8.516 1 91 63 ASP B C 1
ATOM 2835 O O . ASP B 1 63 ? -26.062 0.055 -8.039 1 91 63 ASP B O 1
ATOM 2839 N N . VAL B 1 64 ? -27.297 -1.817 -7.984 1 92.19 64 VAL B N 1
ATOM 2840 C CA . VAL B 1 64 ? -26.984 -2.143 -6.598 1 92.19 64 VAL B CA 1
ATOM 2841 C C . VAL B 1 64 ? -25.484 -2.324 -6.43 1 92.19 64 VAL B C 1
ATOM 2843 O O . VAL B 1 64 ? -24.906 -1.952 -5.402 1 92.19 64 VAL B O 1
ATOM 2846 N N . GLU B 1 65 ? -24.844 -2.896 -7.426 1 89.81 65 GLU B N 1
ATOM 2847 C CA . GLU B 1 65 ? -23.406 -3.1 -7.348 1 89.81 65 GLU B CA 1
ATOM 2848 C C . GLU B 1 65 ? -22.656 -1.769 -7.305 1 89.81 65 GLU B C 1
ATOM 2850 O O . GLU B 1 65 ? -21.734 -1.595 -6.512 1 89.81 65 GLU B O 1
ATOM 2855 N N . LYS B 1 66 ? -23.141 -0.939 -8.156 1 89.69 66 LYS B N 1
ATOM 2856 C CA . LYS B 1 66 ? -22.547 0.393 -8.164 1 89.69 66 LYS B CA 1
ATOM 2857 C C . LYS B 1 66 ? -22.766 1.099 -6.828 1 89.69 66 LYS B C 1
ATOM 2859 O O . LYS B 1 66 ? -21.844 1.722 -6.293 1 89.69 66 LYS B O 1
ATOM 2864 N N . LEU B 1 67 ? -23.969 1.059 -6.309 1 91.75 67 LEU B N 1
ATOM 2865 C CA . LEU B 1 67 ? -24.297 1.719 -5.051 1 91.75 67 LEU B CA 1
ATOM 2866 C C . LEU B 1 67 ? -23.453 1.163 -3.906 1 91.75 67 LEU B C 1
ATOM 2868 O O . LEU B 1 67 ? -23.016 1.912 -3.029 1 91.75 67 LEU B O 1
ATOM 2872 N N . THR B 1 68 ? -23.266 -0.099 -3.932 1 92.19 68 THR B N 1
ATOM 2873 C CA . THR B 1 68 ? -22.438 -0.735 -2.916 1 92.19 68 THR B CA 1
ATOM 2874 C C . THR B 1 68 ? -21.016 -0.171 -2.945 1 92.19 68 THR B C 1
ATOM 2876 O O . THR B 1 68 ? -20.453 0.159 -1.9 1 92.19 68 THR B O 1
ATOM 2879 N N . ARG B 1 69 ? -20.516 -0.029 -4.121 1 89.38 69 ARG B N 1
ATOM 2880 C CA . ARG B 1 69 ? -19.172 0.52 -4.277 1 89.38 69 ARG B CA 1
ATOM 2881 C C . ARG B 1 69 ? -19.109 1.965 -3.793 1 89.38 69 ARG B C 1
ATOM 2883 O O . ARG B 1 69 ? -18.141 2.373 -3.168 1 89.38 69 ARG B O 1
ATOM 2890 N N . ASP B 1 70 ? -20.141 2.736 -4.074 1 89.56 70 ASP B N 1
ATOM 2891 C CA . ASP B 1 70 ? -20.219 4.117 -3.605 1 89.56 70 ASP B CA 1
ATOM 2892 C C . ASP B 1 70 ? -20.172 4.184 -2.08 1 89.56 70 ASP B 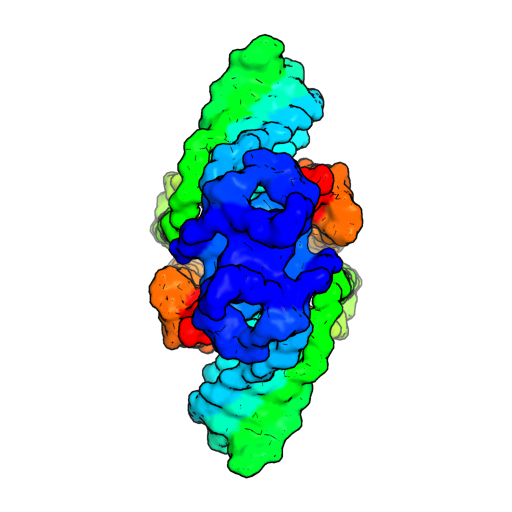C 1
ATOM 2894 O O . ASP B 1 70 ? -19.406 4.957 -1.506 1 89.56 70 ASP B O 1
ATOM 2898 N N . VAL B 1 71 ? -21 3.385 -1.529 1 91.12 71 VAL B N 1
ATOM 2899 C CA . VAL B 1 71 ? -21.109 3.391 -0.076 1 91.12 71 VAL B CA 1
ATOM 2900 C C . VAL B 1 71 ? -19.766 3.053 0.557 1 91.12 71 VAL B C 1
ATOM 2902 O O . VAL B 1 71 ? -19.312 3.736 1.481 1 91.12 71 VAL B O 1
ATOM 2905 N N . ILE B 1 72 ? -19.109 2.076 0.046 1 91.31 72 ILE B N 1
ATOM 2906 C CA . ILE B 1 72 ? -17.828 1.642 0.586 1 91.31 72 ILE B CA 1
ATOM 2907 C C . ILE B 1 72 ? -16.797 2.758 0.428 1 91.31 72 ILE B C 1
ATOM 2909 O O . ILE B 1 72 ? -16.047 3.053 1.36 1 91.31 72 ILE B O 1
ATOM 2913 N N . ALA B 1 73 ? -16.781 3.35 -0.736 1 89.12 73 ALA B N 1
ATOM 2914 C CA . ALA B 1 73 ? -15.844 4.434 -0.999 1 89.12 73 ALA B CA 1
ATOM 2915 C C . ALA B 1 73 ? -16.031 5.582 -0.012 1 89.12 73 ALA B C 1
ATOM 2917 O O . ALA B 1 73 ? -15.07 6.074 0.575 1 89.12 73 ALA B O 1
ATOM 2918 N N . TYR B 1 74 ? -17.234 5.984 0.211 1 88.94 74 TYR B N 1
ATOM 2919 C CA . TYR B 1 74 ? -17.516 7.098 1.108 1 88.94 74 TYR B CA 1
ATOM 2920 C C . TYR B 1 74 ? -17.234 6.719 2.557 1 88.94 74 TYR B C 1
ATOM 2922 O O . TYR B 1 74 ? -16.781 7.555 3.344 1 88.94 74 TYR B O 1
ATOM 2930 N N . TYR B 1 75 ? -17.578 5.484 2.877 1 90.88 75 TYR B N 1
ATOM 2931 C CA . TYR B 1 75 ? -17.203 4.992 4.199 1 90.88 75 TYR B CA 1
ATOM 2932 C C . TYR B 1 75 ? -15.703 5.145 4.438 1 90.88 75 TYR B C 1
ATOM 2934 O O . TYR B 1 75 ? -15.289 5.715 5.449 1 90.88 75 TYR B O 1
ATOM 2942 N N . ILE B 1 76 ? -14.883 4.742 3.539 1 89.62 76 ILE B N 1
ATOM 2943 C CA . ILE B 1 76 ? -13.43 4.773 3.654 1 89.62 76 ILE B CA 1
ATOM 2944 C C . ILE B 1 76 ? -12.953 6.223 3.742 1 89.62 76 ILE B C 1
ATOM 2946 O O . ILE B 1 76 ? -12.016 6.531 4.484 1 89.62 76 ILE B O 1
ATOM 2950 N N . GLU B 1 77 ? -13.656 7.098 3.055 1 86.69 77 GLU B N 1
ATOM 2951 C CA . GLU B 1 77 ? -13.266 8.5 3.021 1 86.69 77 GLU B CA 1
ATOM 2952 C C . GLU B 1 77 ? -13.648 9.211 4.32 1 86.69 77 GLU B C 1
ATOM 2954 O O . GLU B 1 77 ? -13.375 10.398 4.488 1 86.69 77 GLU B O 1
ATOM 2959 N N . GLY B 1 78 ? -14.328 8.484 5.219 1 85.94 78 GLY B N 1
ATOM 2960 C CA . GLY B 1 78 ? -14.602 9.047 6.535 1 85.94 78 GLY B CA 1
ATOM 2961 C C . GLY B 1 78 ? -15.906 9.812 6.602 1 85.94 78 GLY B C 1
ATOM 2962 O O . GLY B 1 78 ? -16.078 10.68 7.461 1 85.94 78 GLY B O 1
ATOM 2963 N N . VAL B 1 79 ? -16.781 9.539 5.641 1 86.69 79 VAL B N 1
ATOM 2964 C CA . VAL B 1 79 ? -18.078 10.188 5.672 1 86.69 79 VAL B CA 1
ATOM 2965 C C . VAL B 1 79 ? -18.875 9.688 6.875 1 86.69 79 VAL B C 1
ATOM 2967 O O . VAL B 1 79 ? -18.859 8.492 7.188 1 86.69 79 VAL B O 1
ATOM 2970 N N . ASP B 1 80 ? -19.641 10.633 7.477 1 87.62 80 ASP B N 1
ATOM 2971 C CA . ASP B 1 80 ? -20.328 10.289 8.711 1 87.62 80 ASP B CA 1
ATOM 2972 C C . ASP B 1 80 ? -21.734 9.758 8.414 1 87.62 80 ASP B C 1
ATOM 2974 O O . ASP B 1 80 ? -22.25 8.914 9.148 1 87.62 80 ASP B O 1
ATOM 2978 N N . GLU B 1 81 ? -22.281 10.328 7.406 1 90.12 81 GLU B N 1
ATOM 2979 C CA . GLU B 1 81 ? -23.641 9.914 7.031 1 90.12 81 GLU B CA 1
ATOM 2980 C C . GLU B 1 81 ? -23.781 9.805 5.516 1 90.12 81 GLU B C 1
ATOM 2982 O O . GLU B 1 81 ? -23.406 10.719 4.785 1 90.12 81 GLU B O 1
ATOM 2987 N N . ILE B 1 82 ? -24.359 8.617 5.105 1 90.69 82 ILE B N 1
ATOM 2988 C CA . ILE B 1 82 ? -24.609 8.383 3.688 1 90.69 82 ILE B CA 1
ATOM 2989 C C . ILE B 1 82 ? -26.094 8.148 3.457 1 90.69 82 ILE B C 1
ATOM 2991 O O . ILE B 1 82 ? -26.688 7.234 4.047 1 90.69 82 ILE B O 1
ATOM 2995 N N . GLU B 1 83 ? -26.672 9.008 2.709 1 92.56 83 GLU B N 1
ATOM 2996 C CA . GLU B 1 83 ? -28.062 8.805 2.287 1 92.56 83 GLU B CA 1
ATOM 2997 C C . GLU B 1 83 ? -28.125 8.188 0.893 1 92.56 83 GLU B C 1
ATOM 2999 O O . GLU B 1 83 ? -27.547 8.719 -0.057 1 92.56 83 GLU B O 1
ATOM 3004 N N . VAL B 1 84 ? -28.859 7.07 0.805 1 93.38 84 VAL B N 1
ATOM 3005 C CA . VAL B 1 84 ? -28.906 6.348 -0.461 1 93.38 84 VAL B CA 1
ATOM 3006 C C . VAL B 1 84 ? -30.344 6.305 -0.978 1 93.38 84 VAL B C 1
ATOM 3008 O O . VAL B 1 84 ? -31.25 5.852 -0.274 1 93.38 84 VAL B O 1
ATOM 3011 N N . GLU B 1 85 ? -30.531 6.766 -2.15 1 92.5 85 GLU B N 1
ATOM 3012 C CA . GLU B 1 85 ? -31.797 6.66 -2.852 1 92.5 85 GLU B CA 1
ATOM 3013 C C . GLU B 1 85 ? -31.766 5.551 -3.896 1 92.5 85 GLU B C 1
ATOM 3015 O O . GLU B 1 85 ? -31.031 5.641 -4.883 1 92.5 85 GLU B O 1
ATOM 3020 N N . THR B 1 86 ? -32.5 4.504 -3.668 1 92.88 86 THR B N 1
ATOM 3021 C CA . THR B 1 86 ? -32.562 3.393 -4.613 1 92.88 86 THR B CA 1
ATOM 3022 C C . THR B 1 86 ? -33.906 2.684 -4.555 1 92.88 86 THR B C 1
ATOM 3024 O O . THR B 1 86 ? -34.594 2.746 -3.539 1 92.88 86 THR B O 1
ATOM 3027 N N . GLY B 1 87 ? -34.312 2.129 -5.656 1 89.12 87 GLY B N 1
ATOM 3028 C CA . GLY B 1 87 ? -35.531 1.335 -5.707 1 89.12 87 GLY B CA 1
ATOM 3029 C C . GLY B 1 87 ? -35.375 -0.024 -5.051 1 89.12 87 GLY B C 1
ATOM 3030 O O . GLY B 1 87 ? -36.375 -0.694 -4.77 1 89.12 87 GLY B O 1
ATOM 3031 N N . ASP B 1 88 ? -34.188 -0.392 -4.723 1 92.5 88 ASP B N 1
ATOM 3032 C CA . ASP B 1 88 ? -33.969 -1.715 -4.156 1 92.5 88 ASP B CA 1
ATOM 3033 C C . ASP B 1 88 ? -33.156 -1.616 -2.859 1 92.5 88 ASP B C 1
ATOM 3035 O O . ASP B 1 88 ? -32.062 -2.16 -2.756 1 92.5 88 ASP B O 1
ATOM 3039 N N . ILE B 1 89 ? -33.844 -1.188 -1.906 1 92.75 89 ILE B N 1
ATOM 3040 C CA . ILE B 1 89 ? -33.219 -0.953 -0.615 1 92.75 89 ILE B CA 1
ATOM 3041 C C . ILE B 1 89 ? -32.781 -2.285 0.003 1 92.75 89 ILE B C 1
ATOM 3043 O O . ILE B 1 89 ? -31.688 -2.41 0.527 1 92.75 89 ILE B O 1
ATOM 3047 N N . SER B 1 90 ? -33.562 -3.238 -0.115 1 92.38 90 SER B N 1
ATOM 3048 C CA . SER B 1 90 ? -33.312 -4.535 0.5 1 92.38 90 SER B CA 1
ATOM 3049 C C . SER B 1 90 ? -32.031 -5.172 -0.062 1 92.38 90 SER B C 1
ATOM 3051 O O . SER B 1 90 ? -31.234 -5.711 0.688 1 92.38 90 SER B O 1
ATOM 3053 N N . ALA B 1 91 ? -31.922 -5.09 -1.327 1 93.44 91 ALA B N 1
ATOM 3054 C CA . ALA B 1 91 ? -30.734 -5.664 -1.971 1 93.44 91 ALA B CA 1
ATOM 3055 C C . ALA B 1 91 ? -29.469 -4.961 -1.514 1 93.44 91 ALA B C 1
ATOM 3057 O O . ALA B 1 91 ? -28.438 -5.605 -1.276 1 93.44 91 ALA B O 1
ATOM 3058 N N . LEU B 1 92 ? -29.531 -3.729 -1.361 1 93.31 92 LEU B N 1
ATOM 3059 C CA . LEU B 1 92 ? -28.359 -2.963 -0.937 1 93.31 92 LEU B CA 1
ATOM 3060 C C . LEU B 1 92 ? -28 -3.27 0.514 1 93.31 92 LEU B C 1
ATOM 3062 O O . LEU B 1 92 ? -26.828 -3.449 0.847 1 93.31 92 LEU B O 1
ATOM 3066 N N . VAL B 1 93 ? -29 -3.344 1.346 1 92.5 93 VAL B N 1
ATOM 3067 C CA . VAL B 1 93 ? -28.797 -3.641 2.76 1 92.5 93 VAL B CA 1
ATOM 3068 C C . VAL B 1 93 ? -28.109 -5 2.91 1 92.5 93 VAL B C 1
ATOM 3070 O O . VAL B 1 93 ? -27.172 -5.148 3.701 1 92.5 93 VAL B O 1
ATOM 3073 N N . THR B 1 94 ? -28.5 -5.883 2.16 1 91.75 94 THR B N 1
ATOM 3074 C CA . THR B 1 94 ? -27.922 -7.227 2.209 1 91.75 94 THR B CA 1
ATOM 3075 C C . THR B 1 94 ? -26.438 -7.195 1.847 1 91.75 94 THR B C 1
ATOM 3077 O O . THR B 1 94 ? -25.641 -7.914 2.445 1 91.75 94 THR B O 1
ATOM 3080 N N . LYS B 1 95 ? -26.109 -6.395 0.915 1 90.81 95 LYS B N 1
ATOM 3081 C CA . LYS B 1 95 ? -24.734 -6.332 0.426 1 90.81 95 LYS B CA 1
ATOM 3082 C C . LYS B 1 95 ? -23.828 -5.613 1.422 1 90.81 95 LYS B C 1
ATOM 3084 O O . LYS B 1 95 ? -22.641 -5.938 1.538 1 90.81 95 LYS B O 1
ATOM 3089 N N . ILE B 1 96 ? -24.422 -4.672 2.105 1 91.31 96 ILE B N 1
ATOM 3090 C CA . ILE B 1 96 ? -23.578 -3.791 2.916 1 91.31 96 ILE B CA 1
ATOM 3091 C C . ILE B 1 96 ? -23.562 -4.285 4.359 1 91.31 96 ILE B C 1
ATOM 3093 O O . ILE B 1 96 ? -22.594 -4.051 5.09 1 91.31 96 ILE B O 1
ATOM 3097 N N . GLU B 1 97 ? -24.625 -4.875 4.688 1 87.06 97 GLU B N 1
ATOM 3098 C CA . GLU B 1 97 ? -24.75 -5.312 6.074 1 87.06 97 GLU B CA 1
ATOM 3099 C C . GLU B 1 97 ? -23.594 -6.215 6.477 1 87.06 97 GLU B C 1
ATOM 3101 O O . GLU B 1 97 ? -23.281 -7.191 5.789 1 87.06 97 GLU B O 1
ATOM 3106 N N . GLY B 1 98 ? -22.859 -5.867 7.488 1 86.12 98 GLY B N 1
ATOM 3107 C CA . GLY B 1 98 ? -21.766 -6.668 8.016 1 86.12 98 GLY B CA 1
ATOM 3108 C C . GLY B 1 98 ? -20.422 -6.367 7.355 1 86.12 98 GLY B C 1
ATOM 3109 O O . GLY B 1 98 ? -19.406 -6.918 7.75 1 86.12 98 GLY B O 1
ATOM 3110 N N . LYS B 1 99 ? -20.422 -5.539 6.363 1 90.19 99 LYS B N 1
ATOM 3111 C CA . LYS B 1 99 ? -19.188 -5.258 5.641 1 90.19 99 LYS B CA 1
ATOM 3112 C C . LYS B 1 99 ? -18.5 -4.016 6.199 1 90.19 99 LYS B C 1
ATOM 3114 O O . LYS B 1 99 ? -17.297 -3.826 5.996 1 90.19 99 LYS B O 1
ATOM 3119 N N . LEU B 1 100 ? -19.297 -3.23 6.883 1 91.81 100 LEU B N 1
ATOM 3120 C CA . LEU B 1 100 ? -18.75 -1.954 7.336 1 91.81 100 LEU B CA 1
ATOM 3121 C C . LEU B 1 100 ? -18.922 -1.797 8.844 1 91.81 100 LEU B C 1
ATOM 3123 O O . LEU B 1 100 ? -20.016 -1.524 9.328 1 91.81 100 LEU B O 1
ATOM 3127 N N . PRO B 1 101 ? -17.812 -1.896 9.531 1 87.94 101 PRO B N 1
ATOM 3128 C CA . PRO B 1 101 ? -17.906 -1.771 10.992 1 87.94 101 PRO B CA 1
ATOM 3129 C C . PRO B 1 101 ? -18.406 -0.391 11.43 1 87.94 101 PRO B C 1
ATOM 3131 O O . PRO B 1 101 ? -18 0.622 10.852 1 87.94 101 PRO B O 1
ATOM 3134 N N . GLY B 1 102 ? -19.312 -0.423 12.43 1 85.94 102 GLY B N 1
ATOM 3135 C CA . GLY B 1 102 ? -19.766 0.812 13.047 1 85.94 102 GLY B CA 1
ATOM 3136 C C . GLY B 1 102 ? -20.875 1.5 12.258 1 85.94 102 GLY B C 1
ATOM 3137 O O . GLY B 1 102 ? -21.109 2.695 12.438 1 85.94 102 GLY B O 1
ATOM 3138 N N . VAL B 1 103 ? -21.516 0.788 11.352 1 88.62 103 VAL B N 1
ATOM 3139 C CA . VAL B 1 103 ? -22.531 1.412 10.516 1 88.62 103 VAL B CA 1
ATOM 3140 C C . VAL B 1 103 ? -23.922 0.974 10.977 1 88.62 103 VAL B C 1
ATOM 3142 O O . VAL B 1 103 ? -24.156 -0.211 11.227 1 88.62 103 VAL B O 1
ATOM 3145 N N . VAL B 1 104 ? -24.734 1.981 11.133 1 87.25 104 VAL B N 1
ATOM 3146 C CA . VAL B 1 104 ? -26.156 1.735 11.414 1 87.25 104 VAL B CA 1
ATOM 3147 C C . VAL B 1 104 ? -26.984 2.068 10.18 1 87.25 104 VAL B C 1
ATOM 3149 O O . VAL B 1 104 ? -26.844 3.148 9.602 1 87.25 104 VAL B O 1
ATOM 3152 N N . LEU B 1 105 ? -27.812 1.073 9.758 1 89.38 105 LEU B N 1
ATOM 3153 C CA . LEU B 1 105 ? -28.672 1.24 8.594 1 89.38 105 LEU B CA 1
ATOM 3154 C C . LEU B 1 105 ? -30.094 1.609 9.023 1 89.38 105 LEU B C 1
ATOM 3156 O O . LEU B 1 105 ? -30.672 0.954 9.891 1 89.38 105 LEU B O 1
ATOM 3160 N N . MET B 1 106 ? -30.578 2.668 8.422 1 87.94 106 MET B N 1
ATOM 3161 C CA . MET B 1 106 ? -31.922 3.104 8.742 1 87.94 106 MET B CA 1
ATOM 3162 C C . MET B 1 106 ? -32.688 3.443 7.473 1 87.94 106 MET B C 1
ATOM 3164 O O . MET B 1 106 ? -32.156 4.047 6.547 1 87.94 106 MET B O 1
ATOM 3168 N N . GLU B 1 107 ? -33.875 2.893 7.402 1 87.5 107 GLU B N 1
ATOM 3169 C CA . GLU B 1 107 ? -34.75 3.305 6.316 1 87.5 107 GLU B CA 1
ATOM 3170 C C . GLU B 1 107 ? -35.688 4.418 6.762 1 87.5 107 GLU B C 1
ATOM 3172 O O . GLU B 1 107 ? -36.469 4.246 7.715 1 87.5 107 GLU B O 1
ATOM 3177 N N . VAL B 1 108 ? -35.594 5.559 6.18 1 81.44 108 VAL B N 1
ATOM 3178 C CA . VAL B 1 108 ? -36.406 6.711 6.516 1 81.44 108 VAL B CA 1
ATOM 3179 C C . VAL B 1 108 ? -37.031 7.293 5.246 1 81.44 108 VAL B C 1
ATOM 3181 O O . VAL B 1 108 ? -36.312 7.746 4.352 1 81.44 108 VAL B O 1
ATOM 3184 N N . GLY B 1 109 ? -38.406 7.332 5.16 1 82.81 109 GLY B N 1
ATOM 3185 C CA . GLY B 1 109 ? -39.094 7.949 4.039 1 82.81 109 GLY B CA 1
ATOM 3186 C C . GLY B 1 109 ? -38.75 7.297 2.707 1 82.81 109 GLY B C 1
ATOM 3187 O O . GLY B 1 109 ? -38.562 7.984 1.702 1 82.81 109 GLY B O 1
ATOM 3188 N N . GLY B 1 110 ? -38.406 6.066 2.73 1 81 110 GLY B N 1
ATOM 3189 C CA . GLY B 1 110 ? -38.125 5.344 1.501 1 81 110 GLY B CA 1
ATOM 3190 C C . GLY B 1 110 ? -36.656 5.434 1.086 1 81 110 GLY B C 1
ATOM 3191 O O . GLY B 1 110 ? -36.281 4.926 0.029 1 81 110 GLY B O 1
ATOM 3192 N N . LEU B 1 111 ? -35.906 6.09 1.949 1 86.88 111 LEU B N 1
ATOM 3193 C CA . LEU B 1 111 ? -34.5 6.211 1.695 1 86.88 111 LEU B CA 1
ATOM 3194 C C . LEU B 1 111 ? -33.688 5.41 2.715 1 86.88 111 LEU B C 1
ATOM 3196 O O . LEU B 1 111 ? -34.125 5.25 3.861 1 86.88 111 LEU B O 1
ATOM 3200 N N . LEU B 1 112 ? -32.656 4.84 2.139 1 88.56 112 LEU B N 1
ATOM 3201 C CA . LEU B 1 112 ? -31.75 4.18 3.057 1 88.56 112 LEU B CA 1
ATOM 3202 C C . LEU B 1 112 ? -30.703 5.16 3.574 1 88.56 112 LEU B C 1
ATOM 3204 O O . LEU B 1 112 ? -30.078 5.879 2.791 1 88.56 112 LEU B O 1
ATOM 3208 N N . ARG B 1 113 ? -30.641 5.219 4.824 1 86.56 113 ARG B N 1
ATOM 3209 C CA . ARG B 1 113 ? -29.641 6.062 5.469 1 86.56 113 ARG B CA 1
ATOM 3210 C C . ARG B 1 113 ? -28.641 5.223 6.27 1 86.56 113 ARG B C 1
ATOM 3212 O O . ARG B 1 113 ? -29.047 4.344 7.031 1 86.56 113 ARG B O 1
ATOM 3219 N N . LEU B 1 114 ? -27.359 5.469 5.895 1 88.19 114 LEU B N 1
ATOM 3220 C CA . LEU B 1 114 ? -26.297 4.848 6.672 1 88.19 114 LEU B CA 1
ATOM 3221 C C . LEU B 1 114 ? -25.625 5.871 7.582 1 88.19 114 LEU B C 1
ATOM 3223 O O . LEU B 1 114 ? -25.188 6.93 7.121 1 88.19 114 LEU B O 1
ATOM 3227 N N . LYS B 1 115 ? -25.625 5.609 8.875 1 84.31 115 LYS B N 1
ATOM 3228 C CA . LYS B 1 115 ? -24.938 6.445 9.852 1 84.31 115 LYS B CA 1
ATOM 3229 C C . LYS B 1 115 ? -23.75 5.707 10.461 1 84.31 115 LYS B C 1
ATOM 3231 O O . LYS B 1 115 ? -23.891 4.586 10.953 1 84.31 115 LYS B O 1
ATOM 3236 N N . ILE B 1 116 ? -22.641 6.32 10.273 1 79.38 116 ILE B N 1
ATOM 3237 C CA . ILE B 1 116 ? -21.438 5.711 10.82 1 79.38 116 ILE B CA 1
ATOM 3238 C C . ILE B 1 116 ? -21.188 6.219 12.234 1 79.38 116 ILE B C 1
ATOM 3240 O O . ILE B 1 116 ? -21.031 7.422 12.453 1 79.38 116 ILE B O 1
ATOM 3244 N N . VAL B 1 117 ? -21.219 5.391 13.172 1 69.44 117 VAL B N 1
ATOM 3245 C CA . VAL B 1 117 ? -21.172 5.758 14.578 1 69.44 117 VAL B CA 1
ATOM 3246 C C . VAL B 1 117 ? -19.828 5.363 15.18 1 69.44 117 VAL B C 1
ATOM 3248 O O . VAL B 1 117 ? -19.625 5.453 16.391 1 69.44 117 VAL B O 1
ATOM 3251 N N . THR B 1 118 ? -18.875 5.086 14.297 1 61.78 118 THR B N 1
ATOM 3252 C CA . THR B 1 118 ? -17.594 4.668 14.875 1 61.78 118 THR B CA 1
ATOM 3253 C C . THR B 1 118 ? -16.922 5.836 15.586 1 61.78 118 THR B C 1
ATOM 3255 O O . THR B 1 118 ? -17.031 6.984 15.164 1 61.78 118 THR B O 1
ATOM 3258 N N . ARG B 1 119 ? -16.391 5.574 16.875 1 57.56 119 ARG B N 1
ATOM 3259 C CA . ARG B 1 119 ? -15.656 6.586 17.625 1 57.56 119 ARG B CA 1
ATOM 3260 C C . ARG B 1 119 ? -14.438 7.07 16.844 1 57.56 119 ARG B C 1
ATOM 3262 O O . ARG B 1 119 ? -13.797 6.289 16.125 1 57.56 119 ARG B O 1
ATOM 3269 N N . GLU B 1 120 ? -14.297 8.305 16.594 1 55.75 120 GLU B N 1
ATOM 3270 C CA . GLU B 1 120 ? -13.227 8.977 15.867 1 55.75 120 GLU B CA 1
ATOM 3271 C C . GLU B 1 120 ? -11.859 8.602 16.438 1 55.75 120 GLU B C 1
ATOM 3273 O O . GLU B 1 120 ? -10.828 8.844 15.797 1 55.75 120 GLU B O 1
ATOM 3278 N N . ASP B 1 121 ? -11.859 7.957 17.656 1 60.59 121 ASP B N 1
ATOM 3279 C CA . ASP B 1 121 ? -10.586 7.797 18.344 1 60.59 121 ASP B CA 1
ATOM 3280 C C . ASP B 1 121 ? -10.023 6.391 18.141 1 60.59 121 ASP B C 1
ATOM 3282 O O . ASP B 1 121 ? -9.227 5.91 18.938 1 60.59 121 ASP B O 1
ATOM 3286 N N . VAL B 1 122 ? -10.398 5.855 17.031 1 69.62 122 VAL B N 1
ATOM 3287 C CA . VAL B 1 122 ? -9.859 4.508 16.875 1 69.62 122 VAL B CA 1
ATOM 3288 C C . VAL B 1 122 ? -8.344 4.582 16.656 1 69.62 122 VAL B C 1
ATOM 3290 O O . VAL B 1 122 ? -7.871 5.359 15.828 1 69.62 122 VAL B O 1
ATOM 3293 N N . ASP B 1 123 ? -7.637 3.699 17.5 1 83.69 123 ASP B N 1
ATOM 3294 C CA . ASP B 1 123 ? -6.191 3.506 17.422 1 83.69 123 ASP B CA 1
ATOM 3295 C C . ASP B 1 123 ? -5.805 2.668 16.219 1 83.69 123 ASP B C 1
ATOM 3297 O O . ASP B 1 123 ? -6.191 1.502 16.109 1 83.69 123 ASP B O 1
ATOM 3301 N N . ILE B 1 124 ? -5.148 3.186 15.297 1 90 124 ILE B N 1
ATOM 3302 C CA . ILE B 1 124 ? -4.719 2.527 14.062 1 90 124 ILE B CA 1
ATOM 3303 C C . ILE B 1 124 ? -3.916 1.272 14.406 1 90 124 ILE B C 1
ATOM 3305 O O . ILE B 1 124 ? -3.975 0.276 13.68 1 90 124 ILE B O 1
ATOM 3309 N N . ASP B 1 125 ? -3.215 1.22 15.539 1 91.69 125 ASP B N 1
ATOM 3310 C CA . ASP B 1 125 ? -2.461 0.045 15.961 1 91.69 125 ASP B CA 1
ATOM 3311 C C . ASP B 1 125 ? -3.391 -1.135 16.234 1 91.69 125 ASP B C 1
ATOM 3313 O O . ASP B 1 125 ? -3.08 -2.273 15.883 1 91.69 125 ASP B O 1
ATOM 3317 N N . GLU B 1 126 ? -4.457 -0.776 16.812 1 92.25 126 GLU B N 1
ATOM 3318 C CA . GLU B 1 126 ? -5.418 -1.829 17.125 1 92.25 126 GLU B CA 1
ATOM 3319 C C . GLU B 1 126 ? -6.066 -2.385 15.859 1 92.25 126 GLU B C 1
ATOM 3321 O O . GLU B 1 126 ? -6.277 -3.596 15.75 1 92.25 126 GLU B O 1
ATOM 3326 N N . ALA B 1 127 ? -6.441 -1.53 14.977 1 92.94 127 ALA B N 1
ATOM 3327 C CA . ALA B 1 127 ? -7.043 -1.958 13.719 1 92.94 127 ALA B CA 1
ATOM 3328 C C . ALA B 1 127 ? -6.098 -2.869 12.938 1 92.94 127 ALA B C 1
ATOM 3330 O O . ALA B 1 127 ? -6.496 -3.939 12.477 1 92.94 127 ALA B O 1
ATOM 3331 N N . VAL B 1 128 ? -4.84 -2.506 12.859 1 96.62 128 VAL B N 1
ATOM 3332 C CA . VAL B 1 128 ? -3.846 -3.268 12.109 1 96.62 128 VAL B CA 1
ATOM 3333 C C . VAL B 1 128 ? -3.566 -4.59 12.82 1 96.62 128 VAL B C 1
ATOM 3335 O O . VAL B 1 128 ? -3.4 -5.625 12.172 1 96.62 128 VAL B O 1
ATOM 3338 N N . ARG B 1 129 ? -3.512 -4.57 14.125 1 96.44 129 ARG B N 1
ATOM 3339 C CA . ARG B 1 129 ? -3.322 -5.801 14.883 1 96.44 129 ARG B CA 1
ATOM 3340 C C . ARG B 1 129 ? -4.461 -6.781 14.625 1 96.44 129 ARG B C 1
ATOM 3342 O O . ARG B 1 129 ? -4.234 -7.988 14.5 1 96.44 129 ARG B O 1
ATOM 3349 N N . SER B 1 130 ? -5.648 -6.285 14.609 1 96.81 130 SER B N 1
ATOM 3350 C CA . SER B 1 130 ? -6.801 -7.129 14.312 1 96.81 130 SER B CA 1
ATOM 3351 C C . SER B 1 130 ? -6.699 -7.746 12.922 1 96.81 130 SER B C 1
ATOM 3353 O O . SER B 1 130 ? -7.008 -8.922 12.734 1 96.81 130 SER B O 1
ATOM 3355 N N . MET B 1 131 ? -6.297 -6.996 11.93 1 98 131 MET B N 1
ATOM 3356 C CA . MET B 1 131 ? -6.086 -7.535 10.594 1 98 131 MET B CA 1
ATOM 3357 C C . MET B 1 131 ? -5.051 -8.656 10.609 1 98 131 MET B C 1
ATOM 3359 O O . MET B 1 131 ? -5.27 -9.719 10.031 1 98 131 MET B O 1
ATOM 3363 N N . TYR B 1 132 ? -3.965 -8.367 11.328 1 98.62 132 TYR B N 1
ATOM 3364 C CA . TYR B 1 132 ? -2.906 -9.367 11.398 1 98.62 132 TYR B CA 1
ATOM 3365 C C . TYR B 1 132 ? -3.412 -10.648 12.039 1 98.62 132 TYR B C 1
ATOM 3367 O O . TYR B 1 132 ? -3.139 -11.75 11.555 1 98.62 132 TYR B O 1
ATOM 3375 N N . THR B 1 133 ? -4.098 -10.469 13.141 1 98.62 133 THR B N 1
ATOM 3376 C CA . THR B 1 133 ? -4.621 -11.641 13.836 1 98.62 133 THR B CA 1
ATOM 3377 C C . THR B 1 133 ? -5.496 -12.477 12.898 1 98.62 133 THR B C 1
ATOM 3379 O O . THR B 1 133 ? -5.453 -13.703 12.938 1 98.62 133 THR B O 1
ATOM 3382 N N . THR B 1 134 ? -6.293 -11.812 12.102 1 98.62 134 THR B N 1
ATOM 3383 C CA . THR B 1 134 ? -7.145 -12.492 11.133 1 98.62 134 THR B CA 1
ATOM 3384 C C . THR B 1 134 ? -6.305 -13.211 10.086 1 98.62 134 THR B C 1
ATOM 3386 O O . THR B 1 134 ? -6.543 -14.383 9.789 1 98.62 134 THR B O 1
ATOM 3389 N N . VAL B 1 135 ? -5.293 -12.562 9.539 1 98.81 135 VAL B N 1
ATOM 3390 C CA . VAL B 1 135 ? -4.406 -13.156 8.539 1 98.81 135 VAL B CA 1
ATOM 3391 C C . VAL B 1 135 ? -3.65 -14.336 9.156 1 98.81 135 VAL B C 1
ATOM 3393 O O . VAL B 1 135 ? -3.463 -15.367 8.508 1 98.81 135 VAL B O 1
ATOM 3396 N N . ASP B 1 136 ? -3.221 -14.109 10.391 1 98.62 136 ASP B N 1
ATOM 3397 C CA . ASP B 1 136 ? -2.529 -15.164 11.125 1 98.62 136 ASP B CA 1
ATOM 3398 C C . ASP B 1 136 ? -3.393 -16.422 11.227 1 98.62 136 ASP B C 1
ATOM 3400 O O . ASP B 1 136 ? -2.912 -17.531 11 1 98.62 136 ASP B O 1
ATOM 3404 N N . ALA B 1 137 ? -4.594 -16.203 11.539 1 98.62 137 ALA B N 1
ATOM 3405 C CA . ALA B 1 137 ? -5.531 -17.312 11.648 1 98.62 137 ALA B CA 1
ATOM 3406 C C . ALA B 1 137 ? -5.754 -17.984 10.289 1 98.62 137 ALA B C 1
ATOM 3408 O O . ALA B 1 137 ? -5.789 -19.219 10.188 1 98.62 137 ALA B O 1
ATOM 3409 N N . MET B 1 138 ? -5.977 -17.203 9.242 1 98.5 138 MET B N 1
ATOM 3410 C CA . MET B 1 138 ? -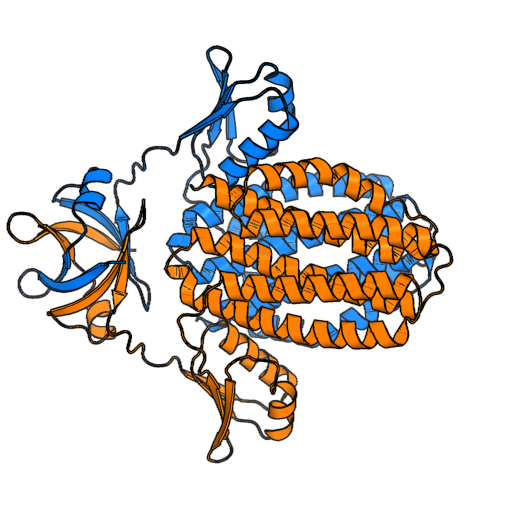6.137 -17.734 7.891 1 98.5 138 MET B CA 1
ATOM 3411 C C . MET B 1 138 ? -4.953 -18.625 7.516 1 98.5 138 MET B C 1
ATOM 3413 O O . MET B 1 138 ? -5.141 -19.719 6.984 1 98.5 138 MET B O 1
ATOM 3417 N N . PHE B 1 139 ? -3.77 -18.094 7.797 1 98.5 139 PHE B N 1
ATOM 3418 C CA . PHE B 1 139 ? -2.547 -18.797 7.445 1 98.5 139 PHE B CA 1
ATOM 3419 C C . PHE B 1 139 ? -2.441 -20.109 8.219 1 98.5 139 PHE B C 1
ATOM 3421 O O . PHE B 1 139 ? -2.117 -21.156 7.641 1 98.5 139 PHE B O 1
ATOM 3428 N N . ALA B 1 140 ? -2.717 -20.109 9.508 1 97.94 140 ALA B N 1
ATOM 3429 C CA . ALA B 1 140 ? -2.686 -21.297 10.344 1 97.94 140 ALA B CA 1
ATOM 3430 C C . ALA B 1 140 ? -3.66 -22.359 9.828 1 97.94 140 ALA B C 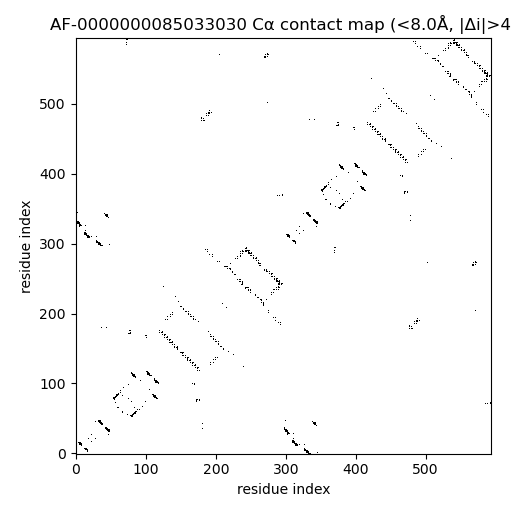1
ATOM 3432 O O . ALA B 1 140 ? -3.33 -23.547 9.773 1 97.94 140 ALA B O 1
ATOM 3433 N N . LEU B 1 141 ? -4.855 -21.938 9.484 1 98.06 141 LEU B N 1
ATOM 3434 C CA . LEU B 1 141 ? -5.863 -22.859 8.961 1 98.06 141 LEU B CA 1
ATOM 3435 C C . LEU B 1 141 ? -5.414 -23.469 7.633 1 98.06 141 LEU B C 1
ATOM 3437 O O . LEU B 1 141 ? -5.656 -24.641 7.367 1 98.06 141 LEU B O 1
ATOM 3441 N N . PHE B 1 142 ? -4.797 -22.641 6.77 1 98.12 142 PHE B N 1
ATOM 3442 C CA . PHE B 1 142 ? -4.305 -23.156 5.496 1 98.12 142 PHE B CA 1
ATOM 3443 C C . PHE B 1 142 ? -3.256 -24.234 5.715 1 98.12 142 PHE B C 1
ATOM 3445 O O . PHE B 1 142 ? -3.271 -25.266 5.043 1 98.12 142 PHE B O 1
ATOM 3452 N N . LEU B 1 143 ? -2.324 -24 6.695 1 97.38 143 LEU B N 1
ATOM 3453 C CA . LEU B 1 143 ? -1.318 -25 7.035 1 97.38 143 LEU B CA 1
ATOM 3454 C C . LEU B 1 143 ? -1.977 -26.281 7.527 1 97.38 143 LEU B C 1
ATOM 3456 O O . LEU B 1 143 ? -1.538 -27.375 7.18 1 97.38 143 LEU B O 1
ATOM 3460 N N . GLN B 1 144 ? -3.004 -26.156 8.297 1 96.5 144 GLN B N 1
ATOM 3461 C CA . GLN B 1 144 ? -3.742 -27.328 8.758 1 96.5 144 GLN B CA 1
ATOM 3462 C C . GLN B 1 144 ? -4.418 -28.047 7.602 1 96.5 144 GLN B C 1
ATOM 3464 O O . GLN B 1 144 ? -4.457 -29.281 7.57 1 96.5 144 GLN B O 1
ATOM 3469 N N . MET B 1 145 ? -4.949 -27.25 6.723 1 95.56 145 MET B N 1
ATOM 3470 C CA . MET B 1 145 ? -5.609 -27.797 5.543 1 95.56 145 MET B CA 1
ATOM 3471 C C . MET B 1 145 ? -4.652 -28.688 4.758 1 95.56 145 MET B C 1
ATOM 3473 O O . MET B 1 145 ? -5.051 -29.75 4.254 1 95.56 145 MET B O 1
ATOM 3477 N N . LEU B 1 146 ? -3.369 -28.328 4.691 1 94.75 146 LEU B N 1
ATOM 3478 C CA . LEU B 1 146 ? -2.357 -29.078 3.959 1 94.75 146 LEU B CA 1
ATOM 3479 C C . LEU B 1 146 ? -2.047 -30.406 4.656 1 94.75 146 LEU B C 1
ATOM 3481 O O . LEU B 1 146 ? -1.447 -31.297 4.062 1 94.75 146 LEU B O 1
ATOM 3485 N N . SER B 1 147 ? -2.492 -30.5 5.879 1 91.25 147 SER B N 1
ATOM 3486 C CA . SER B 1 147 ? -2.291 -31.734 6.633 1 91.25 147 SER B CA 1
ATOM 3487 C C . SER B 1 147 ? -3.51 -32.656 6.535 1 91.25 147 SER B C 1
ATOM 3489 O O . SER B 1 147 ? -3.469 -33.812 6.977 1 91.25 147 SER B O 1
ATOM 3491 N N . GLY B 1 148 ? -4.633 -32.219 6.02 1 85.62 148 GLY B N 1
ATOM 3492 C CA . GLY B 1 148 ? -5.859 -33 5.859 1 85.62 148 GLY B CA 1
ATOM 3493 C C . GLY B 1 148 ? -7.094 -32.25 6.348 1 85.62 148 GLY B C 1
ATOM 3494 O O . GLY B 1 148 ? -6.98 -31.281 7.109 1 85.62 148 GLY B O 1
ATOM 3495 N N . GLY B 1 149 ? -8.375 -32.656 5.875 1 79.5 149 GLY B N 1
ATOM 3496 C CA . GLY B 1 149 ? -9.625 -32.031 6.258 1 79.5 149 GLY B CA 1
ATOM 3497 C C . GLY B 1 149 ? -9.867 -30.719 5.547 1 79.5 149 GLY B C 1
ATOM 3498 O O . GLY B 1 149 ? -10.375 -29.766 6.145 1 79.5 149 GLY B O 1
ATOM 3499 N N . ALA B 1 150 ? -9.656 -30.75 4.355 1 83.81 150 ALA B N 1
ATOM 3500 C CA . ALA B 1 150 ? -9.469 -29.531 3.559 1 83.81 150 ALA B CA 1
ATOM 3501 C C . ALA B 1 150 ? -10.758 -28.703 3.506 1 83.81 150 ALA B C 1
ATOM 3503 O O . ALA B 1 150 ? -10.727 -27.5 3.729 1 83.81 150 ALA B O 1
ATOM 3504 N N . LEU B 1 151 ? -11.898 -29.328 3.445 1 87.19 151 LEU B N 1
ATOM 3505 C CA . LEU B 1 151 ? -13.133 -28.594 3.197 1 87.19 151 LEU B CA 1
ATOM 3506 C C . LEU B 1 151 ? -13.516 -27.75 4.406 1 87.19 151 LEU B C 1
ATOM 3508 O O . LEU B 1 151 ? -13.914 -26.594 4.262 1 87.19 151 LEU B O 1
ATOM 3512 N N . LYS B 1 152 ? -13.438 -28.281 5.59 1 91.5 152 LYS B N 1
ATOM 3513 C CA . LYS B 1 152 ? -13.789 -27.562 6.809 1 91.5 152 LYS B CA 1
ATOM 3514 C C . LYS B 1 152 ? -12.906 -26.344 7 1 91.5 152 LYS B C 1
ATOM 3516 O O . LYS B 1 152 ? -13.406 -25.25 7.32 1 91.5 152 LYS B O 1
ATOM 3521 N N . TYR B 1 153 ? -11.656 -26.5 6.793 1 95.31 153 TYR B N 1
ATOM 3522 C CA . TYR B 1 153 ? -10.719 -25.391 6.969 1 95.31 153 TYR B CA 1
ATOM 3523 C C . TYR B 1 153 ? -10.922 -24.328 5.895 1 95.31 153 TYR B C 1
ATOM 3525 O O . TYR B 1 153 ? -10.82 -23.125 6.172 1 95.31 153 TYR B O 1
ATOM 3533 N N . ALA B 1 154 ? -11.25 -24.766 4.688 1 96.12 154 ALA B N 1
ATOM 3534 C CA . ALA B 1 154 ? -11.469 -23.828 3.588 1 96.12 154 ALA B CA 1
ATOM 3535 C C . ALA B 1 154 ? -12.648 -22.906 3.883 1 96.12 154 ALA B C 1
ATOM 3537 O O . ALA B 1 154 ? -12.602 -21.703 3.592 1 96.12 154 ALA B O 1
ATOM 3538 N N . GLU B 1 155 ? -13.688 -23.453 4.43 1 95.88 155 GLU B N 1
ATOM 3539 C CA . GLU B 1 155 ? -14.859 -22.656 4.785 1 95.88 155 GLU B CA 1
ATOM 3540 C C . GLU B 1 155 ? -14.516 -21.609 5.836 1 95.88 155 GLU B C 1
ATOM 3542 O O . GLU B 1 155 ? -14.961 -20.469 5.746 1 95.88 155 GLU B O 1
ATOM 3547 N N . GLU B 1 156 ? -13.773 -22.016 6.762 1 97.06 156 GLU B N 1
ATOM 3548 C CA . GLU B 1 156 ? -13.367 -21.078 7.809 1 97.06 156 GLU B CA 1
ATOM 3549 C C . GLU B 1 156 ? -12.453 -20 7.246 1 97.06 156 GLU B C 1
ATOM 3551 O O . GLU B 1 156 ? -12.539 -18.844 7.656 1 97.06 156 GLU B O 1
ATOM 3556 N N . ILE B 1 157 ? -11.539 -20.359 6.355 1 97.75 157 ILE B N 1
ATOM 3557 C CA . ILE B 1 157 ? -10.656 -19.391 5.723 1 97.75 157 ILE B CA 1
ATOM 3558 C C . ILE B 1 157 ? -11.484 -18.375 4.941 1 97.75 157 ILE B C 1
ATOM 3560 O O . ILE B 1 157 ? -11.195 -17.172 4.969 1 97.75 157 ILE B O 1
ATOM 3564 N N . LEU B 1 158 ? -12.539 -18.844 4.277 1 95.88 158 LEU B N 1
ATOM 3565 C CA . LEU B 1 158 ? -13.422 -17.953 3.535 1 95.88 158 LEU B CA 1
ATOM 3566 C C . LEU B 1 158 ? -14.109 -16.969 4.473 1 95.88 158 LEU B C 1
ATOM 3568 O O . LEU B 1 158 ? -14.219 -15.773 4.152 1 95.88 158 LEU B O 1
ATOM 3572 N N . ARG B 1 159 ? -14.547 -17.438 5.57 1 95.81 159 ARG B N 1
ATOM 3573 C CA . ARG B 1 159 ? -15.18 -16.578 6.562 1 95.81 159 ARG B CA 1
ATOM 3574 C C . ARG B 1 159 ? -14.203 -15.523 7.07 1 95.81 159 ARG B C 1
ATOM 3576 O O . ARG B 1 159 ? -14.562 -14.352 7.215 1 95.81 159 ARG B O 1
ATOM 3583 N N . LEU B 1 160 ? -13.031 -15.961 7.363 1 97.12 160 LEU B N 1
ATOM 3584 C CA . LEU B 1 160 ? -12.016 -15.039 7.859 1 97.12 160 LEU B CA 1
ATOM 3585 C C . LEU B 1 160 ? -11.648 -14.016 6.789 1 97.12 160 LEU B C 1
ATOM 3587 O O . LEU B 1 160 ? -11.328 -12.867 7.105 1 97.12 160 LEU B O 1
ATOM 3591 N N . ASP B 1 161 ? -11.695 -14.484 5.535 1 96.62 161 ASP B N 1
ATOM 3592 C CA . ASP B 1 161 ? -11.438 -13.547 4.441 1 96.62 161 ASP B CA 1
ATOM 3593 C C . ASP B 1 161 ? -12.461 -12.414 4.438 1 96.62 161 ASP B C 1
ATOM 3595 O O . ASP B 1 161 ? -12.109 -11.258 4.191 1 96.62 161 ASP B O 1
ATOM 3599 N N . ASP B 1 162 ? -13.695 -12.719 4.711 1 95 162 ASP B N 1
ATOM 3600 C CA . ASP B 1 162 ? -14.734 -11.703 4.828 1 95 162 ASP B CA 1
ATOM 3601 C C . ASP B 1 162 ? -14.438 -10.742 5.977 1 95 162 ASP B C 1
ATOM 3603 O O . ASP B 1 162 ? -14.609 -9.531 5.844 1 95 162 ASP B O 1
ATOM 3607 N N . GLN B 1 163 ? -14.039 -11.297 7.059 1 96.38 163 GLN B N 1
ATOM 3608 C CA . GLN B 1 163 ? -13.688 -10.492 8.219 1 96.38 163 GLN B CA 1
ATOM 3609 C C . GLN B 1 163 ? -12.5 -9.578 7.918 1 96.38 163 GLN B C 1
ATOM 3611 O O . GLN B 1 163 ? -12.477 -8.422 8.328 1 96.38 163 GLN B O 1
ATOM 3616 N N . LEU B 1 164 ? -11.523 -10.109 7.242 1 97.69 164 LEU B N 1
ATOM 3617 C CA . LEU B 1 164 ? -10.352 -9.32 6.871 1 97.69 164 LEU B CA 1
ATOM 3618 C C . LEU B 1 164 ? -10.75 -8.141 5.996 1 97.69 164 LEU B C 1
ATOM 3620 O O . LEU B 1 164 ? -10.227 -7.035 6.164 1 97.69 164 LEU B O 1
ATOM 3624 N N . ASP B 1 165 ? -11.68 -8.359 5.078 1 94.88 165 ASP B N 1
A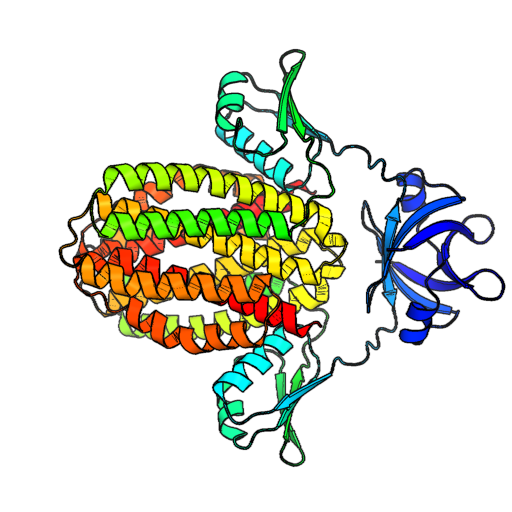TOM 3625 C CA . ASP B 1 165 ? -12.164 -7.289 4.211 1 94.88 165 ASP B CA 1
ATOM 3626 C C . ASP B 1 165 ? -12.781 -6.152 5.027 1 94.88 165 ASP B C 1
ATOM 3628 O O . ASP B 1 165 ? -12.523 -4.977 4.754 1 94.88 165 ASP B O 1
ATOM 3632 N N . LYS B 1 166 ? -13.547 -6.484 6.023 1 94.12 166 LYS B N 1
ATOM 3633 C CA . LYS B 1 166 ? -14.156 -5.492 6.906 1 94.12 166 LYS B CA 1
ATOM 3634 C C . LYS B 1 166 ? -13.094 -4.676 7.637 1 94.12 166 LYS B C 1
ATOM 3636 O O . LYS B 1 166 ? -13.195 -3.449 7.711 1 94.12 166 LYS B O 1
ATOM 3641 N N . LEU B 1 167 ? -12.195 -5.371 8.133 1 95.38 167 LEU B N 1
ATOM 3642 C CA . LEU B 1 167 ? -11.141 -4.711 8.891 1 95.38 167 LEU B CA 1
ATOM 3643 C C . LEU B 1 167 ? -10.289 -3.83 7.977 1 95.38 167 LEU B C 1
ATOM 3645 O O . LEU B 1 167 ? -9.805 -2.777 8.398 1 95.38 167 LEU B O 1
ATOM 3649 N N . TYR B 1 168 ? -10.172 -4.305 6.777 1 96.5 168 TYR B N 1
ATOM 3650 C CA . TYR B 1 168 ? -9.453 -3.518 5.777 1 96.5 168 TYR B CA 1
ATOM 3651 C C . TYR B 1 168 ? -10.133 -2.17 5.559 1 96.5 168 TYR B C 1
ATOM 3653 O O . TYR B 1 168 ? -9.477 -1.124 5.625 1 96.5 168 TYR B O 1
AT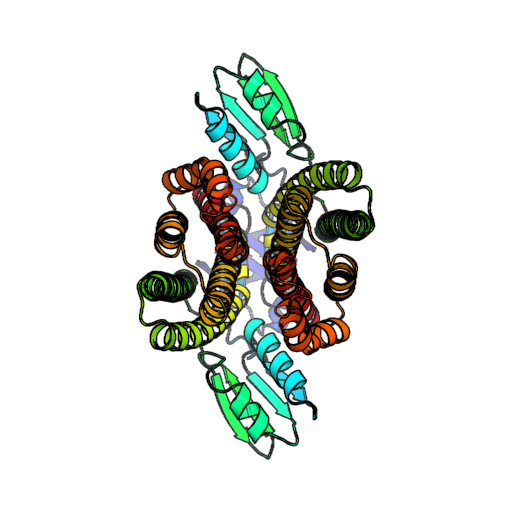OM 3661 N N . PHE B 1 169 ? 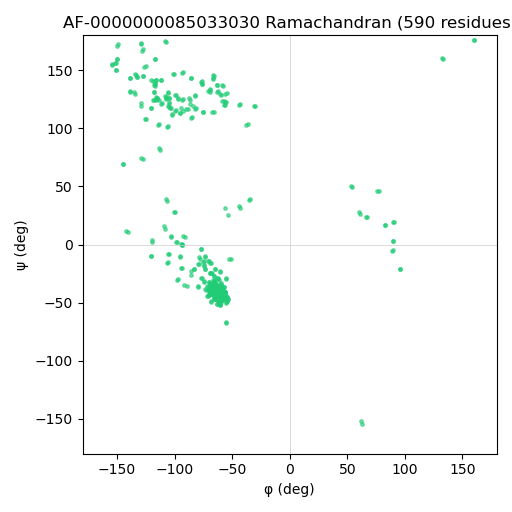-11.422 -2.178 5.297 1 93.19 169 PHE B N 1
ATOM 3662 C CA . PHE B 1 169 ? -12.164 -0.942 5.098 1 93.19 169 PHE B CA 1
ATOM 3663 C C . PHE B 1 169 ? -12.078 -0.054 6.336 1 93.19 169 PHE B C 1
ATOM 3665 O O . PHE B 1 169 ? -11.852 1.152 6.223 1 93.19 169 PHE B O 1
ATOM 3672 N N . PHE B 1 170 ? -12.203 -0.643 7.434 1 93 170 PHE B N 1
ATOM 3673 C CA . PHE B 1 170 ? -12.156 0.069 8.703 1 93 170 PHE B CA 1
ATOM 3674 C C . PHE B 1 170 ? -10.789 0.705 8.922 1 93 170 PHE B C 1
ATOM 3676 O O . PHE B 1 170 ? -10.695 1.848 9.375 1 93 170 PHE B O 1
ATOM 3683 N N . SER B 1 171 ? -9.789 0.004 8.633 1 95.19 171 SER B N 1
ATOM 3684 C CA . SER B 1 171 ? -8.43 0.499 8.82 1 95.19 171 SER B CA 1
ATOM 3685 C C . SER B 1 171 ? -8.133 1.68 7.898 1 95.19 171 SER B C 1
ATOM 3687 O O . SER B 1 171 ? -7.559 2.68 8.328 1 95.19 171 SER B O 1
ATOM 3689 N N . LEU B 1 172 ? -8.57 1.548 6.668 1 93.62 172 LEU B N 1
ATOM 3690 C CA . LEU B 1 172 ? -8.352 2.652 5.738 1 93.62 172 LEU B CA 1
ATOM 3691 C C . LEU B 1 172 ? -9.141 3.887 6.172 1 93.62 172 LEU B C 1
ATOM 3693 O O . LEU B 1 172 ? -8.648 5.012 6.055 1 93.62 172 LEU B O 1
ATOM 3697 N N . ARG B 1 173 ? -10.336 3.723 6.672 1 90.75 173 ARG B N 1
ATOM 3698 C CA . ARG B 1 173 ? -11.117 4.828 7.223 1 90.75 173 ARG B CA 1
ATOM 3699 C C . ARG B 1 173 ? -10.375 5.5 8.375 1 90.75 173 ARG B C 1
ATOM 3701 O O . ARG B 1 173 ? -10.305 6.727 8.445 1 90.75 173 ARG B O 1
ATOM 3708 N N . THR B 1 174 ? -9.859 4.668 9.203 1 90.19 174 THR B N 1
ATOM 3709 C CA . THR B 1 174 ? -9.117 5.18 10.352 1 90.19 174 THR B CA 1
ATOM 3710 C C . THR B 1 174 ? -7.918 6.008 9.898 1 90.19 174 THR B C 1
ATOM 3712 O O . THR B 1 174 ? -7.652 7.078 10.445 1 90.19 174 THR B O 1
ATOM 3715 N N . VAL B 1 175 ? -7.23 5.527 8.93 1 91.25 175 VAL B N 1
ATOM 3716 C CA . VAL B 1 175 ? -6.094 6.258 8.383 1 91.25 175 VAL B CA 1
ATOM 3717 C C . VAL B 1 175 ? -6.562 7.602 7.824 1 91.25 175 VAL B C 1
ATOM 3719 O O . VAL B 1 175 ? -6.027 8.648 8.188 1 91.25 175 VAL B O 1
ATOM 3722 N N . LYS B 1 176 ? -7.586 7.574 6.992 1 85.94 176 LYS B N 1
ATOM 3723 C CA . LYS B 1 176 ? -8.055 8.773 6.309 1 85.94 176 LYS B CA 1
ATOM 3724 C C . LYS B 1 176 ? -8.531 9.828 7.305 1 85.94 176 LYS B C 1
ATOM 3726 O O . LYS B 1 176 ? -8.344 11.023 7.094 1 85.94 176 LYS B O 1
ATOM 3731 N N . ARG B 1 177 ? -9.008 9.445 8.359 1 81.5 177 ARG B N 1
ATOM 3732 C CA . ARG B 1 177 ? -9.555 10.367 9.352 1 81.5 177 ARG B CA 1
ATOM 3733 C C . ARG B 1 177 ? -8.445 10.93 10.234 1 81.5 177 ARG B C 1
ATOM 3735 O O . ARG B 1 177 ? -8.602 12.008 10.812 1 81.5 177 ARG B O 1
ATOM 3742 N N . ASN B 1 178 ? -7.32 10.18 10.258 1 80.31 178 ASN B N 1
ATOM 3743 C CA . ASN B 1 178 ? -6.363 10.562 11.289 1 80.31 178 ASN B CA 1
ATOM 3744 C C . ASN B 1 178 ? -5.02 10.961 10.695 1 80.31 178 ASN B C 1
ATOM 3746 O O . ASN B 1 178 ? -4.164 11.508 11.391 1 80.31 178 ASN B O 1
ATOM 3750 N N . ILE B 1 179 ? -4.816 10.75 9.492 1 81.94 179 ILE B N 1
ATOM 3751 C CA . ILE B 1 179 ? -3.498 10.859 8.875 1 81.94 179 ILE B CA 1
ATOM 3752 C C . ILE B 1 179 ? -2.988 12.289 8.984 1 81.94 179 ILE B C 1
ATOM 3754 O O . ILE B 1 179 ? -1.78 12.523 9.07 1 81.94 179 ILE B O 1
ATOM 3758 N N . ALA B 1 180 ? -3.828 13.211 9.023 1 74.38 180 ALA B N 1
ATOM 3759 C CA . ALA B 1 180 ? -3.416 14.609 9.117 1 74.38 180 ALA B CA 1
ATOM 3760 C C . ALA B 1 180 ? -2.615 14.859 10.391 1 74.38 180 ALA B C 1
ATOM 3762 O O . ALA B 1 180 ? -1.758 15.742 10.43 1 74.38 180 ALA B O 1
ATOM 3763 N N . GLN B 1 181 ? -2.799 14.047 11.32 1 70.38 181 GLN B N 1
ATOM 3764 C CA . GLN B 1 181 ? -2.158 14.234 12.617 1 70.38 181 GLN B CA 1
ATOM 3765 C C . GLN B 1 181 ? -0.705 13.773 12.586 1 70.38 181 GLN B C 1
ATOM 3767 O O . GLN B 1 181 ? 0.157 14.375 13.234 1 70.38 181 GLN B O 1
ATOM 3772 N N . ARG B 1 182 ? -0.393 12.789 11.922 1 76.81 182 ARG B N 1
ATOM 3773 C CA . ARG B 1 182 ? 0.934 12.188 11.805 1 76.81 182 ARG B CA 1
ATOM 3774 C C . ARG B 1 182 ? 1.163 11.633 10.406 1 76.81 182 ARG B C 1
ATOM 3776 O O . ARG B 1 182 ? 1.279 10.414 10.227 1 76.81 182 ARG B O 1
ATOM 3783 N N . PRO B 1 183 ? 1.285 12.469 9.445 1 78.19 183 PRO B N 1
ATOM 3784 C CA . PRO B 1 183 ? 1.246 12.047 8.047 1 78.19 183 PRO B CA 1
ATOM 3785 C C . PRO B 1 183 ? 2.33 11.023 7.707 1 78.19 183 PRO B C 1
ATOM 3787 O O . PRO B 1 183 ? 2.041 9.992 7.102 1 78.19 183 PRO B O 1
ATOM 3790 N N . GLU B 1 184 ? 3.57 11.242 8.109 1 76.62 184 GLU B N 1
ATOM 3791 C CA . GLU B 1 184 ? 4.664 10.344 7.75 1 76.62 184 GLU B CA 1
ATOM 3792 C C . GLU B 1 184 ? 4.484 8.969 8.391 1 76.62 184 GLU B C 1
ATOM 3794 O O . GLU B 1 184 ? 4.785 7.945 7.77 1 76.62 184 GLU B O 1
ATOM 3799 N N . HIS B 1 185 ? 3.871 9.039 9.531 1 77.75 185 HIS B N 1
ATOM 3800 C CA . HIS B 1 185 ? 3.648 7.812 10.281 1 77.75 185 HIS B CA 1
ATOM 3801 C C . HIS B 1 185 ? 2.59 6.941 9.609 1 77.75 185 HIS B C 1
ATOM 3803 O O . HIS B 1 185 ? 2.736 5.719 9.547 1 77.75 185 HIS B O 1
ATOM 3809 N N . TYR B 1 186 ? 1.657 7.477 9.086 1 87.88 186 TYR B N 1
ATOM 3810 C CA . TYR B 1 186 ? 0.518 6.727 8.57 1 87.88 186 TYR B CA 1
ATOM 3811 C C . TYR B 1 186 ? 0.843 6.105 7.211 1 87.88 186 TYR B C 1
ATOM 3813 O O . TYR B 1 186 ? 0.166 5.176 6.77 1 87.88 186 TYR B O 1
ATOM 3821 N N . VAL B 1 187 ? 1.917 6.59 6.547 1 91.25 187 VAL B N 1
ATOM 3822 C CA . VAL B 1 187 ? 2.361 5.957 5.309 1 91.25 187 VAL B CA 1
ATOM 3823 C C . VAL B 1 187 ? 2.715 4.492 5.574 1 91.25 187 VAL B C 1
ATOM 3825 O O . VAL B 1 187 ? 2.297 3.604 4.828 1 91.25 187 VAL B O 1
ATOM 3828 N N . ASP B 1 188 ? 3.436 4.25 6.613 1 94.69 188 ASP B N 1
ATOM 3829 C CA . ASP B 1 188 ? 3.854 2.896 6.969 1 94.69 188 ASP B CA 1
ATOM 3830 C C . ASP B 1 188 ? 2.646 2.012 7.273 1 94.69 188 ASP B C 1
ATOM 3832 O O . ASP B 1 188 ? 2.65 0.819 6.957 1 94.69 188 ASP B O 1
ATOM 3836 N N . TYR B 1 189 ? 1.654 2.605 7.875 1 95.19 189 TYR B N 1
ATOM 3837 C CA . TYR B 1 189 ? 0.449 1.848 8.195 1 95.19 189 TYR B CA 1
ATOM 3838 C C . TYR B 1 189 ? -0.319 1.491 6.926 1 95.19 189 TYR B C 1
ATOM 3840 O O . TYR B 1 189 ? -0.842 0.381 6.801 1 95.19 189 TYR B O 1
ATOM 3848 N N . VAL B 1 190 ? -0.405 2.387 6.004 1 96.56 190 VAL B N 1
ATOM 3849 C CA . VAL B 1 190 ? -1.082 2.107 4.742 1 96.56 190 VAL B CA 1
ATOM 3850 C C . VAL B 1 190 ? -0.399 0.939 4.035 1 96.56 190 VAL B C 1
ATOM 3852 O O . VAL B 1 190 ? -1.066 0.022 3.551 1 96.56 190 VAL B O 1
ATOM 3855 N N . ILE B 1 191 ? 0.91 0.956 4.008 1 97.56 191 ILE B N 1
ATOM 3856 C CA . ILE B 1 191 ? 1.681 -0.119 3.393 1 97.56 191 ILE B CA 1
ATOM 3857 C C . ILE B 1 191 ? 1.373 -1.44 4.094 1 97.56 191 ILE B C 1
ATOM 3859 O O . ILE B 1 191 ? 1.105 -2.449 3.438 1 97.56 191 ILE B O 1
ATOM 3863 N N . THR B 1 192 ? 1.37 -1.404 5.336 1 98.19 192 THR B N 1
ATOM 3864 C CA . THR B 1 192 ? 1.132 -2.613 6.117 1 98.19 192 THR B CA 1
ATOM 3865 C C . THR B 1 192 ? -0.287 -3.129 5.898 1 98.19 192 THR B C 1
ATOM 3867 O O . THR B 1 192 ? -0.49 -4.32 5.656 1 98.19 192 THR B O 1
ATOM 3870 N N . ILE B 1 193 ? -1.264 -2.258 5.969 1 98.25 193 ILE B N 1
ATOM 3871 C CA . ILE B 1 193 ? -2.668 -2.604 5.781 1 98.25 193 ILE B CA 1
ATOM 3872 C C . ILE B 1 193 ? -2.855 -3.291 4.43 1 98.25 193 ILE B C 1
ATOM 3874 O O . ILE B 1 193 ? -3.443 -4.371 4.352 1 98.25 193 ILE B O 1
ATOM 3878 N N . LYS B 1 194 ? -2.35 -2.713 3.42 1 97.94 194 LYS B N 1
ATOM 3879 C CA . LYS B 1 194 ? -2.527 -3.244 2.07 1 97.94 194 LYS B CA 1
ATOM 3880 C C . LYS B 1 194 ? -1.839 -4.598 1.918 1 97.94 194 LYS B C 1
ATOM 3882 O O . LYS B 1 194 ? -2.4 -5.523 1.326 1 97.94 194 LYS B O 1
ATOM 3887 N N . ASN B 1 195 ? -0.653 -4.676 2.449 1 98.62 195 ASN B N 1
ATOM 3888 C CA . ASN B 1 195 ? 0.072 -5.934 2.301 1 98.62 195 ASN B CA 1
ATOM 3889 C C . ASN B 1 195 ? -0.583 -7.059 3.102 1 98.62 195 ASN B C 1
ATOM 3891 O O . ASN B 1 195 ? -0.59 -8.211 2.67 1 98.62 195 ASN B O 1
ATOM 3895 N N . LEU B 1 196 ? -1.155 -6.742 4.246 1 98.69 196 LEU B N 1
ATOM 3896 C CA . LEU B 1 196 ? -1.892 -7.758 4.988 1 98.69 196 LEU B CA 1
ATOM 3897 C C . LEU B 1 196 ? -3.102 -8.242 4.195 1 98.69 196 LEU B C 1
ATOM 3899 O O . LEU B 1 196 ? -3.387 -9.438 4.16 1 98.69 196 LEU B O 1
ATOM 3903 N N . GLU B 1 197 ? -3.811 -7.301 3.639 1 98.44 197 GLU B N 1
ATOM 3904 C CA . GLU B 1 197 ? -4.934 -7.668 2.781 1 98.44 197 GLU B CA 1
ATOM 3905 C C . GLU B 1 197 ? -4.484 -8.57 1.638 1 98.44 197 GLU B C 1
ATOM 3907 O O . GLU B 1 197 ? -5.145 -9.57 1.331 1 98.44 197 GLU B O 1
ATOM 3912 N N . HIS B 1 198 ? -3.348 -8.273 1.066 1 98.5 198 HIS B N 1
ATOM 3913 C CA . HIS B 1 198 ? -2.834 -9.055 -0.049 1 98.5 198 HIS B CA 1
ATOM 3914 C C . HIS B 1 198 ? -2.412 -10.453 0.408 1 98.5 198 HIS B C 1
ATOM 3916 O O . HIS B 1 198 ? -2.543 -11.422 -0.342 1 98.5 198 HIS B O 1
ATOM 3922 N N . VAL B 1 199 ? -1.851 -10.547 1.591 1 98.75 199 VAL B N 1
ATOM 3923 C CA . VAL B 1 199 ? -1.538 -11.867 2.125 1 98.75 199 VAL B CA 1
ATOM 3924 C C . VAL B 1 199 ? -2.812 -12.703 2.211 1 98.75 199 VAL B C 1
ATOM 3926 O O . VAL B 1 199 ? -2.822 -13.875 1.814 1 98.75 199 VAL B O 1
ATOM 3929 N N . GLY B 1 200 ? -3.898 -12.125 2.754 1 98.62 200 GLY B N 1
ATOM 3930 C CA . GLY B 1 200 ? -5.176 -12.82 2.797 1 98.62 200 GLY B CA 1
ATOM 3931 C C . GLY B 1 200 ? -5.633 -13.312 1.438 1 98.62 200 GLY B C 1
ATOM 3932 O O . GLY B 1 200 ? -6.07 -14.453 1.299 1 98.62 200 GLY B O 1
ATOM 3933 N N . ASP B 1 201 ? -5.523 -12.461 0.457 1 97.5 201 ASP B N 1
ATOM 3934 C CA . ASP B 1 201 ? -5.906 -12.82 -0.904 1 97.5 201 ASP B CA 1
ATOM 3935 C C . ASP B 1 201 ? -5.082 -14 -1.415 1 97.5 201 ASP B C 1
ATOM 3937 O O . ASP B 1 201 ? -5.613 -14.898 -2.072 1 97.5 201 ASP B O 1
ATOM 3941 N N . ALA B 1 202 ? -3.771 -13.945 -1.146 1 98.44 202 ALA B N 1
ATOM 3942 C CA . ALA B 1 202 ? -2.891 -15.016 -1.589 1 98.44 202 ALA B CA 1
ATOM 3943 C C . ALA B 1 202 ? -3.277 -16.344 -0.943 1 98.44 202 ALA B C 1
ATOM 3945 O O . ALA B 1 202 ? -3.307 -17.391 -1.609 1 98.44 202 ALA B O 1
ATOM 3946 N N . ILE B 1 203 ? -3.59 -16.297 0.336 1 98.5 203 ILE B N 1
ATOM 3947 C CA . ILE B 1 203 ? -4 -17.516 1.046 1 98.5 203 ILE B CA 1
ATOM 3948 C C . ILE B 1 203 ? -5.312 -18.031 0.46 1 98.5 203 ILE B C 1
ATOM 3950 O O . ILE B 1 203 ? -5.484 -19.234 0.283 1 98.5 203 ILE B O 1
ATOM 3954 N N . ASP B 1 204 ? -6.191 -17.125 0.175 1 97.56 204 ASP B N 1
ATOM 3955 C CA . ASP B 1 204 ? -7.465 -17.516 -0.434 1 97.56 204 ASP B CA 1
ATOM 3956 C C . ASP B 1 204 ? -7.242 -18.219 -1.772 1 97.56 204 ASP B C 1
ATOM 3958 O O . ASP B 1 204 ? -7.832 -19.266 -2.033 1 97.56 204 ASP B O 1
ATOM 3962 N N . ARG B 1 205 ? -6.406 -17.703 -2.617 1 97.06 205 ARG B N 1
ATOM 3963 C CA . ARG B 1 205 ? -6.133 -18.312 -3.914 1 97.06 205 ARG B CA 1
ATOM 3964 C C . ARG B 1 205 ? -5.457 -19.672 -3.748 1 97.06 205 ARG B C 1
ATOM 3966 O O . ARG B 1 205 ? -5.793 -20.625 -4.449 1 97.06 205 ARG B O 1
ATOM 3973 N N . ALA B 1 206 ? -4.484 -19.734 -2.82 1 97.44 206 ALA B N 1
ATOM 3974 C CA . ALA B 1 206 ? -3.822 -21 -2.541 1 97.44 206 ALA B CA 1
ATOM 3975 C C . ALA B 1 206 ? -4.82 -22.047 -2.061 1 97.44 206 ALA B C 1
ATOM 3977 O O . ALA B 1 206 ? -4.766 -23.203 -2.482 1 97.44 206 ALA B O 1
ATOM 3978 N N . THR B 1 207 ? -5.738 -21.609 -1.194 1 97.38 207 THR B N 1
ATOM 3979 C CA . THR B 1 207 ? -6.777 -22.484 -0.664 1 97.38 207 THR B CA 1
ATOM 3980 C C . THR B 1 207 ? -7.66 -23.031 -1.788 1 97.38 207 THR B C 1
ATOM 3982 O O . THR B 1 207 ? -7.887 -24.234 -1.883 1 97.38 207 THR B O 1
ATOM 3985 N N . ASN B 1 208 ? -8.117 -22.156 -2.625 1 95.56 208 ASN B N 1
ATOM 3986 C CA . ASN B 1 208 ? -8.977 -22.547 -3.738 1 95.56 208 ASN B CA 1
ATOM 3987 C C . ASN B 1 208 ? -8.266 -23.516 -4.688 1 95.56 208 ASN B C 1
ATOM 3989 O O . ASN B 1 208 ? -8.867 -24.484 -5.152 1 95.56 208 ASN B O 1
ATOM 3993 N N . TYR B 1 209 ? -7.062 -23.25 -4.938 1 95.62 209 TYR B N 1
ATOM 3994 C CA . TYR B 1 209 ? -6.285 -24.141 -5.789 1 95.62 209 TYR B CA 1
ATOM 3995 C C . TYR B 1 209 ? -6.18 -25.531 -5.172 1 95.62 209 TYR B C 1
ATOM 3997 O O . TYR B 1 209 ? -6.406 -26.531 -5.848 1 95.62 209 TYR B O 1
ATOM 4005 N N . TYR B 1 210 ? -5.828 -25.562 -3.938 1 94.62 210 TYR B N 1
ATOM 4006 C CA . TYR B 1 210 ? -5.633 -26.828 -3.238 1 94.62 210 TYR B CA 1
ATOM 4007 C C . TYR B 1 210 ? -6.91 -27.656 -3.254 1 94.62 210 TYR B C 1
ATOM 4009 O O . TYR B 1 210 ? -6.859 -28.875 -3.385 1 94.62 210 TYR B O 1
ATOM 4017 N N . LEU B 1 211 ? -8.047 -27.031 -3.162 1 94 211 LEU B N 1
ATOM 4018 C CA . LEU B 1 211 ? -9.328 -27.719 -3.139 1 94 211 LEU B CA 1
ATOM 4019 C C . LEU B 1 211 ? -9.641 -28.344 -4.496 1 94 211 LEU B C 1
ATOM 4021 O O . LEU B 1 211 ? -10.344 -29.344 -4.578 1 94 211 LEU B O 1
ATOM 4025 N N . GLN B 1 212 ? -9.062 -27.797 -5.508 1 92.19 212 GLN B N 1
ATOM 4026 C CA . GLN B 1 212 ? -9.461 -28.188 -6.855 1 92.19 212 GLN B CA 1
ATOM 4027 C C . GLN B 1 212 ? -8.414 -29.078 -7.504 1 92.19 212 GLN B C 1
ATOM 4029 O O . GLN B 1 212 ? -8.641 -29.625 -8.578 1 92.19 212 GLN B O 1
ATOM 4034 N N . ASN B 1 213 ? -7.27 -29.219 -6.848 1 90.81 213 ASN B N 1
ATOM 4035 C CA . ASN B 1 213 ? -6.172 -29.953 -7.461 1 90.81 213 ASN B CA 1
ATOM 4036 C C . ASN B 1 213 ? -5.562 -30.953 -6.492 1 90.81 213 ASN B C 1
ATOM 4038 O O . ASN B 1 213 ? -5.57 -30.75 -5.277 1 90.81 213 ASN B O 1
ATOM 4042 N N . GLU B 1 214 ? -5.188 -32 -7.062 1 86.56 214 GLU B N 1
ATOM 4043 C CA . GLU B 1 214 ? -4.453 -33 -6.266 1 86.56 214 GLU B CA 1
ATOM 4044 C C . GLU B 1 214 ? -2.977 -32.625 -6.16 1 86.56 214 GLU B C 1
ATOM 4046 O O . GLU B 1 214 ? -2.303 -32.438 -7.172 1 86.56 214 GLU B O 1
ATOM 4051 N N . MET B 1 215 ? -2.535 -32.375 -4.961 1 88.75 215 MET B N 1
ATOM 4052 C CA . MET B 1 215 ? -1.133 -32.094 -4.691 1 88.75 215 MET B CA 1
ATOM 4053 C C . MET B 1 215 ? -0.489 -33.188 -3.863 1 88.75 215 MET B C 1
ATOM 4055 O O . MET B 1 215 ? -0.704 -33.281 -2.654 1 88.75 215 MET B O 1
ATOM 4059 N N . LEU B 1 216 ? 0.312 -34.031 -4.527 1 89.25 216 LEU B N 1
ATOM 4060 C CA . LEU B 1 216 ? 0.903 -35.219 -3.904 1 89.25 216 LEU B CA 1
ATOM 4061 C C . LEU B 1 216 ? 2.053 -34.812 -2.982 1 89.25 216 LEU B C 1
ATOM 4063 O O . LEU B 1 216 ? 2.457 -35.594 -2.119 1 89.25 216 LEU B O 1
ATOM 4067 N N . CYS B 1 217 ? 2.547 -33.625 -3.078 1 95.06 217 CYS B N 1
ATOM 4068 C CA . CYS B 1 217 ? 3.721 -33.188 -2.328 1 95.06 217 CYS B CA 1
ATOM 4069 C C . CYS B 1 217 ? 3.326 -32.25 -1.214 1 95.06 217 CYS B C 1
ATOM 4071 O O . CYS B 1 217 ? 4.023 -31.25 -0.965 1 95.06 217 CYS B O 1
ATOM 4073 N N . THR B 1 218 ? 2.24 -32.5 -0.598 1 94.81 218 THR B N 1
ATOM 4074 C CA . THR B 1 218 ? 1.669 -31.594 0.385 1 94.81 218 THR B CA 1
ATOM 4075 C C . THR B 1 218 ? 2.637 -31.375 1.544 1 94.81 218 THR B C 1
ATOM 4077 O O . THR B 1 218 ? 2.723 -30.266 2.084 1 94.81 218 THR B O 1
ATOM 4080 N N . ALA B 1 219 ? 3.375 -32.406 1.91 1 95.44 219 ALA B N 1
ATOM 4081 C CA . ALA B 1 219 ? 4.32 -32.281 3.016 1 95.44 219 ALA B CA 1
ATOM 4082 C C . ALA B 1 219 ? 5.414 -31.25 2.689 1 95.44 219 ALA B C 1
ATOM 4084 O O . ALA B 1 219 ? 5.781 -30.438 3.533 1 95.44 219 ALA B O 1
ATOM 4085 N N . GLY B 1 220 ? 5.984 -31.359 1.477 1 96.75 220 GLY B N 1
ATOM 4086 C CA . GLY B 1 220 ? 6.984 -30.391 1.038 1 96.75 220 GLY B CA 1
ATOM 4087 C C . GLY B 1 220 ? 6.449 -28.969 0.953 1 96.75 220 GLY B C 1
ATOM 4088 O O . GLY B 1 220 ? 7.129 -28.031 1.347 1 96.75 220 GLY B O 1
ATOM 4089 N N . VAL B 1 221 ? 5.266 -28.844 0.452 1 97.5 221 VAL B N 1
ATOM 4090 C CA . VAL B 1 221 ? 4.605 -27.547 0.354 1 97.5 221 VAL B CA 1
ATOM 4091 C C . VAL B 1 221 ? 4.406 -26.969 1.751 1 97.5 221 VAL B C 1
ATOM 4093 O O . VAL B 1 221 ? 4.711 -25.797 1.99 1 97.5 221 VAL B O 1
ATOM 4096 N N . LYS B 1 222 ? 3.928 -27.812 2.646 1 97.62 222 LYS B N 1
ATOM 4097 C CA . LYS B 1 222 ? 3.676 -27.375 4.02 1 97.62 222 LYS B CA 1
ATOM 4098 C C . LYS B 1 222 ? 4.953 -26.875 4.68 1 97.62 222 LYS B C 1
ATOM 4100 O O . LYS B 1 222 ? 4.934 -25.844 5.375 1 97.62 222 LYS B O 1
ATOM 4105 N N . THR B 1 223 ? 6.012 -27.5 4.453 1 98.12 223 THR B N 1
ATOM 4106 C CA . THR B 1 223 ? 7.293 -27.125 5.043 1 98.12 223 THR B CA 1
ATOM 4107 C C . THR B 1 223 ? 7.699 -25.719 4.586 1 98.12 223 THR B C 1
ATOM 4109 O O . THR B 1 223 ? 8.109 -24.891 5.402 1 98.12 223 THR B O 1
ATOM 4112 N N . ILE B 1 224 ? 7.57 -25.453 3.34 1 98.31 224 ILE B N 1
ATOM 4113 C CA . ILE B 1 224 ? 7.945 -24.156 2.793 1 98.31 224 ILE B CA 1
ATOM 4114 C C . ILE B 1 224 ? 6.984 -23.078 3.301 1 98.31 224 ILE B C 1
ATOM 4116 O O . ILE B 1 224 ? 7.41 -22 3.691 1 98.31 224 ILE B O 1
ATOM 4120 N N . PHE B 1 225 ? 5.715 -23.406 3.355 1 98.44 225 PHE B N 1
ATOM 4121 C CA . PHE B 1 225 ? 4.723 -22.438 3.828 1 98.44 225 PHE B CA 1
ATOM 4122 C C . PHE B 1 225 ? 4.934 -22.125 5.305 1 98.44 225 PHE B C 1
ATOM 4124 O O . PHE B 1 225 ? 4.66 -21.016 5.754 1 98.44 225 PHE B O 1
ATOM 4131 N N . GLU B 1 226 ? 5.387 -23.094 6.043 1 98.69 226 GLU B N 1
ATOM 4132 C CA . GLU B 1 226 ? 5.703 -22.828 7.445 1 98.69 226 GLU B CA 1
ATOM 4133 C C . GLU B 1 226 ? 6.812 -21.797 7.578 1 98.69 226 GLU B C 1
ATOM 4135 O O . GLU B 1 226 ? 6.77 -20.938 8.469 1 98.69 226 GLU B O 1
ATOM 4140 N N . LYS B 1 227 ? 7.781 -21.875 6.73 1 98.69 227 LYS B N 1
ATOM 4141 C CA . LYS B 1 227 ? 8.836 -20.859 6.719 1 98.69 227 LYS B CA 1
ATOM 4142 C C . LYS B 1 227 ? 8.289 -19.5 6.328 1 98.69 227 LYS B C 1
ATOM 4144 O O . LYS B 1 227 ? 8.656 -18.484 6.922 1 98.69 227 LYS B O 1
ATOM 4149 N N . VAL B 1 228 ? 7.453 -19.469 5.348 1 98.81 228 VAL B N 1
ATOM 4150 C CA . VAL B 1 228 ? 6.836 -18.234 4.891 1 98.81 228 VAL B CA 1
ATOM 4151 C C . VAL B 1 228 ? 5.977 -17.641 6.008 1 98.81 228 VAL B C 1
ATOM 4153 O O . VAL B 1 228 ? 5.965 -16.422 6.215 1 98.81 228 VAL B O 1
ATOM 4156 N N . TYR B 1 229 ? 5.305 -18.547 6.723 1 98.81 229 TYR B N 1
ATOM 4157 C CA . TYR B 1 229 ? 4.477 -18.141 7.855 1 98.81 229 TYR B CA 1
ATOM 4158 C C . TYR B 1 229 ? 5.32 -17.469 8.93 1 98.81 229 TYR B C 1
ATOM 4160 O O . TYR B 1 229 ? 4.969 -16.391 9.414 1 98.81 229 TYR B O 1
ATOM 4168 N N . ARG B 1 230 ? 6.348 -18.031 9.266 1 98.62 230 ARG B N 1
ATOM 4169 C CA . ARG B 1 230 ? 7.254 -17.453 10.258 1 98.62 230 ARG B CA 1
ATOM 4170 C C . ARG B 1 230 ? 7.828 -16.125 9.773 1 98.62 230 ARG B C 1
ATOM 4172 O O . ARG B 1 230 ? 7.98 -15.195 10.562 1 98.62 230 ARG B O 1
ATOM 4179 N N . TYR B 1 231 ? 8.148 -16.078 8.531 1 98.75 231 TYR B N 1
ATOM 4180 C CA . TYR B 1 231 ? 8.656 -14.852 7.926 1 98.75 231 TYR B CA 1
ATOM 4181 C C . TYR B 1 231 ? 7.652 -13.719 8.078 1 98.75 231 TYR B C 1
ATOM 4183 O O . TYR B 1 231 ? 8.016 -12.602 8.461 1 98.75 231 TYR B O 1
ATOM 4191 N N . LEU B 1 232 ? 6.387 -14.016 7.797 1 98.81 232 LEU B N 1
ATOM 4192 C CA . LEU B 1 232 ? 5.316 -13.039 7.953 1 98.81 232 LEU B CA 1
ATOM 4193 C C . LEU B 1 232 ? 5.172 -12.617 9.414 1 98.81 232 LEU B C 1
ATOM 4195 O O . LEU B 1 232 ? 5.031 -11.43 9.711 1 98.81 232 LEU B O 1
ATOM 4199 N N . GLN B 1 233 ? 5.242 -13.547 10.297 1 98.75 233 GLN B N 1
ATOM 4200 C CA . GLN B 1 233 ? 5.141 -13.258 11.719 1 98.75 233 GLN B CA 1
ATOM 4201 C C . GLN B 1 233 ? 6.27 -12.336 12.18 1 98.75 233 GLN B C 1
ATOM 4203 O O . GLN B 1 233 ? 6.027 -11.359 12.891 1 98.75 233 GLN B O 1
ATOM 4208 N N . ASP B 1 234 ? 7.426 -12.68 11.773 1 98.62 234 ASP B N 1
ATOM 4209 C CA . ASP B 1 234 ? 8.586 -11.867 12.133 1 98.62 234 ASP B CA 1
ATOM 4210 C C . ASP B 1 234 ? 8.438 -10.445 11.594 1 98.62 234 ASP B C 1
ATOM 4212 O O . ASP B 1 234 ? 8.781 -9.477 12.281 1 98.62 234 ASP B O 1
ATOM 4216 N N . SER B 1 235 ? 7.996 -10.344 10.391 1 98.56 235 SER B N 1
ATOM 4217 C CA . SER B 1 235 ? 7.832 -9.039 9.758 1 98.56 235 SER B CA 1
ATOM 4218 C C . SER B 1 235 ? 6.832 -8.18 10.523 1 98.56 235 SER B C 1
ATOM 4220 O O . SER B 1 235 ? 7.117 -7.02 10.828 1 98.56 235 SER B O 1
ATOM 4222 N N . PHE B 1 236 ? 5.715 -8.781 10.836 1 98.56 236 PHE B N 1
ATOM 4223 C CA . PHE B 1 236 ? 4.695 -8.008 11.531 1 98.56 236 PHE B CA 1
ATOM 4224 C C . PHE B 1 236 ? 5.148 -7.66 12.945 1 98.56 236 PHE B C 1
ATOM 4226 O O . PHE B 1 236 ? 4.898 -6.555 13.43 1 98.56 236 PHE B O 1
ATOM 4233 N N . ASN B 1 237 ? 5.727 -8.594 13.625 1 98.06 237 ASN B N 1
ATOM 4234 C CA . ASN B 1 237 ? 6.234 -8.312 14.961 1 98.06 237 ASN B CA 1
ATOM 4235 C C . ASN B 1 237 ? 7.223 -7.148 14.953 1 98.06 237 ASN B C 1
ATOM 4237 O O . ASN B 1 237 ? 7.223 -6.32 15.867 1 98.06 237 ASN B O 1
ATOM 4241 N N . ALA B 1 238 ? 8.055 -7.113 13.969 1 97.62 238 ALA B N 1
ATOM 4242 C CA . ALA B 1 238 ? 8.984 -5.992 13.828 1 97.62 238 ALA B CA 1
ATOM 4243 C C . ALA B 1 238 ? 8.227 -4.676 13.68 1 97.62 238 ALA B C 1
ATOM 4245 O O . ALA B 1 238 ? 8.602 -3.666 14.281 1 97.62 238 ALA B O 1
ATOM 4246 N N . PHE B 1 239 ? 7.207 -4.695 12.945 1 97.38 239 PHE B N 1
ATOM 4247 C CA . PHE B 1 239 ? 6.414 -3.498 12.703 1 97.38 239 PHE B CA 1
ATOM 4248 C C . PHE B 1 239 ? 5.688 -3.066 13.977 1 97.38 239 PHE B C 1
ATOM 4250 O O . PHE B 1 239 ? 5.754 -1.899 14.367 1 97.38 239 PHE B O 1
ATOM 4257 N N . TYR B 1 240 ? 5.039 -4.016 14.586 1 95.19 240 TYR B N 1
ATOM 4258 C CA . TYR B 1 240 ? 4.219 -3.746 15.766 1 95.19 240 TYR B CA 1
ATOM 4259 C C . TYR B 1 240 ? 5.066 -3.225 16.922 1 95.19 240 TYR B C 1
ATOM 4261 O O . TYR B 1 240 ? 4.648 -2.326 17.656 1 95.19 240 TYR B O 1
ATOM 4269 N N . ASN B 1 241 ? 6.215 -3.693 17.047 1 94.81 241 ASN B N 1
ATOM 4270 C CA . ASN B 1 241 ? 7.074 -3.352 18.172 1 94.81 241 ASN B CA 1
ATOM 4271 C C . ASN B 1 241 ? 8.07 -2.254 17.812 1 94.81 241 ASN B C 1
ATOM 4273 O O . ASN B 1 241 ? 8.945 -1.908 18.609 1 94.81 241 ASN B O 1
ATOM 4277 N N . ASN B 1 242 ? 7.969 -1.812 16.656 1 92.31 242 ASN B N 1
ATOM 4278 C CA . ASN B 1 242 ? 8.914 -0.801 16.203 1 92.31 242 ASN B CA 1
ATOM 4279 C C . ASN B 1 242 ? 10.359 -1.256 16.391 1 92.31 242 ASN B C 1
ATOM 4281 O O . ASN B 1 242 ? 11.172 -0.538 16.969 1 92.31 242 ASN B O 1
ATOM 4285 N N . ASP B 1 243 ? 10.633 -2.434 15.93 1 94 243 ASP B N 1
ATOM 4286 C CA . ASP B 1 243 ? 11.93 -3.078 16.109 1 94 243 ASP B CA 1
ATOM 4287 C C . ASP B 1 243 ? 12.727 -3.074 14.797 1 94 243 ASP B C 1
ATOM 4289 O O . ASP B 1 243 ? 12.578 -3.973 13.969 1 94 243 ASP B O 1
ATOM 4293 N N . ALA B 1 244 ? 13.68 -2.168 14.695 1 90.31 244 ALA B N 1
ATOM 4294 C CA . ALA B 1 244 ? 14.477 -2.023 13.477 1 90.31 244 ALA B CA 1
ATOM 4295 C C . ALA B 1 244 ? 15.375 -3.236 13.258 1 90.31 244 ALA B C 1
ATOM 4297 O O . ALA B 1 244 ? 15.578 -3.668 12.125 1 90.31 244 ALA B O 1
ATOM 4298 N N . GLY B 1 245 ? 15.953 -3.723 14.266 1 90.75 245 GLY B N 1
ATOM 4299 C CA . GLY B 1 245 ? 16.828 -4.879 14.156 1 90.75 245 GLY B CA 1
ATOM 4300 C C . GLY B 1 245 ? 16.125 -6.105 13.602 1 90.75 245 GLY B C 1
ATOM 4301 O O . GLY B 1 245 ? 16.641 -6.75 12.68 1 90.75 245 GLY B O 1
ATOM 4302 N N . LYS B 1 246 ? 15 -6.379 14.125 1 95.31 246 LYS B N 1
ATOM 4303 C CA . LYS B 1 246 ? 14.227 -7.512 13.633 1 95.31 246 LYS B CA 1
ATOM 4304 C C . LYS B 1 246 ? 13.773 -7.289 12.195 1 95.31 246 LYS B C 1
ATOM 4306 O O . LYS B 1 246 ? 13.773 -8.227 11.391 1 95.31 246 LYS B O 1
ATOM 4311 N N . ALA B 1 247 ? 13.352 -6.098 11.922 1 96.06 247 ALA B N 1
ATOM 4312 C CA . ALA B 1 247 ? 12.961 -5.773 10.547 1 96.06 247 ALA B CA 1
ATOM 4313 C C . ALA B 1 247 ? 14.109 -6.043 9.578 1 96.06 247 ALA B C 1
ATOM 4315 O O . ALA B 1 247 ? 13.898 -6.645 8.516 1 96.06 247 ALA B O 1
ATOM 4316 N N . LEU B 1 248 ? 15.258 -5.664 9.953 1 91.19 248 LEU B N 1
ATOM 4317 C CA . LEU B 1 248 ? 16.438 -5.867 9.117 1 91.19 248 LEU B CA 1
ATOM 4318 C C . LEU B 1 248 ? 16.719 -7.355 8.93 1 91.19 248 LEU B C 1
ATOM 4320 O O . LEU B 1 248 ? 17.031 -7.797 7.82 1 91.19 248 LEU B O 1
ATOM 4324 N N . GLU B 1 249 ? 16.672 -8.047 9.945 1 93.94 249 GLU B N 1
ATOM 4325 C CA . GLU B 1 249 ? 16.891 -9.492 9.867 1 93.94 249 GLU B CA 1
ATOM 4326 C C . GLU B 1 249 ? 15.922 -10.133 8.867 1 93.94 249 GLU B C 1
ATOM 4328 O O . GLU B 1 249 ? 16.328 -10.992 8.078 1 93.94 249 GLU B O 1
ATOM 4333 N N . VAL B 1 250 ? 14.68 -9.758 8.93 1 97.06 250 VAL B N 1
ATOM 4334 C CA . VAL B 1 250 ? 13.672 -10.266 8.008 1 97.06 250 VAL B CA 1
ATOM 4335 C C . VAL B 1 250 ? 14.078 -9.938 6.57 1 97.06 250 VAL B C 1
ATOM 4337 O O . VAL B 1 250 ? 14.086 -10.812 5.703 1 97.06 250 VAL B O 1
ATOM 4340 N N . LEU B 1 251 ? 14.461 -8.758 6.336 1 94.69 251 LEU B N 1
ATOM 4341 C CA . LEU B 1 251 ? 14.773 -8.289 4.992 1 94.69 251 LEU B CA 1
ATOM 4342 C C . LEU B 1 251 ? 16 -9.016 4.438 1 94.69 251 LEU B C 1
ATOM 4344 O O . LEU B 1 251 ? 16.078 -9.281 3.236 1 94.69 251 LEU B O 1
ATOM 4348 N N . LEU B 1 252 ? 16.891 -9.375 5.266 1 92.38 252 LEU B N 1
ATOM 4349 C CA . LEU B 1 252 ? 18.109 -10.039 4.844 1 92.38 252 LEU B CA 1
ATOM 4350 C C . LEU B 1 252 ? 17.844 -11.484 4.438 1 92.38 252 LEU B C 1
ATOM 4352 O O . LEU B 1 252 ? 18.594 -12.07 3.664 1 92.38 252 LEU B O 1
ATOM 4356 N N . ARG B 1 253 ? 16.781 -12 4.906 1 95.12 253 ARG B N 1
ATOM 4357 C CA . ARG B 1 253 ? 16.438 -13.383 4.605 1 95.12 253 ARG B CA 1
ATOM 4358 C C . ARG B 1 253 ? 15.516 -13.477 3.391 1 95.12 253 ARG B C 1
ATOM 4360 O O . ARG B 1 253 ? 15.164 -14.57 2.955 1 95.12 253 ARG B O 1
ATOM 4367 N N . ARG B 1 254 ? 15.164 -12.391 2.824 1 95.69 254 ARG B N 1
ATOM 4368 C CA . ARG B 1 254 ? 14.133 -12.344 1.797 1 95.69 254 ARG B CA 1
ATOM 4369 C C . ARG B 1 254 ? 14.547 -13.141 0.564 1 95.69 254 ARG B C 1
ATOM 4371 O O . ARG B 1 254 ? 13.789 -13.992 0.087 1 95.69 254 ARG B O 1
ATOM 4378 N N . ALA B 1 255 ? 15.727 -12.867 0.085 1 93.62 255 ALA B N 1
ATOM 4379 C CA . ALA B 1 255 ? 16.172 -13.438 -1.184 1 93.62 255 ALA B CA 1
ATOM 4380 C C . ALA B 1 255 ? 16.203 -14.961 -1.12 1 93.62 255 ALA B C 1
ATOM 4382 O O . ALA B 1 255 ? 15.719 -15.633 -2.035 1 93.62 255 ALA B O 1
ATOM 4383 N N . ASP B 1 256 ? 16.703 -15.484 -0.075 1 96.44 256 ASP B N 1
ATOM 4384 C CA . ASP B 1 256 ? 16.812 -16.922 0.077 1 96.44 256 ASP B CA 1
ATOM 4385 C C . ASP B 1 256 ? 15.422 -17.578 0.138 1 96.44 256 ASP B C 1
ATOM 4387 O O . ASP B 1 256 ? 15.18 -18.594 -0.51 1 96.44 256 ASP B O 1
ATOM 4391 N N . LEU B 1 257 ? 14.578 -17 0.884 1 97.94 257 LEU B N 1
ATOM 4392 C CA . LEU B 1 257 ? 13.234 -17.562 1.024 1 97.94 257 LEU B CA 1
ATOM 4393 C C . LEU B 1 257 ? 12.461 -17.453 -0.285 1 97.94 257 LEU B C 1
ATOM 4395 O O . LEU B 1 257 ? 11.734 -18.375 -0.663 1 97.94 257 LEU B O 1
ATOM 4399 N N . ALA B 1 258 ? 12.609 -16.359 -0.962 1 96.88 258 ALA B N 1
ATOM 4400 C CA . ALA B 1 258 ? 11.961 -16.188 -2.26 1 96.88 258 ALA B CA 1
ATOM 4401 C C . ALA B 1 258 ? 12.43 -17.234 -3.252 1 96.88 258 ALA B C 1
ATOM 4403 O O . ALA B 1 258 ? 11.617 -17.828 -3.975 1 96.88 258 ALA B O 1
ATOM 4404 N N . ARG B 1 259 ? 13.711 -17.484 -3.25 1 96.25 259 ARG B N 1
ATOM 4405 C CA . ARG B 1 259 ? 14.258 -18.516 -4.129 1 96.25 259 ARG B CA 1
ATOM 4406 C C . ARG B 1 259 ? 13.688 -19.891 -3.787 1 96.25 259 ARG B C 1
ATOM 4408 O O . ARG B 1 259 ? 13.352 -20.672 -4.684 1 96.25 259 ARG B O 1
ATOM 4415 N N . GLU B 1 260 ? 13.609 -20.109 -2.553 1 97.38 260 GLU B N 1
ATOM 4416 C CA . GLU B 1 260 ? 13.094 -21.406 -2.113 1 97.38 260 GLU B CA 1
ATOM 4417 C C . GLU B 1 260 ? 11.641 -21.594 -2.555 1 97.38 260 GLU B C 1
ATOM 4419 O O . GLU B 1 260 ? 11.258 -22.688 -2.975 1 97.38 260 GLU B O 1
ATOM 4424 N N . THR B 1 261 ? 10.812 -20.547 -2.482 1 97.38 261 THR B N 1
ATOM 4425 C CA . THR B 1 261 ? 9.406 -20.641 -2.85 1 97.38 261 THR B CA 1
ATOM 4426 C C . THR B 1 261 ? 9.258 -20.859 -4.352 1 97.38 261 THR B C 1
ATOM 4428 O O . THR B 1 261 ? 8.258 -21.438 -4.805 1 97.38 261 THR B O 1
ATOM 4431 N N . LEU B 1 262 ? 10.219 -20.453 -5.078 1 94.5 262 LEU B N 1
ATOM 4432 C CA . LEU B 1 262 ? 10.117 -20.578 -6.527 1 94.5 262 LEU B CA 1
ATOM 4433 C C . LEU B 1 262 ? 10.703 -21.906 -7.004 1 94.5 262 LEU B C 1
ATOM 4435 O O . LEU B 1 262 ? 10.828 -22.125 -8.211 1 94.5 262 LEU B O 1
ATOM 4439 N N . GLN B 1 263 ? 11.078 -22.781 -6.078 1 94.62 263 GLN B N 1
ATOM 4440 C CA . GLN B 1 263 ? 11.469 -24.172 -6.34 1 94.62 263 GLN B CA 1
ATOM 4441 C C . GLN B 1 263 ? 10.453 -25.156 -5.75 1 94.62 263 GLN B C 1
ATOM 4443 O O . GLN B 1 263 ? 10.688 -25.719 -4.684 1 94.62 263 GLN B O 1
ATOM 4448 N N . PRO B 1 264 ? 9.398 -25.344 -6.488 1 94.56 264 PRO B N 1
ATOM 4449 C CA . PRO B 1 264 ? 8.328 -26.172 -5.941 1 94.56 264 PRO B CA 1
ATOM 4450 C C . PRO B 1 264 ? 8.75 -27.641 -5.75 1 94.56 264 PRO B C 1
ATOM 4452 O O . PRO B 1 264 ? 9.516 -28.172 -6.559 1 94.56 264 PRO B O 1
ATOM 4455 N N . PRO B 1 265 ? 8.227 -28.25 -4.707 1 95.5 265 PRO B N 1
ATOM 4456 C CA . PRO B 1 265 ? 8.555 -29.656 -4.441 1 95.5 265 PRO B CA 1
ATOM 4457 C C . PRO B 1 265 ? 8.023 -30.594 -5.512 1 95.5 265 PRO B C 1
ATOM 4459 O O . PRO B 1 265 ? 8.531 -31.719 -5.668 1 95.5 265 PRO B O 1
ATOM 4462 N N . CYS B 1 266 ? 7.004 -30.25 -6.164 1 94.44 266 CYS B N 1
ATOM 4463 C CA . CYS B 1 266 ? 6.43 -30.984 -7.293 1 94.44 266 CYS B CA 1
ATOM 4464 C C . CYS B 1 266 ? 5.746 -30.016 -8.266 1 94.44 266 CYS B C 1
ATOM 4466 O O . CYS B 1 266 ? 5.406 -28.891 -7.895 1 94.44 266 CYS B O 1
ATOM 4468 N N . PRO B 1 267 ? 5.551 -30.406 -9.445 1 91.12 267 PRO B N 1
ATOM 4469 C CA . PRO B 1 267 ? 4.961 -29.531 -10.453 1 91.12 267 PRO B CA 1
ATOM 4470 C C . PRO B 1 267 ? 3.559 -29.047 -10.07 1 91.12 267 PRO B C 1
ATOM 4472 O O . PRO B 1 267 ? 3.191 -27.906 -10.352 1 91.12 267 PRO B O 1
ATOM 4475 N N . GLN B 1 268 ? 2.818 -29.875 -9.398 1 93.31 268 GLN B N 1
ATOM 4476 C CA . GLN B 1 268 ? 1.436 -29.562 -9.055 1 93.31 268 GLN B CA 1
ATOM 4477 C C . GLN B 1 268 ? 1.368 -28.438 -8.039 1 93.31 268 GLN B C 1
ATOM 4479 O O . GLN B 1 268 ? 0.314 -27.812 -7.844 1 93.31 268 GLN B O 1
ATOM 4484 N N . ALA B 1 269 ? 2.516 -28.156 -7.383 1 95.94 269 ALA B N 1
ATOM 4485 C CA . ALA B 1 269 ? 2.527 -27.172 -6.305 1 95.94 269 ALA B CA 1
ATOM 4486 C C . ALA B 1 269 ? 2.93 -25.797 -6.824 1 95.94 269 ALA B C 1
ATOM 4488 O O . ALA B 1 269 ? 2.932 -24.828 -6.07 1 95.94 269 ALA B O 1
ATOM 4489 N N . THR B 1 270 ? 3.189 -25.672 -8.094 1 95.56 270 THR B N 1
ATOM 4490 C CA . THR B 1 270 ? 3.809 -24.469 -8.641 1 95.56 270 THR B CA 1
ATOM 4491 C C . THR B 1 270 ? 2.916 -23.25 -8.414 1 95.56 270 THR B C 1
ATOM 4493 O O . THR B 1 270 ? 3.396 -22.188 -8.008 1 95.56 270 THR B O 1
ATOM 4496 N N . ALA B 1 271 ? 1.634 -23.422 -8.625 1 95.62 271 ALA B N 1
ATOM 4497 C CA . ALA B 1 271 ? 0.712 -22.297 -8.461 1 95.62 271 ALA B CA 1
ATOM 4498 C C . ALA B 1 271 ? 0.665 -21.844 -7.004 1 95.62 271 ALA B C 1
ATOM 4500 O O . ALA B 1 271 ? 0.748 -20.641 -6.723 1 95.62 271 ALA B O 1
ATOM 4501 N N . VAL B 1 272 ? 0.617 -22.781 -6.105 1 97.19 272 VAL B N 1
ATOM 4502 C CA . VAL B 1 272 ? 0.547 -22.469 -4.684 1 97.19 272 VAL B CA 1
ATOM 4503 C C . VAL B 1 272 ? 1.871 -21.859 -4.223 1 97.19 272 VAL B C 1
ATOM 4505 O O . VAL B 1 272 ? 1.891 -20.969 -3.367 1 97.19 272 VAL B O 1
ATOM 4508 N N . MET B 1 273 ? 2.93 -22.312 -4.816 1 97.69 273 MET B N 1
ATOM 4509 C CA . MET B 1 273 ? 4.246 -21.797 -4.461 1 97.69 273 MET B CA 1
ATOM 4510 C C . MET B 1 273 ? 4.402 -20.359 -4.949 1 97.69 273 MET B C 1
ATOM 4512 O O . MET B 1 273 ? 5.078 -19.547 -4.309 1 97.69 273 MET B O 1
ATOM 4516 N N . HIS B 1 274 ? 3.789 -20 -6.051 1 97.69 274 HIS B N 1
ATOM 4517 C CA . HIS B 1 274 ? 3.779 -18.609 -6.488 1 97.69 274 HIS B CA 1
ATOM 4518 C C . HIS B 1 274 ? 3.047 -17.719 -5.484 1 97.69 274 HIS B C 1
ATOM 4520 O O . HIS B 1 274 ? 3.443 -16.578 -5.258 1 97.69 274 HIS B O 1
ATOM 4526 N N . GLU B 1 275 ? 1.974 -18.266 -4.91 1 98.38 275 GLU B N 1
ATOM 4527 C CA . GLU B 1 275 ? 1.316 -17.516 -3.842 1 98.38 275 GLU B CA 1
ATOM 4528 C C . GLU B 1 275 ? 2.252 -17.312 -2.654 1 98.38 275 GLU B C 1
ATOM 4530 O O . GLU B 1 275 ? 2.293 -16.219 -2.068 1 98.38 275 GLU B O 1
ATOM 4535 N N . ALA B 1 276 ? 3.004 -18.344 -2.312 1 98.62 276 ALA B N 1
ATOM 4536 C CA . ALA B 1 276 ? 3.98 -18.25 -1.23 1 98.62 276 ALA B CA 1
ATOM 4537 C C . ALA B 1 276 ? 5.02 -17.172 -1.532 1 98.62 276 ALA B C 1
ATOM 4539 O O . ALA B 1 276 ? 5.359 -16.359 -0.661 1 98.62 276 ALA B O 1
ATOM 4540 N N . ALA B 1 277 ? 5.488 -17.156 -2.744 1 98.31 277 ALA B N 1
ATOM 4541 C CA . ALA B 1 277 ? 6.473 -16.156 -3.16 1 98.31 277 ALA B CA 1
ATOM 4542 C C . ALA B 1 277 ? 5.91 -14.742 -3.037 1 98.31 277 ALA B C 1
ATOM 4544 O O . ALA B 1 277 ? 6.613 -13.82 -2.607 1 98.31 277 ALA B O 1
ATOM 4545 N N . SER B 1 278 ? 4.656 -14.594 -3.42 1 98.31 278 SER B N 1
ATOM 4546 C CA . SER B 1 278 ? 4.004 -13.289 -3.285 1 98.31 278 SER B CA 1
ATOM 4547 C C . SER B 1 278 ? 3.932 -12.859 -1.825 1 98.31 278 SER B C 1
ATOM 4549 O O . SER B 1 278 ? 4.188 -11.695 -1.504 1 98.31 278 SER B O 1
ATOM 4551 N N . ILE B 1 279 ? 3.605 -13.812 -0.958 1 98.81 279 ILE B N 1
ATOM 4552 C CA . ILE B 1 279 ? 3.482 -13.5 0.462 1 98.81 279 ILE B CA 1
ATOM 4553 C C . ILE B 1 279 ? 4.836 -13.062 1.013 1 98.81 279 ILE B C 1
ATOM 4555 O O . ILE B 1 279 ? 4.91 -12.148 1.845 1 98.81 279 ILE B O 1
ATOM 4559 N N . VAL B 1 280 ? 5.871 -13.68 0.545 1 98.75 280 VAL B N 1
ATOM 4560 C CA . VAL B 1 280 ? 7.211 -13.258 0.952 1 98.75 280 VAL B CA 1
ATOM 4561 C C . VAL B 1 280 ? 7.422 -11.789 0.591 1 98.75 280 VAL B C 1
ATOM 4563 O O . VAL B 1 280 ? 7.934 -11.016 1.4 1 98.75 280 VAL B O 1
ATOM 4566 N N . GLY B 1 281 ? 7.008 -11.406 -0.593 1 97.75 281 GLY B N 1
ATOM 4567 C CA . GLY B 1 281 ? 7.102 -10.016 -1.007 1 97.75 281 GLY B CA 1
ATOM 4568 C C . GLY B 1 281 ? 6.277 -9.078 -0.147 1 97.75 281 GLY B C 1
ATOM 4569 O O . GLY B 1 281 ? 6.746 -8.008 0.249 1 97.75 281 GLY B O 1
ATOM 4570 N N . PHE B 1 282 ? 5.086 -9.5 0.177 1 98.69 282 PHE B N 1
ATOM 4571 C CA . PHE B 1 282 ? 4.203 -8.688 1.002 1 98.69 282 PHE B CA 1
ATOM 4572 C C . PHE B 1 282 ? 4.773 -8.516 2.404 1 98.69 282 PHE B C 1
ATOM 4574 O O . PHE B 1 282 ? 4.762 -7.414 2.957 1 98.69 282 PHE B O 1
ATOM 4581 N N . ALA B 1 283 ? 5.25 -9.586 2.943 1 98.69 283 ALA B N 1
ATOM 4582 C CA . ALA B 1 283 ? 5.844 -9.547 4.277 1 98.69 283 ALA B CA 1
ATOM 4583 C C . ALA B 1 283 ? 7.098 -8.672 4.293 1 98.69 283 ALA B C 1
ATOM 4585 O O . ALA B 1 283 ? 7.352 -7.957 5.262 1 98.69 283 ALA B O 1
ATOM 4586 N N . ALA B 1 284 ? 7.879 -8.75 3.26 1 97.75 284 ALA B N 1
ATOM 4587 C CA . ALA B 1 284 ? 9.07 -7.906 3.158 1 97.75 284 ALA B CA 1
ATOM 4588 C C . ALA B 1 284 ? 8.695 -6.426 3.164 1 97.75 284 ALA B C 1
ATOM 4590 O O . ALA B 1 284 ? 9.383 -5.605 3.771 1 97.75 284 ALA B O 1
ATOM 4591 N N . ASP B 1 285 ? 7.648 -6.09 2.492 1 97.56 285 ASP B N 1
ATOM 4592 C CA . ASP B 1 285 ? 7.168 -4.711 2.48 1 97.56 285 ASP B CA 1
ATOM 4593 C C . ASP B 1 285 ? 6.816 -4.238 3.891 1 97.56 285 ASP B C 1
ATOM 4595 O O . ASP B 1 285 ? 7.086 -3.094 4.254 1 97.56 285 ASP B O 1
ATOM 4599 N N . ILE B 1 286 ? 6.184 -5.113 4.609 1 98.25 286 ILE B N 1
ATOM 4600 C CA . ILE B 1 286 ? 5.832 -4.793 5.988 1 98.25 286 ILE B CA 1
ATOM 4601 C C . ILE B 1 286 ? 7.102 -4.57 6.805 1 98.25 286 ILE B C 1
ATOM 4603 O O . ILE B 1 286 ? 7.18 -3.635 7.605 1 98.25 286 ILE B O 1
ATOM 4607 N N . ALA B 1 287 ? 8.07 -5.41 6.605 1 97.44 287 ALA B N 1
ATOM 4608 C CA . ALA B 1 287 ? 9.352 -5.254 7.301 1 97.44 287 ALA B CA 1
ATOM 4609 C C . ALA B 1 287 ? 10.031 -3.945 6.906 1 97.44 287 ALA B C 1
ATOM 4611 O O . ALA B 1 287 ? 10.648 -3.283 7.746 1 97.44 287 ALA B O 1
ATOM 4612 N N . GLU B 1 288 ? 9.938 -3.6 5.684 1 94.5 288 GLU B N 1
ATOM 4613 C CA . GLU B 1 288 ? 10.508 -2.33 5.23 1 94.5 288 GLU B CA 1
ATOM 4614 C C . GLU B 1 288 ? 9.805 -1.148 5.898 1 94.5 288 GLU B C 1
ATOM 4616 O O . GLU B 1 288 ? 10.461 -0.183 6.301 1 94.5 288 GLU B O 1
ATOM 4621 N N . ALA B 1 289 ? 8.523 -1.246 5.953 1 94.38 289 ALA B N 1
ATOM 4622 C CA . ALA B 1 289 ? 7.766 -0.219 6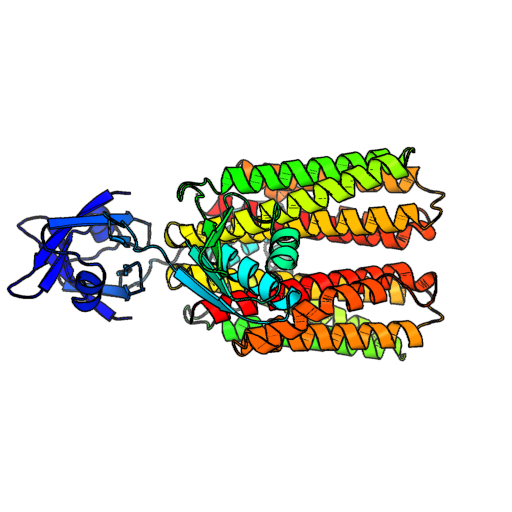.66 1 94.38 289 ALA B CA 1
ATOM 4623 C C . ALA B 1 289 ? 8.188 -0.139 8.125 1 94.38 289 ALA B C 1
ATOM 4625 O O . ALA B 1 289 ? 8.305 0.954 8.688 1 94.38 289 ALA B O 1
ATOM 4626 N N . ALA B 1 290 ? 8.398 -1.327 8.711 1 95 290 ALA B N 1
ATOM 4627 C CA . ALA B 1 290 ? 8.852 -1.381 10.094 1 95 290 ALA B CA 1
ATOM 4628 C C . ALA B 1 290 ? 10.203 -0.687 10.258 1 95 290 ALA B C 1
ATOM 4630 O O . ALA B 1 290 ? 10.414 0.062 11.211 1 95 290 ALA B O 1
ATOM 4631 N N . TYR B 1 291 ? 11.07 -0.98 9.336 1 91.5 291 TYR B N 1
ATOM 4632 C CA . TYR B 1 291 ? 12.406 -0.402 9.375 1 91.5 291 TYR B CA 1
ATOM 4633 C C . TYR B 1 291 ? 12.352 1.115 9.242 1 91.5 291 TYR B C 1
ATOM 4635 O O . TYR B 1 291 ? 13.008 1.833 10 1 91.5 291 TYR B O 1
ATOM 4643 N N . SER B 1 292 ? 11.539 1.598 8.344 1 85.56 292 SER B N 1
ATOM 4644 C CA . SER B 1 292 ? 11.352 3.029 8.133 1 85.56 292 SER B CA 1
ATOM 4645 C C . SER B 1 292 ? 10.742 3.693 9.367 1 85.56 292 SER B C 1
ATOM 4647 O O . SER B 1 292 ? 11.219 4.734 9.812 1 85.56 292 SER B O 1
ATOM 4649 N N . LYS B 1 293 ? 9.734 3.061 9.859 1 84.12 293 LYS B N 1
ATOM 4650 C CA . LYS B 1 293 ? 9.047 3.557 11.047 1 84.12 293 LYS B CA 1
ATOM 4651 C C . LYS B 1 293 ? 10.008 3.689 12.227 1 84.12 293 LYS B C 1
ATOM 4653 O O . LYS B 1 293 ? 9.961 4.676 12.961 1 84.12 293 LYS B O 1
ATOM 4658 N N . ALA B 1 294 ? 10.852 2.795 12.352 1 82.81 294 ALA B N 1
ATOM 4659 C CA . ALA B 1 294 ? 11.781 2.754 13.477 1 82.81 294 ALA B CA 1
ATOM 4660 C C . ALA B 1 294 ? 12.906 3.768 13.289 1 82.81 294 ALA B C 1
ATOM 4662 O O . ALA B 1 294 ? 13.492 4.23 14.273 1 82.81 294 ALA B O 1
ATOM 4663 N N . SER B 1 295 ? 13.289 4.117 12.141 1 75.44 295 SER B N 1
ATOM 4664 C CA . SER B 1 295 ? 14.406 5.02 11.844 1 75.44 295 SER B CA 1
ATOM 4665 C C . SER B 1 295 ? 14.039 6.465 12.148 1 75.44 295 SER B C 1
ATOM 4667 O O . SER B 1 295 ? 14.914 7.32 12.289 1 75.44 295 SER B O 1
ATOM 4669 N N . ARG B 1 296 ? 12.773 6.816 12.266 1 66.06 296 ARG B N 1
ATOM 4670 C CA . ARG B 1 296 ? 12.328 8.172 12.562 1 66.06 296 ARG B CA 1
ATOM 4671 C C . ARG B 1 296 ? 12.477 8.492 14.039 1 66.06 296 ARG B C 1
ATOM 4673 O O . ARG B 1 296 ? 12.391 9.656 14.445 1 66.06 296 ARG B O 1
ATOM 4680 N N . ARG B 1 297 ? 12.766 7.445 14.875 1 57 297 ARG B N 1
ATOM 4681 C CA . ARG B 1 297 ? 12.914 7.715 16.297 1 57 297 ARG B CA 1
ATOM 4682 C C . ARG B 1 297 ? 14.305 8.266 16.609 1 57 297 ARG B C 1
ATOM 4684 O O . ARG B 1 297 ? 15.289 7.879 15.969 1 57 297 ARG B O 1
#

InterPro domains:
  IPR007159 SpoVT-AbrB domain [PF04014] (8-49)
  IPR007159 SpoVT-AbrB domain [SM00966] (8-53)
  IPR026022 PhoU domain [PF01895] (128-203)
  IPR028366 PhoU [PTHR42930] (112-293)
  IPR037914 SpoVT-AbrB domain superfamily [SSF89447] (11-51)
  IPR038078 PhoU-like domain superfamily [G3DSA:1.20.58.220] (118-213)

Solvent-accessible surface area (backbone atoms only — not comparable to full-atom values): 30576 Å² total; per-residue (Å²): 122,42,82,45,43,31,35,73,39,82,94,85,34,38,20,38,73,46,61,62,67,62,38,53,74,68,69,48,47,75,62,33,49,26,33,34,42,76,50,98,71,34,38,35,40,29,66,50,74,51,72,58,73,74,45,71,50,78,50,72,54,79,52,54,70,59,51,52,50,50,52,52,41,41,46,29,67,50,44,32,31,41,37,36,42,42,90,51,56,67,64,41,46,63,70,46,60,88,46,49,80,49,58,46,81,41,80,55,95,78,24,42,33,38,38,46,67,57,70,89,77,63,55,64,67,56,41,50,48,52,39,48,53,40,40,50,49,38,51,53,38,52,54,46,26,55,74,51,66,45,68,67,35,48,53,51,37,52,53,40,49,54,52,39,52,19,41,48,48,47,39,48,16,44,43,51,67,45,21,76,78,44,28,66,62,41,52,38,50,52,53,35,52,52,29,50,53,48,40,43,52,33,51,51,52,36,50,56,47,54,76,74,44,82,53,92,45,34,68,55,49,42,54,54,49,51,52,49,47,50,49,38,50,48,11,48,51,10,36,76,64,49,28,39,67,52,7,47,54,50,55,72,46,42,65,63,52,42,53,52,31,73,54,50,80,36,80,72,38,38,40,47,22,50,32,50,32,49,38,49,53,33,26,44,51,28,10,50,30,9,31,43,61,34,66,75,105,124,43,80,43,44,31,36,74,40,83,93,85,34,40,20,39,72,46,61,61,67,63,38,52,75,68,68,48,47,74,63,34,50,26,31,34,42,77,52,95,71,36,37,35,39,28,65,51,75,52,71,58,73,74,44,70,49,77,49,72,54,81,52,54,70,58,50,51,52,50,50,52,42,40,46,29,67,51,44,31,31,42,37,37,44,41,90,53,57,67,63,41,46,64,69,46,59,89,46,49,80,48,57,45,82,42,78,56,97,78,24,41,32,38,37,46,67,57,70,89,76,65,54,63,66,56,41,51,48,51,38,47,53,40,41,51,49,38,53,52,37,52,56,45,28,55,74,52,68,46,67,68,35,49,54,50,37,52,53,41,50,55,51,38,52,20,42,47,47,47,39,48,16,44,45,51,69,43,22,76,78,43,29,64,62,42,53,38,50,53,53,35,52,53,30,50,53,49,39,45,51,34,49,51,53,36,50,55,46,53,76,74,44,83,54,92,46,33,68,56,50,43,55,54,49,50,52,49,48,50,48,38,50,48,10,48,52,11,37,76,64,50,29,38,68,53,7,48,54,50,55,70,47,42,65,63,52,41,53,52,31,73,54,51,81,38,79,71,38,37,40,46,22,51,32,49,32,49,36,48,54,33,26,43,51,29,10,50,30,10,32,44,61,32,65,76,107

Secondary structure (DSSP, 8-state):
-EEEE-EEETTTEEEEEEPHHHHHHTT--TT-EEEEEE-SS-EEEEESS------EEEEE-S-HHHHHHHHHHHHHTT-SEEEEE-S-HHHHHHHHTTTSTTEEEEEETTEEEEEE---TT--HHHHHHHHHHHHHHHHHHHHHHTTS-HHHHHHHHHHHHHHHHHHHHHHHHHHHHHGGGSHHHHHHHHHHHHHHHHHHHHHHHHHHHHHHS--TTHHHHHHHHHHHHHHHHHHHHHHHTT-HHHHHHHHHTHHHHHHHHTS-SSGGGHHHHHHHHHHHHHHHHHHHHHHHHHHT-/-EEEE-EEETTTEEEEEEPHHHHHHTT--TT-EEEEEE-SS-EEEEESS------EEEEE-S-HHHHHHHHHHHHHTT-SEEEEE-S-HHHHHHHHTTTSTTEEEEEETTEEEEEE---TT--HHHHHHHHHHHHHHHHHHHHHHTTS-HHHHHHHHHHHHHHHHHHHHHHHHHHHHHGGGSHHHHHHHHHHHHHHHHHHHHHHHHHHHHHHS--TTHHHHHHHHHHHHHHHHHHHHHHHTT-HHHHHHHHHTHHHHHHHHTS-SSGGGHHHHHHHHHHHHHHHHHHHHHHHHHHT-